Protein AF-A0A933TAJ6-F1 (afdb_monomer)

Solvent-accessible surface area (backbone atoms only — not comparable to full-atom values): 33135 Å² total; per-residue (Å²): 132,88,74,51,71,68,57,56,52,45,51,52,45,47,54,52,45,45,58,70,65,36,79,81,88,73,87,85,81,84,94,77,91,54,78,63,61,44,32,56,44,6,43,31,39,72,76,67,66,33,65,50,91,93,56,69,86,60,75,49,54,25,84,46,32,36,37,55,46,22,53,59,37,46,92,79,35,97,80,24,54,58,41,70,59,53,50,49,52,40,30,55,50,39,25,60,50,20,23,52,47,12,44,73,58,72,29,62,64,5,2,53,41,4,19,44,51,32,60,70,32,57,83,41,54,57,85,51,90,93,64,72,66,38,25,56,47,22,43,39,48,49,48,26,51,47,29,45,45,53,16,68,77,47,70,40,57,66,29,21,31,48,21,8,40,39,40,23,56,36,42,34,44,40,58,89,58,69,64,45,62,66,50,49,53,55,48,23,72,71,36,81,81,45,41,69,49,60,84,19,48,66,39,21,49,48,38,30,46,55,79,37,46,65,58,20,50,49,31,30,74,76,67,75,41,86,41,78,48,54,47,48,74,63,30,54,33,27,28,47,29,33,72,45,61,69,86,70,97,74,83,74,52,78,65,55,63,47,62,76,71,43,80,83,63,81,87,52,93,88,58,68,52,63,52,38,36,49,51,19,50,50,40,32,70,75,39,51,64,59,28,50,52,33,26,52,52,38,40,54,49,59,48,59,79,44,43,68,43,52,52,24,25,48,48,26,43,66,74,45,64,88,55,80,44,61,62,60,56,48,48,54,47,52,48,53,52,64,60,38,24,56,33,39,65,62,68,72,77,52,49,29,48,44,45,62,45,23,20,37,16,12,35,17,56,52,54,57,60,64,70,76,71,55,83,81,82,86,66,102,62,91,67,72,54,85,87,38,51,56,54,55,49,51,48,50,49,44,42,51,45,51,48,50,48,44,51,42,44,48,51,40,48,65,48,45,76,71,54,78,80,86,61,72,97,42,35,69,44,22,44,51,40,15,56,52,27,48,77,68,71,34,60,68,61,15,49,56,24,40,54,49,13,61,70,55,57,56,96,85,53,55,49,62,60,55,21,49,47,28,41,52,60,13,59,65,46,99,65,62,40,61,70,39,37,43,50,12,39,75,58,26,50,67,52,47,51,53,53,22,51,57,26,42,77,67,67,41,39,72,63,16,43,56,45,27,52,39,38,42,73,72,34,76,93,49,21,40,62,29,24,33,55,36,14,52,42,26,47,77,68,66,38,57,66,65,15,51,54,26,20,51,53,14,35,74,72,35,76,68,41,34,64,30,24,34,54,43,15,54,51,30,42,78,68,48,40,40,75,61,13,45,54,26,14,53,46,18,39,54,40,37,71,72,38,60,86,81,66,40,56,64,67,52,40,51,48,14,50,51,54,34,55,33,51,76,71,46,69,45,62,80,67,41,54,70,72,120

pLDDT: mean 70.1, std 18.6, range [28.97, 96.19]

Sequence (628 aa):
MNLSRPVWLALLGLICAAGLALRWGESRLPVQYAQADYLLLGENLVSHRLLGDNENPGAFRGVLFPAVIALTKESWSPLALPFPRWQALISAAAVPAAALLGLLLGSPLGGLLAALLTALAPSLTAAVPGYNIEPFFGLLVMAVCAALLLWEKAPDPRGALLAGACLAVSLLCRSTLFLLPPFLLAVFQSHPRLRRLRGGWWALLAAAYLPLAPWAARNLWHFGSFSPFELGAANRNFFAASLGFIENNDGYGYQDVLAGRLDTAPLAANDPIVRIGGMAWENVHSDPSAYAVSTVKRFVFSLRLHWILWLLAGLFLYRRRKEDGPWLLAAVCLYFFAVHSPMSWEVRYFDPVLPCLCVLAGGGLAEIPARLGAPSLEGGRSPLPEGMGWLARSLAVLCAALYLLGAGYLAAEAAWGLLPCRMPESPLSQLRCAGQELVRGRDREASAALERARRLEGPDTHPDLRARILIAQGLLAKTPDRALLEQAVAVSSATVRREALALQDRGRLGQAAALFDVLVARDPARRAQALVMRGTTRVLAGDKKGALEDLSRALALDPASVAAHVNLGSLLESMGRCREALSHFRSAVREAESLPEDRIPGHYLALARLYHDRLEKGQGPASCARAK

Foldseek 3Di:
DCPDPVVVCVVLVCVLVLLVVAPLPDDDDDFDDDPLLLLVQLCCCVPVSYRDDRRDDPQAFFQNQSVVVNQQDPLHHPNHDPNLVVLLVLLLVLLVLLLVLLVLQVHNQLSLQLSVLSLPDCLSQPSDPPDRCLSVLLVLLSQLLNLVSVCLVPVDLVSLLSSLQSLQVSCSNPNLCVCVLVLLVVVCVPPPSSVSNVVNSVSSCCNNQVSLVVVQVSCCVRVVDRDSGGQDPQLLLLLCLLVLDADDPPPDDSVNVCPVPPPDDPPADDDPRVVSNVNSVVSCVVCVPSSVVSLVVLLVVLCVVPVLLVVLLVQLCVVCVVDPSSVSLVSSLVSQSNSDSNRHNDNSSNSSSSSSSSSSNSSSVSVVVVPVPDDDPPDDDDDDPPVCVVVSVVSVVVSVVSSVVSVVVSVVVVVCLVPQQDDDQELVSLQVSLVSCVVSVNLVSSLVSLVSSVVRDDPPDQLLSQLSSLLSNQLSDPHGNLVSLLVSCVSPVPSLLVVLVVCLSSVVLVSSLSSLVSCCVRPPVCNLVSLLSNLVSCVSVVVLPSSLVSLVVSCVVPVLPLSSLLSNLVSCLVVLVNVSSLVSLVSSLVSLVVDPPSPRNVNSNVSSVVSNVCLVVCVGDPSSVPPD

Secondary structure (DSSP, 8-state):
----HHHHHHHHHHHHHHHHHS-TTS-PPP----HHHHHHHHHHHHHHSSPPTT----TTS-TTHHHHHHHH-TTT-TTPPPHHHHHHHHHHHHHHHHHHHHHHTT-HHHHHHHHHHHHT-HHHH---TT---HHHHHHHHHHHHHHHHHHHHS-SHHHHHHHHHHHHHHHHH-GGGTTHHHHHHHHHHHSTTGGGGGGGHHHHHHHHHGGGHHHHHHHHHHHSS--SS--SHHHHHHHHHHTT----SS---HHHHHHHHS--S---TT-HHHHHHHHHHHHHHH-HHHHHHHHHHHHHHHHHHTHHHHHHHHHHHHHTTTSSSHHHHHHHHHHHHHHHHHH---GGGTGGGHHHHHHHHHHHHHHSGGGTT-----SS-----TTTHHHHHHHHHHHHHHHHHHHHHHHHHHHHTTS-----SSHHHHHHHHHHHHHTT-HHHHHHHHHHHHHT--TT--HHHHHHHHHHHHTTSSS--HHHHHHHHHHHHHHHHHHHHHHHHTT-HHHHHHHHHHHHHH-STTHHHHHHHHHHHHHHTT-HHHHHHHHHHHHHH-TT-HHHHHHHHHHHHTTT-HHHHHHHHHHHHHHHHHS-TTT--HHHHHHHHHHHHHHHTT-S-TTTTT--

Radius of gyration: 28.56 Å; Cα contacts (8 Å, |Δi|>4): 841; chains: 1; bounding box: 59×62×87 Å

Structure (mmCIF, N/CA/C/O backbone):
data_AF-A0A933TAJ6-F1
#
_entry.id   AF-A0A933TAJ6-F1
#
loop_
_atom_site.group_PDB
_atom_site.id
_atom_site.type_symbol
_atom_site.label_atom_id
_atom_site.label_alt_id
_atom_site.label_comp_id
_atom_site.label_asym_id
_atom_site.label_entity_id
_atom_site.label_seq_id
_atom_site.pdbx_PDB_ins_code
_atom_site.Cartn_x
_atom_site.Cartn_y
_atom_site.Cartn_z
_atom_site.occupancy
_atom_site.B_iso_or_equiv
_atom_site.auth_seq_id
_atom_site.auth_comp_id
_atom_site.auth_asym_id
_atom_site.auth_atom_id
_atom_site.pdbx_PDB_model_num
ATOM 1 N N . MET A 1 1 ? 4.155 17.406 25.717 1.00 32.84 1 MET A N 1
ATOM 2 C CA . MET A 1 1 ? 5.187 18.272 25.108 1.00 32.84 1 MET A CA 1
ATOM 3 C C . MET A 1 1 ? 4.480 19.390 24.356 1.00 32.84 1 MET A C 1
ATOM 5 O O . MET A 1 1 ? 3.784 19.104 23.391 1.00 32.84 1 MET A O 1
ATOM 9 N N . ASN A 1 2 ? 4.580 20.631 24.837 1.00 31.28 2 ASN A N 1
ATOM 10 C CA . ASN A 1 2 ? 3.979 21.800 24.188 1.00 31.28 2 ASN A CA 1
ATOM 11 C C . ASN A 1 2 ? 4.882 22.266 23.043 1.00 31.28 2 ASN A C 1
ATOM 13 O O . ASN A 1 2 ? 5.718 23.146 23.225 1.00 31.28 2 ASN A O 1
ATOM 17 N N . LEU A 1 3 ? 4.720 21.672 21.862 1.00 35.81 3 LEU A N 1
ATOM 18 C CA . LEU A 1 3 ? 5.160 22.334 20.636 1.00 35.81 3 LEU A CA 1
ATOM 19 C C . LEU A 1 3 ? 4.341 23.624 20.504 1.00 35.81 3 LEU A C 1
ATOM 21 O O . LEU A 1 3 ? 3.110 23.598 20.586 1.00 35.81 3 LEU A O 1
ATOM 25 N N . SER A 1 4 ? 5.022 24.762 20.395 1.00 43.28 4 SER A N 1
ATOM 26 C CA . SER A 1 4 ? 4.373 26.068 20.385 1.00 43.28 4 SER A CA 1
ATOM 27 C C . SER A 1 4 ? 3.412 26.173 19.189 1.00 43.28 4 SER A C 1
ATOM 29 O O . SER A 1 4 ? 3.703 25.695 18.093 1.00 43.28 4 SER A O 1
ATOM 31 N N . ARG A 1 5 ? 2.238 26.796 19.389 1.00 39.91 5 ARG A N 1
ATOM 32 C CA . ARG A 1 5 ? 1.257 27.099 18.322 1.00 39.91 5 ARG A CA 1
ATOM 33 C C . ARG A 1 5 ? 1.879 27.599 17.002 1.00 39.91 5 ARG A C 1
ATOM 35 O O . ARG A 1 5 ? 1.421 27.136 15.960 1.00 39.91 5 ARG A O 1
ATOM 42 N N . PRO A 1 6 ? 2.903 28.478 16.999 1.00 44.16 6 PRO A N 1
ATOM 43 C CA . PRO A 1 6 ? 3.555 28.893 15.759 1.00 44.16 6 PRO A CA 1
ATOM 44 C C . PRO A 1 6 ? 4.281 27.759 15.026 1.00 44.16 6 PRO A C 1
ATOM 46 O O . PRO A 1 6 ? 4.299 27.782 13.807 1.00 44.16 6 PRO A O 1
ATOM 49 N N . VAL A 1 7 ? 4.810 26.740 15.709 1.00 42.59 7 VAL A N 1
ATOM 50 C CA . VAL A 1 7 ? 5.490 25.602 15.059 1.00 42.59 7 VAL A CA 1
ATOM 51 C C . VAL A 1 7 ? 4.491 24.680 14.361 1.00 42.59 7 VAL A C 1
ATOM 53 O O . VAL A 1 7 ? 4.740 24.246 13.240 1.00 42.59 7 VAL A O 1
ATOM 56 N N . TRP A 1 8 ? 3.325 24.437 14.969 1.00 45.22 8 TRP A N 1
ATOM 57 C CA . TRP A 1 8 ? 2.250 23.669 14.330 1.00 45.22 8 TRP A CA 1
ATOM 58 C C . TRP A 1 8 ? 1.664 24.389 13.118 1.00 45.22 8 TRP A C 1
ATOM 60 O O . TRP A 1 8 ? 1.491 23.773 12.071 1.00 45.22 8 TRP A O 1
ATOM 70 N N . LEU A 1 9 ? 1.407 25.693 13.241 1.00 41.69 9 LEU A N 1
ATOM 71 C CA . LEU A 1 9 ? 0.931 26.518 12.130 1.00 41.69 9 LEU A CA 1
ATOM 72 C C . LEU A 1 9 ? 1.998 26.690 11.045 1.00 41.69 9 LEU A C 1
ATOM 74 O O . LEU A 1 9 ? 1.646 26.743 9.874 1.00 41.69 9 LEU A O 1
ATOM 78 N N . ALA A 1 10 ? 3.282 26.719 11.407 1.00 41.22 10 ALA A N 1
ATOM 79 C CA . ALA A 1 10 ? 4.381 26.753 10.451 1.00 41.22 10 ALA A CA 1
ATOM 80 C C . ALA A 1 10 ? 4.535 25.424 9.709 1.00 41.22 10 ALA A C 1
ATOM 82 O O . ALA A 1 10 ? 4.758 25.460 8.512 1.00 41.22 10 ALA A O 1
ATOM 83 N N . LEU A 1 11 ? 4.372 24.268 10.365 1.00 44.09 11 LEU A N 1
ATOM 84 C CA . LEU A 1 11 ? 4.405 22.949 9.715 1.00 44.09 11 LEU A CA 1
ATOM 85 C C . LEU A 1 11 ? 3.201 22.729 8.794 1.00 44.09 11 LEU A C 1
ATOM 87 O O . LEU A 1 11 ? 3.376 22.318 7.653 1.00 44.09 11 LEU A O 1
ATOM 91 N N . LEU A 1 12 ? 1.989 23.054 9.252 1.00 44.31 12 LEU A N 1
ATOM 92 C CA . LEU A 1 12 ? 0.782 23.032 8.417 1.00 44.31 12 LEU A CA 1
ATOM 93 C C . LEU A 1 12 ? 0.863 24.042 7.275 1.00 44.31 12 LEU A C 1
ATOM 95 O O . LEU A 1 12 ? 0.531 23.716 6.141 1.00 44.31 12 LEU A O 1
ATOM 99 N N . GLY A 1 13 ? 1.353 25.244 7.570 1.00 48.41 13 GLY A N 1
ATOM 100 C CA . GLY A 1 13 ? 1.631 26.284 6.592 1.00 48.41 13 GLY A CA 1
ATOM 101 C C . GLY A 1 13 ? 2.669 25.835 5.573 1.00 48.41 13 GLY A C 1
ATOM 102 O O . GLY A 1 13 ? 2.448 26.041 4.395 1.00 48.41 13 GLY A O 1
ATOM 103 N N . LEU A 1 14 ? 3.738 25.150 5.985 1.00 47.53 14 LEU A N 1
ATOM 104 C CA . LEU A 1 14 ? 4.761 24.584 5.102 1.00 47.53 14 LEU A CA 1
ATOM 105 C C . LEU A 1 14 ? 4.236 23.426 4.262 1.00 47.53 14 LEU A C 1
ATOM 107 O O . LEU A 1 14 ? 4.649 23.319 3.123 1.00 47.53 14 LEU A O 1
ATOM 111 N N . ILE A 1 15 ? 3.338 22.581 4.770 1.00 46.22 15 ILE A N 1
ATOM 112 C CA . ILE A 1 15 ? 2.746 21.476 3.997 1.00 46.22 15 ILE A CA 1
ATOM 113 C C . ILE A 1 15 ? 1.737 22.017 2.975 1.00 46.22 15 ILE A C 1
ATOM 115 O O . ILE A 1 15 ? 1.767 21.624 1.810 1.00 46.22 15 ILE A O 1
ATOM 119 N N . CYS A 1 16 ? 0.885 22.961 3.382 1.00 46.56 16 CYS A N 1
ATOM 120 C CA . CYS A 1 16 ? -0.063 23.627 2.490 1.00 46.56 16 CYS A CA 1
ATOM 121 C C . CYS A 1 16 ? 0.649 24.524 1.466 1.00 46.56 16 CYS A C 1
ATOM 123 O O . CYS A 1 16 ? 0.283 24.513 0.294 1.00 46.56 16 CYS A O 1
ATOM 125 N N . ALA A 1 17 ? 1.678 25.267 1.886 1.00 49.25 17 ALA A N 1
ATOM 126 C CA . ALA A 1 17 ? 2.497 26.105 1.014 1.00 49.25 17 ALA A CA 1
ATOM 127 C C . ALA A 1 17 ? 3.430 25.275 0.135 1.00 49.25 17 ALA A C 1
ATOM 129 O O . ALA A 1 17 ? 3.625 25.658 -1.005 1.00 49.25 17 ALA A O 1
ATOM 130 N N . ALA A 1 18 ? 3.958 24.138 0.604 1.00 46.00 18 ALA A N 1
ATOM 131 C CA . ALA A 1 18 ? 4.663 23.187 -0.251 1.00 46.00 18 ALA A CA 1
ATOM 132 C C . ALA A 1 18 ? 3.709 22.677 -1.321 1.00 46.00 18 ALA A C 1
ATOM 134 O O . ALA A 1 18 ? 4.061 22.771 -2.480 1.00 46.00 18 ALA A O 1
ATOM 135 N N . GLY A 1 19 ? 2.482 22.276 -0.965 1.00 45.88 19 GLY A N 1
ATOM 136 C CA . GLY A 1 19 ? 1.431 21.960 -1.935 1.00 45.88 19 GLY A CA 1
ATOM 137 C C . GLY A 1 19 ? 1.232 23.079 -2.963 1.00 45.88 19 GLY A C 1
ATOM 138 O O . GLY A 1 19 ? 1.395 22.843 -4.149 1.00 45.88 19 GLY A O 1
ATOM 139 N N . LEU A 1 20 ? 0.966 24.309 -2.513 1.00 45.03 20 LEU A N 1
ATOM 140 C CA . LEU A 1 20 ? 0.742 25.480 -3.378 1.00 45.03 20 LEU A CA 1
ATOM 141 C C . LEU A 1 20 ? 1.974 25.928 -4.194 1.00 45.03 20 LEU A C 1
ATOM 143 O O . LEU A 1 20 ? 1.801 26.539 -5.245 1.00 45.03 20 LEU A O 1
ATOM 147 N N . ALA A 1 21 ? 3.194 25.667 -3.716 1.00 44.19 21 ALA A N 1
ATOM 148 C CA . ALA A 1 21 ? 4.456 26.040 -4.363 1.00 44.19 21 ALA A CA 1
ATOM 149 C C . ALA A 1 21 ? 4.925 25.015 -5.405 1.00 44.19 21 ALA A C 1
ATOM 151 O O . ALA A 1 21 ? 5.819 25.316 -6.200 1.00 44.19 21 ALA A O 1
ATOM 152 N N . LEU A 1 22 ? 4.322 23.822 -5.442 1.00 51.00 22 LEU A N 1
ATOM 153 C CA . LEU A 1 22 ? 4.492 22.907 -6.563 1.00 51.00 22 LEU A CA 1
ATOM 154 C C . LEU A 1 22 ? 3.854 23.558 -7.798 1.00 51.00 22 LEU A C 1
ATOM 156 O O . LEU A 1 22 ? 2.656 23.829 -7.810 1.00 51.00 22 LEU A O 1
ATOM 160 N N . ARG A 1 23 ? 4.655 23.841 -8.836 1.00 47.81 23 ARG A N 1
ATOM 161 C CA . ARG A 1 23 ? 4.190 24.394 -10.121 1.00 47.81 23 ARG A CA 1
ATOM 162 C C . ARG A 1 23 ? 3.202 23.426 -10.789 1.00 47.81 23 ARG A C 1
ATOM 164 O O . ARG A 1 23 ? 3.578 22.608 -11.616 1.00 47.81 23 ARG A O 1
ATOM 171 N N . TRP A 1 24 ? 1.926 23.503 -10.422 1.00 50.59 24 TRP A N 1
ATOM 172 C CA . TRP A 1 24 ? 0.873 22.606 -10.915 1.00 50.59 24 TRP A CA 1
ATOM 173 C C . TRP A 1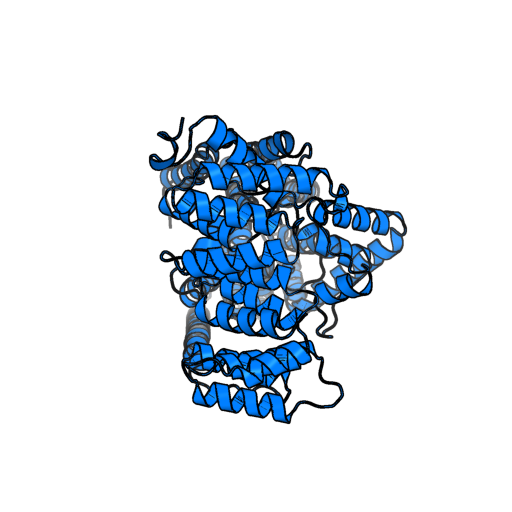 24 ? 0.358 22.949 -12.320 1.00 50.59 24 TRP A C 1
ATOM 175 O O . TRP A 1 24 ? -0.340 22.136 -12.917 1.00 50.59 24 TRP A O 1
ATOM 185 N N . GLY A 1 25 ? 0.663 24.147 -12.828 1.00 40.75 25 GLY A N 1
ATOM 186 C CA . GLY A 1 25 ? 0.032 24.722 -14.022 1.00 40.75 25 GLY A CA 1
ATOM 187 C C . GLY A 1 25 ? 0.744 24.497 -15.358 1.00 40.75 25 GLY A C 1
ATOM 188 O O . GLY A 1 25 ? 0.215 24.921 -16.381 1.00 40.75 25 GLY A O 1
ATOM 189 N N . GLU A 1 26 ? 1.912 23.852 -15.394 1.00 37.09 26 GLU A N 1
ATOM 190 C CA . GLU A 1 26 ? 2.671 23.669 -16.637 1.00 37.09 26 GLU A CA 1
ATOM 191 C C . GLU A 1 26 ? 2.954 22.181 -16.904 1.00 37.09 26 GLU A C 1
ATOM 193 O O . GLU A 1 26 ? 3.605 21.517 -16.103 1.00 37.09 26 GLU A O 1
ATOM 198 N N . SER A 1 27 ? 2.505 21.699 -18.075 1.00 32.50 27 SER A N 1
ATOM 199 C CA . SER A 1 27 ? 2.922 20.487 -18.824 1.00 32.50 27 SER A CA 1
ATOM 200 C C . SER A 1 27 ? 1.980 19.263 -18.911 1.00 32.50 27 SER A C 1
ATOM 202 O O . SER A 1 27 ? 1.210 18.920 -18.014 1.00 32.50 27 SER A O 1
ATOM 204 N N . ARG A 1 28 ? 2.053 18.625 -20.094 1.00 37.53 28 ARG A N 1
ATOM 205 C CA . ARG A 1 28 ? 1.335 17.425 -20.565 1.00 37.53 28 ARG A CA 1
ATOM 206 C C . ARG A 1 28 ? 1.967 16.152 -19.975 1.00 37.53 28 ARG A C 1
ATOM 208 O O . ARG A 1 28 ? 3.185 16.046 -19.919 1.00 37.53 28 ARG A O 1
ATOM 215 N N . LEU A 1 29 ? 1.140 15.188 -19.569 1.00 37.38 29 LEU A N 1
ATOM 216 C CA . LEU A 1 29 ? 1.546 13.965 -18.857 1.00 37.38 29 LEU A CA 1
ATOM 217 C C . LEU A 1 29 ? 2.036 12.838 -19.796 1.00 37.38 29 LEU A C 1
ATOM 219 O O . LEU A 1 29 ? 1.352 12.552 -20.781 1.00 37.38 29 LEU A O 1
ATOM 223 N N . PRO A 1 30 ? 3.127 12.118 -19.468 1.00 33.00 30 PRO A N 1
ATOM 224 C CA . PRO A 1 30 ? 3.424 10.802 -20.035 1.00 33.00 30 PRO A CA 1
ATOM 225 C C . PRO A 1 30 ? 2.632 9.683 -19.325 1.00 33.00 30 PRO A C 1
ATOM 227 O O . PRO A 1 30 ? 2.382 9.739 -18.124 1.00 33.00 30 PRO A O 1
ATOM 230 N N . VAL A 1 31 ? 2.250 8.645 -20.081 1.00 38.59 31 VAL A N 1
ATOM 231 C CA . VAL A 1 31 ? 1.270 7.599 -19.696 1.00 38.59 31 VAL A CA 1
ATOM 232 C C . VAL A 1 31 ? 1.926 6.258 -19.291 1.00 38.59 31 VAL A C 1
ATOM 234 O O . VAL A 1 31 ? 1.253 5.234 -19.211 1.00 38.59 31 VAL A O 1
ATOM 237 N N . GLN A 1 32 ? 3.234 6.199 -19.011 1.00 32.94 32 GLN A N 1
ATOM 238 C CA . GLN A 1 32 ? 3.898 4.925 -18.681 1.00 32.94 32 GLN A CA 1
ATOM 239 C C . GLN A 1 32 ? 4.492 4.874 -17.273 1.00 32.94 32 GLN A C 1
ATOM 241 O O . GLN A 1 32 ? 5.048 5.840 -16.773 1.00 32.94 32 GLN A O 1
ATOM 246 N N . TYR A 1 33 ? 4.304 3.713 -16.641 1.00 37.28 33 TYR A N 1
ATOM 247 C CA . TYR A 1 33 ? 4.642 3.407 -15.257 1.00 37.28 33 TYR A CA 1
ATOM 248 C C . TYR A 1 33 ? 5.993 2.689 -15.154 1.00 37.28 33 TYR A C 1
ATOM 250 O O . TYR A 1 33 ? 6.077 1.515 -15.523 1.00 37.28 33 TYR A O 1
ATOM 258 N N . ALA A 1 34 ? 6.977 3.313 -14.503 1.00 36.28 34 ALA A N 1
ATOM 259 C CA . ALA A 1 34 ? 8.046 2.610 -13.798 1.00 36.28 34 ALA A CA 1
ATOM 260 C C . ALA A 1 34 ? 8.044 3.013 -12.311 1.00 36.28 34 ALA A C 1
ATOM 262 O O . ALA A 1 34 ? 7.804 4.163 -11.955 1.00 36.28 34 ALA A O 1
ATOM 263 N N . GLN A 1 35 ? 8.313 2.068 -11.399 1.00 40.88 35 GLN A N 1
ATOM 264 C CA . GLN A 1 35 ? 8.504 2.393 -9.972 1.00 40.88 35 GLN A CA 1
ATOM 265 C C . GLN A 1 35 ? 9.680 3.366 -9.745 1.00 40.88 35 GLN A C 1
ATOM 267 O O . GLN A 1 35 ? 9.699 4.043 -8.719 1.00 40.88 35 GLN A O 1
ATOM 272 N N . ALA A 1 36 ? 10.606 3.447 -10.709 1.00 35.53 36 ALA A N 1
ATOM 273 C CA . ALA A 1 36 ? 11.733 4.373 -10.743 1.00 35.53 36 ALA A CA 1
ATOM 274 C C . ALA A 1 36 ? 11.288 5.846 -10.729 1.00 35.53 36 ALA A C 1
ATOM 276 O O . ALA A 1 36 ? 11.776 6.620 -9.909 1.00 35.53 36 ALA A O 1
ATOM 277 N N . ASP A 1 37 ? 10.302 6.206 -11.558 1.00 47.91 37 ASP A N 1
ATOM 278 C CA . ASP A 1 37 ? 9.843 7.593 -11.729 1.00 47.91 37 ASP A CA 1
ATOM 279 C C . ASP A 1 37 ? 9.206 8.147 -10.444 1.00 47.91 37 ASP A C 1
ATOM 281 O O . ASP A 1 37 ? 9.347 9.318 -10.109 1.00 47.91 37 ASP A O 1
ATOM 285 N N . TYR A 1 38 ? 8.542 7.283 -9.669 1.00 52.88 38 TYR A N 1
ATOM 286 C CA . TYR A 1 38 ? 7.954 7.647 -8.375 1.00 52.88 38 TYR A CA 1
ATOM 287 C C . TYR A 1 38 ? 8.989 7.954 -7.305 1.00 52.88 38 TYR A C 1
ATOM 289 O O . TYR A 1 38 ? 8.731 8.760 -6.409 1.00 52.88 38 TYR A O 1
ATOM 297 N N . LEU A 1 39 ? 10.111 7.247 -7.342 1.00 51.22 39 LEU A N 1
ATOM 298 C CA . LEU A 1 39 ? 11.134 7.407 -6.335 1.00 51.22 39 LEU A CA 1
ATOM 299 C C . LEU A 1 39 ? 11.969 8.650 -6.618 1.00 51.22 39 LEU A C 1
ATOM 301 O O . LEU A 1 39 ? 12.137 9.446 -5.705 1.00 51.22 39 LEU A O 1
ATOM 305 N N . LEU A 1 40 ? 12.354 8.866 -7.878 1.00 48.72 40 LEU A N 1
ATOM 306 C CA . LEU A 1 40 ? 13.008 10.094 -8.337 1.00 48.72 40 LEU A CA 1
ATOM 307 C C . LEU A 1 40 ? 12.168 11.337 -7.980 1.00 48.72 40 LEU A C 1
ATOM 309 O O . LEU A 1 40 ? 12.662 12.298 -7.393 1.00 48.72 40 LEU A O 1
ATOM 313 N N . LEU A 1 41 ? 10.850 11.253 -8.195 1.00 54.59 41 LEU A N 1
ATOM 314 C CA . LEU A 1 41 ? 9.900 12.283 -7.780 1.00 54.59 41 LEU A CA 1
ATOM 315 C C . LEU A 1 41 ? 9.900 12.512 -6.261 1.00 54.59 41 LEU A C 1
ATOM 317 O O . LEU A 1 41 ? 9.890 13.648 -5.782 1.00 54.59 41 LEU A O 1
ATOM 321 N N . GLY A 1 42 ? 9.863 11.427 -5.485 1.00 53.84 42 GLY A N 1
ATOM 322 C CA . GLY A 1 42 ? 9.897 11.497 -4.029 1.00 53.84 42 GLY A CA 1
ATOM 323 C C . GLY A 1 42 ? 11.213 12.075 -3.503 1.00 53.84 42 GLY A C 1
ATOM 324 O O . GLY A 1 42 ? 11.192 12.865 -2.562 1.00 53.84 42 GLY A O 1
ATOM 325 N N . GLU A 1 43 ? 12.341 11.753 -4.132 1.00 51.47 43 GLU A N 1
ATOM 326 C CA . GLU A 1 43 ? 13.652 12.324 -3.826 1.00 51.47 43 GLU A CA 1
ATOM 327 C C . GLU A 1 43 ? 13.714 13.816 -4.124 1.00 51.47 43 GLU A C 1
ATOM 329 O O . GLU A 1 43 ? 14.181 14.576 -3.278 1.00 51.47 43 GLU A O 1
ATOM 334 N N . ASN A 1 44 ? 13.201 14.257 -5.273 1.00 50.81 44 ASN A N 1
ATOM 335 C CA . ASN A 1 44 ? 13.133 15.672 -5.631 1.00 50.81 44 ASN A CA 1
ATOM 336 C C . ASN A 1 44 ? 12.274 16.464 -4.632 1.00 50.81 44 ASN A C 1
ATOM 338 O O . ASN A 1 44 ? 12.680 17.529 -4.155 1.00 50.81 44 ASN A O 1
ATOM 342 N N . LEU A 1 45 ? 11.138 15.902 -4.208 1.00 53.00 45 LEU A N 1
ATOM 343 C CA . LEU A 1 45 ? 10.297 16.496 -3.166 1.00 53.00 45 LEU A CA 1
ATOM 344 C C . LEU A 1 45 ? 11.023 16.607 -1.817 1.00 53.00 45 LEU A C 1
ATOM 346 O O . LEU A 1 45 ? 10.926 17.639 -1.152 1.00 53.00 45 LEU A O 1
ATOM 350 N N . VAL A 1 46 ? 11.754 15.568 -1.410 1.00 49.66 46 VAL A N 1
ATOM 351 C CA . VAL A 1 46 ? 12.487 15.542 -0.132 1.00 49.66 46 VAL A CA 1
ATOM 352 C C . VAL A 1 46 ? 13.705 16.473 -0.158 1.00 49.66 46 VAL A C 1
ATOM 354 O O . VAL A 1 46 ? 13.937 17.209 0.802 1.00 49.66 46 VAL A O 1
ATOM 357 N N . SER A 1 47 ? 14.466 16.469 -1.251 1.00 46.59 47 SER A N 1
ATOM 358 C CA . SER A 1 47 ? 15.772 17.139 -1.371 1.00 46.59 47 SER A CA 1
ATOM 359 C C . SER A 1 47 ? 15.658 18.593 -1.795 1.00 46.59 47 SER A C 1
ATOM 361 O O . SER A 1 47 ? 16.410 19.449 -1.330 1.00 46.59 47 SER A O 1
ATOM 363 N N . HIS A 1 48 ? 14.731 18.873 -2.706 1.00 50.72 48 HIS A N 1
ATOM 364 C CA . HIS A 1 48 ? 14.645 20.147 -3.414 1.00 50.72 48 HIS A CA 1
ATOM 365 C C . HIS A 1 48 ? 13.321 20.864 -3.164 1.00 50.72 48 HIS A C 1
ATOM 367 O O . HIS A 1 48 ? 13.184 22.020 -3.550 1.00 50.72 48 HIS A O 1
ATOM 373 N N . ARG A 1 49 ? 12.372 20.220 -2.463 1.00 49.72 49 ARG A N 1
ATOM 374 C CA . ARG A 1 49 ? 11.030 20.758 -2.167 1.00 49.72 49 ARG A CA 1
ATOM 375 C C . ARG A 1 49 ? 10.264 21.171 -3.429 1.00 49.72 49 ARG A C 1
ATOM 377 O O . ARG A 1 49 ? 9.412 22.053 -3.374 1.00 49.72 49 ARG A O 1
ATOM 384 N N . LEU A 1 50 ? 10.579 20.537 -4.555 1.00 50.31 50 LEU A N 1
ATOM 385 C CA . LEU A 1 50 ? 10.031 20.820 -5.876 1.00 50.31 50 LEU A CA 1
ATOM 386 C C . LEU A 1 50 ? 9.694 19.492 -6.565 1.00 50.31 50 LEU A C 1
ATOM 388 O O . LEU A 1 50 ? 10.360 18.484 -6.335 1.00 50.31 50 LEU A O 1
ATOM 392 N N . LEU A 1 51 ? 8.662 19.495 -7.410 1.00 49.56 51 LEU A N 1
ATOM 393 C CA . LEU A 1 51 ? 8.510 18.473 -8.449 1.00 49.56 51 LEU A CA 1
ATOM 394 C C . LEU A 1 51 ? 9.524 18.846 -9.543 1.00 49.56 51 LEU A C 1
ATOM 396 O O . LEU A 1 51 ? 9.563 20.016 -9.927 1.00 49.56 51 LEU A O 1
ATOM 400 N N . GLY A 1 52 ? 10.382 17.920 -9.978 1.00 46.06 52 GLY A N 1
ATOM 401 C CA . GLY A 1 52 ? 11.391 18.203 -11.007 1.00 46.06 52 GLY A CA 1
ATOM 402 C C . GLY A 1 52 ? 10.771 18.671 -12.332 1.00 46.06 52 GLY A C 1
ATOM 403 O O . GLY A 1 52 ? 9.602 18.398 -12.615 1.00 46.06 52 GLY A O 1
ATOM 404 N N . ASP A 1 53 ? 11.546 19.367 -13.168 1.00 38.75 53 ASP A N 1
ATOM 405 C CA . ASP A 1 53 ? 11.088 19.785 -14.500 1.00 38.75 53 ASP A CA 1
ATOM 406 C C . ASP A 1 53 ? 10.738 18.545 -15.353 1.00 38.75 53 ASP A C 1
ATOM 408 O O . ASP A 1 53 ? 11.570 17.660 -15.544 1.00 38.75 53 ASP A O 1
ATOM 412 N N . ASN A 1 54 ? 9.510 18.487 -15.886 1.00 39.78 54 ASN A N 1
ATOM 413 C CA . ASN A 1 54 ? 8.914 17.351 -16.621 1.00 39.78 54 ASN A CA 1
ATOM 414 C C . ASN A 1 54 ? 8.567 16.091 -15.800 1.00 39.78 54 ASN A C 1
ATOM 416 O O . ASN A 1 54 ? 8.098 15.108 -16.379 1.00 39.78 54 ASN A O 1
ATOM 420 N N . GLU A 1 55 ? 8.715 16.107 -14.474 1.00 44.31 55 GLU A N 1
ATOM 421 C CA . GLU A 1 55 ? 8.272 15.011 -13.607 1.00 44.31 55 GLU A CA 1
ATOM 422 C C . GLU A 1 55 ? 6.868 15.292 -13.070 1.00 44.31 55 GLU A C 1
ATOM 424 O O . GLU A 1 55 ? 6.650 16.157 -12.220 1.00 44.31 55 GLU A O 1
ATOM 429 N N . ASN A 1 56 ? 5.880 14.565 -13.590 1.00 49.28 56 ASN A N 1
ATOM 430 C CA . ASN A 1 56 ? 4.477 14.857 -13.327 1.00 49.28 56 ASN A CA 1
ATOM 431 C C . ASN A 1 56 ? 3.815 13.669 -12.610 1.00 49.28 56 ASN A C 1
ATOM 433 O O . ASN A 1 56 ? 3.697 12.591 -13.201 1.00 49.28 56 ASN A O 1
ATOM 437 N N . PRO A 1 57 ? 3.388 13.808 -11.340 1.00 47.03 57 PRO A N 1
ATOM 438 C CA . PRO A 1 57 ? 2.741 12.710 -10.642 1.00 47.03 57 PRO A CA 1
ATOM 439 C C . PRO A 1 57 ? 1.435 12.370 -11.361 1.00 47.03 57 PRO A C 1
ATOM 441 O O . PRO A 1 57 ? 0.506 13.176 -11.387 1.00 47.03 57 PRO A O 1
ATOM 444 N N . GLY A 1 58 ? 1.339 11.177 -11.949 1.00 48.22 58 GLY A N 1
ATOM 445 C CA . GLY A 1 58 ? 0.098 10.718 -12.576 1.00 48.22 58 GLY A CA 1
ATOM 446 C C . GLY A 1 58 ? -1.102 10.791 -11.617 1.00 48.22 58 GLY A C 1
ATOM 447 O O . GLY A 1 58 ? -0.940 10.892 -10.399 1.00 48.22 58 GLY A O 1
ATOM 448 N N . ALA A 1 59 ? -2.329 10.693 -12.142 1.00 45.88 59 ALA A N 1
ATOM 449 C CA . ALA A 1 59 ? -3.602 10.728 -11.387 1.00 45.88 59 ALA A CA 1
ATOM 450 C C . ALA A 1 59 ? -3.737 9.670 -10.269 1.00 45.88 59 ALA A C 1
ATOM 452 O O . ALA A 1 59 ? -4.766 9.553 -9.602 1.00 45.88 59 ALA A O 1
ATOM 453 N N . PHE A 1 60 ? -2.726 8.825 -10.119 1.00 50.53 60 PHE A N 1
ATOM 454 C CA . PHE A 1 60 ? -2.874 7.490 -9.602 1.00 50.53 60 PHE A CA 1
ATOM 455 C C . PHE A 1 60 ? -2.433 7.325 -8.151 1.00 50.53 60 PHE A C 1
ATOM 457 O O . PHE A 1 60 ? -2.558 6.214 -7.675 1.00 50.53 60 PHE A O 1
ATOM 464 N N . ARG A 1 61 ? -1.926 8.355 -7.441 1.00 59.03 61 ARG A N 1
ATOM 465 C CA . ARG A 1 61 ? -1.607 8.325 -5.987 1.00 59.03 61 ARG A CA 1
ATOM 466 C C . ARG A 1 61 ? -1.743 9.695 -5.315 1.00 59.03 61 ARG A C 1
ATOM 468 O O . ARG A 1 61 ? -1.799 10.708 -6.002 1.00 59.03 61 ARG A O 1
ATOM 475 N N . GLY A 1 62 ? -1.828 9.718 -3.980 1.00 62.53 62 GLY A N 1
ATOM 476 C CA . GLY A 1 62 ? -1.865 10.955 -3.184 1.00 62.53 62 GLY A CA 1
ATOM 477 C C . GLY A 1 62 ? -0.580 11.783 -3.307 1.00 62.53 62 GLY A C 1
ATOM 478 O O . GLY A 1 62 ? 0.493 11.232 -3.538 1.00 62.53 62 GLY A O 1
ATOM 479 N N . VAL A 1 63 ? -0.688 13.103 -3.133 1.00 68.31 63 VAL A N 1
ATOM 480 C CA . VAL A 1 63 ? 0.384 14.087 -3.394 1.00 68.31 63 VAL A CA 1
ATOM 481 C C . VAL A 1 63 ? 1.668 13.810 -2.607 1.00 68.31 63 VAL A C 1
ATOM 483 O O . VAL A 1 63 ? 2.762 13.925 -3.151 1.00 68.31 63 VAL A O 1
ATOM 486 N N . LEU A 1 64 ? 1.548 13.430 -1.332 1.00 72.88 64 LEU A N 1
ATOM 487 C CA . LEU A 1 64 ? 2.696 13.200 -0.445 1.00 72.88 64 LEU A CA 1
ATOM 488 C C . LEU A 1 64 ? 3.166 11.743 -0.436 1.00 72.88 64 LEU A C 1
ATOM 490 O O . LEU A 1 64 ? 4.222 11.435 0.114 1.00 72.88 64 LEU A O 1
ATOM 494 N N . PHE A 1 65 ? 2.411 10.837 -1.056 1.00 72.44 65 PHE A N 1
ATOM 495 C CA . PHE A 1 65 ? 2.735 9.415 -1.067 1.00 72.44 65 PHE A CA 1
ATOM 496 C C . PHE A 1 65 ? 4.113 9.101 -1.697 1.00 72.44 65 PHE A C 1
ATOM 498 O O . PHE A 1 65 ? 4.849 8.316 -1.099 1.00 72.44 65 PHE A O 1
ATOM 505 N N . PRO A 1 66 ? 4.528 9.704 -2.834 1.00 66.00 66 PRO A N 1
ATOM 506 C CA . PRO A 1 66 ? 5.856 9.465 -3.410 1.00 66.00 66 PRO A CA 1
ATOM 507 C C . PRO A 1 66 ? 7.002 9.856 -2.471 1.00 66.00 66 PRO A C 1
ATOM 509 O O . PRO A 1 66 ? 7.948 9.089 -2.318 1.00 66.00 66 PRO A O 1
ATOM 512 N N . ALA A 1 67 ? 6.886 10.995 -1.778 1.00 66.62 67 ALA A N 1
ATOM 513 C CA . ALA A 1 67 ? 7.879 11.438 -0.797 1.00 66.62 67 ALA A CA 1
ATOM 514 C C . ALA A 1 67 ? 8.008 10.441 0.368 1.00 66.62 67 ALA A C 1
ATOM 516 O O . ALA A 1 67 ? 9.115 10.100 0.780 1.00 66.62 67 ALA A O 1
ATOM 517 N N . VAL A 1 68 ? 6.881 9.903 0.853 1.00 70.00 68 VAL A N 1
ATOM 518 C CA . VAL A 1 68 ? 6.878 8.838 1.870 1.00 70.00 68 VAL A CA 1
ATOM 519 C C . VAL A 1 68 ? 7.583 7.581 1.352 1.00 70.00 68 VAL A C 1
ATOM 521 O O . VAL A 1 68 ? 8.372 6.979 2.077 1.00 70.00 68 VAL A O 1
ATOM 524 N N . ILE A 1 69 ? 7.346 7.182 0.100 1.00 64.44 69 ILE A N 1
ATOM 525 C CA . ILE A 1 69 ? 7.992 6.005 -0.498 1.00 64.44 69 ILE A CA 1
ATOM 526 C C . ILE A 1 69 ? 9.499 6.201 -0.691 1.00 64.44 69 ILE A C 1
ATOM 528 O O . ILE A 1 69 ? 10.254 5.280 -0.387 1.00 64.44 69 ILE A O 1
ATOM 532 N N . ALA A 1 70 ? 9.952 7.372 -1.144 1.00 59.47 70 ALA A N 1
ATOM 533 C CA . ALA A 1 70 ? 11.380 7.655 -1.314 1.00 59.47 70 ALA A CA 1
ATOM 534 C C . ALA A 1 70 ? 12.147 7.580 0.015 1.00 59.47 70 ALA A C 1
ATOM 536 O O . ALA A 1 70 ? 13.217 6.982 0.078 1.00 59.47 70 ALA A O 1
ATOM 537 N N . LEU A 1 71 ? 11.555 8.082 1.104 1.00 58.19 71 LEU A N 1
ATOM 538 C CA . LEU A 1 71 ? 12.132 7.960 2.448 1.00 58.19 71 LEU A CA 1
ATOM 539 C C . LEU A 1 71 ? 12.182 6.511 2.957 1.00 58.19 71 LEU A C 1
ATOM 541 O O . LEU A 1 71 ? 13.005 6.191 3.812 1.00 58.19 71 LEU A O 1
ATOM 545 N N . THR A 1 72 ? 11.295 5.643 2.462 1.00 53.56 72 THR A N 1
ATOM 546 C CA . THR A 1 72 ? 11.058 4.297 3.004 1.00 53.56 72 THR A CA 1
ATOM 547 C C . THR A 1 72 ? 11.486 3.162 2.075 1.00 53.56 72 THR A C 1
ATOM 549 O O . THR A 1 72 ? 11.201 2.014 2.382 1.00 53.56 72 THR A O 1
ATOM 552 N N . LYS A 1 73 ? 12.175 3.402 0.953 1.00 53.16 73 LYS A N 1
ATOM 553 C CA . LYS A 1 73 ? 12.696 2.327 0.086 1.00 53.16 73 LYS A CA 1
ATOM 554 C C . LYS A 1 73 ? 14.205 2.455 -0.126 1.00 53.16 73 LYS A C 1
ATOM 556 O O . LYS A 1 73 ? 14.668 3.105 -1.054 1.00 53.16 73 LYS A O 1
ATOM 561 N N . GLU A 1 74 ? 14.959 1.739 0.709 1.00 45.44 74 GLU A N 1
ATOM 562 C CA . GLU A 1 74 ? 16.436 1.701 0.762 1.00 45.44 74 GLU A CA 1
ATOM 563 C C . GLU A 1 74 ? 17.130 1.320 -0.556 1.00 45.44 74 GLU A C 1
ATOM 565 O O . GLU A 1 74 ? 18.278 1.679 -0.771 1.00 45.44 74 GLU A O 1
ATOM 570 N N . SER A 1 75 ? 16.458 0.620 -1.471 1.00 42.69 75 SER A N 1
ATOM 571 C CA . SER A 1 75 ? 17.105 0.086 -2.681 1.00 42.69 75 SER A CA 1
ATOM 572 C C . SER A 1 75 ? 17.333 1.114 -3.798 1.00 42.69 75 SER A C 1
ATOM 574 O O . SER A 1 75 ? 17.863 0.737 -4.839 1.00 42.69 75 SER A O 1
ATOM 576 N N . TRP A 1 76 ? 16.896 2.366 -3.625 1.00 40.22 76 TRP A N 1
ATOM 577 C CA . TRP A 1 76 ? 16.808 3.304 -4.745 1.00 40.22 76 TRP A CA 1
ATOM 578 C C . TRP A 1 76 ? 17.206 4.755 -4.414 1.00 40.22 76 TRP A C 1
ATOM 580 O O . TRP A 1 76 ? 17.370 5.517 -5.358 1.00 40.22 76 TRP A O 1
ATOM 590 N N . SER A 1 77 ? 17.387 5.136 -3.134 1.00 38.81 77 SER A N 1
ATOM 591 C CA . SER A 1 77 ? 17.716 6.519 -2.740 1.00 38.81 77 SER A CA 1
ATOM 592 C C . SER A 1 77 ? 18.943 6.655 -1.831 1.00 38.81 77 SER A C 1
ATOM 594 O O . SER A 1 77 ? 18.991 5.977 -0.803 1.00 38.81 77 SER A O 1
ATOM 596 N N . PRO A 1 78 ? 19.895 7.578 -2.106 1.00 38.34 78 PRO A N 1
ATOM 597 C CA . PRO A 1 78 ? 21.010 7.874 -1.203 1.00 38.34 78 PRO A CA 1
ATOM 598 C C . PRO A 1 78 ? 20.577 8.615 0.078 1.00 38.34 78 PRO A C 1
ATOM 600 O O . PRO A 1 78 ? 21.380 8.754 0.999 1.00 38.34 78 PRO A O 1
ATOM 603 N N . LEU A 1 79 ? 19.324 9.083 0.156 1.00 38.59 79 LEU A N 1
ATOM 604 C CA . LEU A 1 79 ? 18.735 9.735 1.335 1.00 38.59 79 LEU A CA 1
ATOM 605 C C . LEU A 1 79 ? 17.974 8.764 2.242 1.00 38.59 79 LEU A C 1
ATOM 607 O O . LEU A 1 79 ? 17.567 9.138 3.346 1.00 38.59 79 LEU A O 1
ATOM 611 N N . ALA A 1 80 ? 17.756 7.527 1.793 1.00 45.66 80 ALA A N 1
ATOM 612 C CA . ALA A 1 80 ? 17.099 6.519 2.603 1.00 45.66 80 ALA A CA 1
ATOM 613 C C . ALA A 1 80 ? 18.009 6.132 3.783 1.00 45.66 80 ALA A C 1
ATOM 615 O O . ALA A 1 80 ? 19.128 5.653 3.594 1.00 45.66 80 ALA A O 1
ATOM 616 N N . LEU A 1 81 ? 17.527 6.289 5.025 1.00 49.19 81 LEU A N 1
ATOM 617 C CA . LEU A 1 81 ? 18.087 5.492 6.122 1.00 49.19 81 LEU A CA 1
ATOM 618 C C . LEU A 1 81 ? 17.816 4.014 5.794 1.00 49.19 81 LEU A C 1
ATOM 620 O O . LEU A 1 81 ? 16.803 3.727 5.147 1.00 49.19 81 LEU A O 1
ATOM 624 N N . PRO A 1 82 ? 18.658 3.079 6.268 1.00 54.44 82 PRO A N 1
ATOM 625 C CA . PRO A 1 82 ? 18.434 1.658 6.051 1.00 54.44 82 PRO A CA 1
ATOM 626 C C . PRO A 1 82 ? 16.977 1.285 6.351 1.00 54.44 82 PRO A C 1
ATOM 628 O O . PRO A 1 82 ? 16.487 1.618 7.434 1.00 54.44 82 PRO A O 1
ATOM 631 N N . PHE A 1 83 ? 16.281 0.633 5.414 1.00 52.03 83 PHE A N 1
ATOM 632 C CA . PHE A 1 83 ? 14.857 0.278 5.479 1.00 52.03 83 PHE A CA 1
ATOM 633 C C . PHE A 1 83 ? 14.462 -0.323 6.836 1.00 52.03 83 PHE A C 1
ATOM 635 O O . PHE A 1 83 ? 13.453 0.110 7.401 1.00 52.03 83 PHE A O 1
ATOM 642 N N . PRO A 1 84 ? 15.277 -1.211 7.449 1.00 53.94 84 PRO A N 1
ATOM 643 C CA . PRO A 1 84 ? 14.977 -1.747 8.772 1.00 53.94 84 PRO A CA 1
ATOM 644 C C . PRO A 1 84 ? 14.934 -0.684 9.881 1.00 53.94 84 PRO A C 1
ATOM 646 O O . PRO A 1 84 ? 14.154 -0.816 10.817 1.00 53.94 84 PRO A O 1
ATOM 649 N N . ARG A 1 85 ? 15.739 0.386 9.796 1.00 59.53 85 ARG A N 1
ATOM 650 C CA . ARG A 1 85 ? 15.809 1.444 10.821 1.00 59.53 85 ARG A CA 1
ATOM 651 C C . ARG A 1 85 ? 14.593 2.364 10.778 1.00 59.53 85 ARG A C 1
ATOM 653 O O . ARG A 1 85 ? 14.036 2.666 11.828 1.00 59.53 85 ARG A O 1
ATOM 660 N N . TRP A 1 86 ? 14.160 2.788 9.591 1.00 60.50 86 TRP A N 1
ATOM 661 C CA . TRP A 1 86 ? 12.938 3.593 9.443 1.00 60.50 86 TRP A CA 1
ATOM 662 C C . TRP A 1 86 ? 11.694 2.815 9.851 1.00 60.50 86 TRP A C 1
ATOM 664 O O . TRP A 1 86 ? 10.870 3.328 10.609 1.00 60.50 86 TRP A O 1
ATOM 674 N N . GLN A 1 87 ? 11.588 1.569 9.389 1.00 63.50 87 GLN A N 1
ATOM 675 C CA . GLN A 1 87 ? 10.490 0.692 9.763 1.00 63.50 87 GLN A CA 1
ATOM 676 C C . GLN A 1 87 ? 10.446 0.500 11.279 1.00 63.50 87 GLN A C 1
ATOM 678 O O . GLN A 1 87 ? 9.400 0.702 11.892 1.00 63.50 87 GLN A O 1
ATOM 683 N N . ALA A 1 88 ? 11.595 0.212 11.897 1.00 65.62 88 ALA A N 1
ATOM 684 C CA . ALA A 1 88 ? 11.699 0.089 13.343 1.00 65.62 88 ALA A CA 1
ATOM 685 C C . ALA A 1 88 ? 11.275 1.374 14.065 1.00 65.62 88 ALA A C 1
ATOM 687 O O . ALA A 1 88 ? 10.567 1.273 15.056 1.00 65.62 88 ALA A O 1
ATOM 688 N N . LEU A 1 89 ? 11.632 2.568 13.573 1.00 69.31 89 LEU A N 1
ATOM 689 C CA . LEU A 1 89 ? 11.217 3.845 14.175 1.00 69.31 89 LEU A CA 1
ATOM 690 C C . LEU A 1 89 ? 9.701 4.080 14.092 1.00 69.31 89 LEU A C 1
ATOM 692 O O . LEU A 1 89 ? 9.091 4.530 15.061 1.00 69.31 89 LEU A O 1
ATOM 696 N N . ILE A 1 90 ? 9.084 3.779 12.951 1.00 71.00 90 ILE A N 1
ATOM 697 C CA . ILE A 1 90 ? 7.643 3.961 12.733 1.00 71.00 90 ILE A CA 1
ATOM 698 C C . ILE A 1 90 ? 6.851 2.947 13.565 1.00 71.00 90 ILE A C 1
ATOM 700 O O . ILE A 1 90 ? 5.948 3.329 14.314 1.00 71.00 90 ILE A O 1
ATOM 704 N N . SER A 1 91 ? 7.228 1.670 13.495 1.00 70.31 91 SER A N 1
ATOM 705 C CA . SER A 1 91 ? 6.677 0.610 14.343 1.00 70.31 91 SER A CA 1
ATOM 706 C C . SER A 1 91 ? 6.879 0.928 15.828 1.00 70.31 91 SER A C 1
ATOM 708 O O . SER A 1 91 ? 5.969 0.744 16.637 1.00 70.31 91 SER A O 1
ATOM 710 N N . ALA A 1 92 ? 8.030 1.501 16.187 1.00 69.94 92 ALA A N 1
ATOM 711 C CA . ALA A 1 92 ? 8.318 1.931 17.545 1.00 69.94 92 ALA A CA 1
ATOM 712 C C . ALA A 1 92 ? 7.444 3.087 18.018 1.00 69.94 92 ALA A C 1
ATOM 714 O O . ALA A 1 92 ? 7.076 3.113 19.187 1.00 69.94 92 ALA A O 1
ATOM 715 N N . ALA A 1 93 ? 7.104 4.032 17.141 1.00 76.19 93 ALA A N 1
ATOM 716 C CA . ALA A 1 93 ? 6.248 5.163 17.474 1.00 76.19 93 ALA A CA 1
ATOM 717 C C . ALA A 1 93 ? 4.776 4.753 17.662 1.00 76.19 93 ALA A C 1
ATOM 719 O O . ALA A 1 93 ? 4.038 5.431 18.382 1.00 76.19 93 ALA A O 1
ATOM 720 N N . ALA A 1 94 ? 4.338 3.641 17.060 1.00 79.38 94 ALA A N 1
ATOM 721 C CA . ALA A 1 94 ? 2.950 3.190 17.146 1.00 79.38 94 ALA A CA 1
ATOM 722 C C . ALA A 1 94 ? 2.555 2.742 18.565 1.00 79.38 94 ALA A C 1
ATOM 724 O O . ALA A 1 94 ? 1.457 3.039 19.036 1.00 79.38 94 ALA A O 1
ATOM 725 N N . VAL A 1 95 ? 3.477 2.093 19.279 1.00 80.75 95 VAL A N 1
ATOM 726 C CA . VAL A 1 95 ? 3.288 1.606 20.655 1.00 80.75 95 VAL A CA 1
ATOM 727 C C . VAL A 1 95 ? 3.010 2.741 21.664 1.00 80.75 95 VAL A C 1
ATOM 729 O O . VAL A 1 95 ? 1.970 2.703 22.330 1.00 80.75 95 VAL A O 1
ATOM 732 N N . PRO A 1 96 ? 3.855 3.786 21.792 1.00 79.50 96 PRO A N 1
ATOM 733 C CA . PRO A 1 96 ? 3.573 4.912 22.674 1.00 79.50 96 PRO A CA 1
ATOM 734 C C . PRO A 1 96 ? 2.385 5.749 22.186 1.00 79.50 96 PRO A C 1
ATOM 736 O O . PRO A 1 96 ? 1.675 6.311 23.018 1.00 79.50 96 PRO A O 1
ATOM 739 N N . ALA A 1 97 ? 2.106 5.811 20.878 1.00 83.94 97 ALA A N 1
ATOM 740 C CA . ALA A 1 97 ? 0.907 6.477 20.368 1.00 83.94 97 ALA A CA 1
ATOM 741 C C . ALA A 1 97 ? -0.385 5.801 20.866 1.00 83.94 97 ALA A C 1
ATOM 743 O O . ALA A 1 97 ? -1.297 6.491 21.329 1.00 83.94 97 ALA A O 1
ATOM 744 N N . ALA A 1 98 ? -0.441 4.464 20.875 1.00 88.00 98 ALA A N 1
ATOM 745 C CA . ALA A 1 98 ? -1.554 3.720 21.466 1.00 88.00 98 ALA A CA 1
ATOM 746 C C . ALA A 1 98 ? -1.682 3.985 22.981 1.00 88.00 98 ALA A C 1
ATOM 748 O O . ALA A 1 98 ? -2.784 4.225 23.481 1.00 88.00 98 ALA A O 1
ATOM 749 N N . ALA A 1 99 ? -0.561 4.044 23.710 1.00 83.75 99 ALA A N 1
ATOM 750 C CA . ALA A 1 99 ? -0.569 4.401 25.132 1.00 83.75 99 ALA A CA 1
ATOM 751 C C . ALA A 1 99 ? -1.166 5.796 25.383 1.00 83.75 99 ALA A C 1
ATOM 753 O O . ALA A 1 99 ? -2.009 5.973 26.267 1.00 83.75 99 ALA A O 1
ATOM 754 N N . LEU A 1 100 ? -0.761 6.782 24.576 1.00 85.19 100 LEU A N 1
ATOM 755 C CA . LEU A 1 100 ? -1.260 8.156 24.647 1.00 85.19 100 LEU A CA 1
ATOM 756 C C . LEU A 1 100 ? -2.763 8.236 24.363 1.00 85.19 100 LEU A C 1
ATOM 758 O O . LEU A 1 100 ? -3.469 8.967 25.056 1.00 85.19 100 LEU A O 1
ATOM 762 N N . LEU A 1 101 ? -3.274 7.464 23.401 1.00 90.75 101 LEU A N 1
ATOM 763 C CA . LEU A 1 101 ? -4.713 7.381 23.147 1.00 90.75 101 LEU A CA 1
ATOM 764 C C . LEU A 1 101 ? -5.474 6.803 24.349 1.00 90.75 101 LEU A C 1
ATOM 766 O O . LEU A 1 101 ? -6.502 7.355 24.732 1.00 90.75 101 LEU A O 1
ATOM 770 N N . GLY A 1 102 ? -4.958 5.759 25.005 1.00 87.81 102 GLY A N 1
ATOM 771 C CA . GLY A 1 102 ? -5.570 5.229 26.232 1.00 87.81 102 GLY A CA 1
ATOM 772 C C . GLY A 1 102 ? -5.588 6.242 27.385 1.00 87.81 102 GLY A C 1
ATOM 773 O O . GLY A 1 102 ? -6.595 6.374 28.085 1.00 87.81 102 GLY A O 1
ATOM 774 N N . LEU A 1 103 ? -4.525 7.042 27.529 1.00 84.81 103 LEU A N 1
ATOM 775 C CA . LEU A 1 103 ? -4.493 8.174 28.465 1.00 84.81 103 LEU A CA 1
ATOM 776 C C . LEU A 1 103 ? -5.521 9.252 28.098 1.00 84.81 103 LEU A C 1
ATOM 778 O O . LEU A 1 103 ? -6.195 9.794 28.977 1.00 84.81 103 LEU A O 1
ATOM 782 N N . LEU A 1 104 ? -5.696 9.546 26.806 1.00 87.75 104 LEU A N 1
ATOM 783 C CA . LEU A 1 104 ? -6.744 10.455 26.341 1.00 87.75 104 LEU A CA 1
ATOM 784 C C . LEU A 1 104 ? -8.146 9.915 26.645 1.00 87.75 104 LEU A C 1
ATOM 786 O O . LEU A 1 104 ? -9.028 10.715 26.936 1.00 87.75 104 LEU A O 1
ATOM 790 N N . LEU A 1 105 ? -8.347 8.603 26.691 1.00 88.81 105 LEU A N 1
ATOM 791 C CA . LEU A 1 105 ? -9.608 7.994 27.124 1.00 88.81 105 LEU A CA 1
ATOM 792 C C . LEU A 1 105 ? -9.774 7.915 28.651 1.00 88.81 105 LEU A C 1
ATOM 794 O O . LEU A 1 105 ? -10.740 7.329 29.127 1.00 88.81 105 LEU A O 1
ATOM 798 N N . GLY A 1 106 ? -8.844 8.474 29.433 1.00 82.94 106 GLY A N 1
ATOM 799 C CA . GLY A 1 106 ? -8.920 8.443 30.896 1.00 82.94 106 GLY A CA 1
ATOM 800 C C . GLY A 1 106 ? -8.632 7.066 31.502 1.00 82.94 106 GLY A C 1
ATOM 801 O O . GLY A 1 106 ? -8.977 6.828 32.656 1.00 82.94 106 GLY A O 1
ATOM 802 N N . SER A 1 107 ? -7.985 6.163 30.755 1.00 84.88 107 SER A N 1
ATOM 803 C CA . SER A 1 107 ? -7.624 4.821 31.222 1.00 84.88 107 SER A CA 1
ATOM 804 C C . SER A 1 107 ? -6.109 4.598 31.124 1.00 84.88 107 SER A C 1
ATOM 806 O O . SER A 1 107 ? -5.630 4.070 30.121 1.00 84.88 107 SER A O 1
ATOM 808 N N . PRO A 1 108 ? -5.313 4.981 32.146 1.00 82.50 108 PRO A N 1
ATOM 809 C CA . PRO A 1 108 ? -3.858 4.794 32.127 1.00 82.50 108 PRO A CA 1
ATOM 810 C C . PRO A 1 108 ? -3.438 3.326 32.012 1.00 82.50 108 PRO A C 1
ATOM 812 O O . PRO A 1 108 ? -2.589 2.990 31.188 1.00 82.50 108 PRO A O 1
ATOM 815 N N . LEU A 1 109 ? -4.075 2.437 32.786 1.00 80.62 109 LEU A N 1
ATOM 816 C CA . LEU A 1 109 ? -3.853 0.992 32.678 1.00 80.62 109 LEU A CA 1
ATOM 817 C C . LEU A 1 109 ? -4.306 0.469 31.309 1.00 80.62 109 LEU A C 1
ATOM 819 O O . LEU A 1 109 ? -3.602 -0.331 30.699 1.00 80.62 109 LEU A O 1
ATOM 823 N N . GLY A 1 110 ? -5.434 0.967 30.793 1.00 85.00 110 GLY A N 1
ATOM 824 C CA . GLY A 1 110 ? -5.903 0.624 29.455 1.00 85.00 110 GLY A CA 1
ATOM 825 C C . GLY A 1 110 ? -4.935 1.059 28.359 1.00 85.00 110 GLY A C 1
ATOM 826 O O . GLY A 1 110 ? -4.712 0.299 27.427 1.00 85.00 110 GLY A O 1
ATOM 827 N N . GLY A 1 111 ? -4.297 2.223 28.499 1.00 85.19 111 GLY A N 1
ATOM 828 C CA . GLY A 1 111 ? -3.243 2.696 27.599 1.00 85.19 111 GLY A CA 1
ATOM 829 C C . GLY A 1 111 ? -1.992 1.820 27.630 1.00 85.19 111 GLY A C 1
ATOM 830 O O . GLY A 1 111 ? -1.460 1.489 26.575 1.00 85.19 111 GLY A O 1
ATOM 831 N N . LEU A 1 112 ? -1.550 1.374 28.810 1.00 82.94 112 LEU A N 1
ATOM 832 C CA . LEU 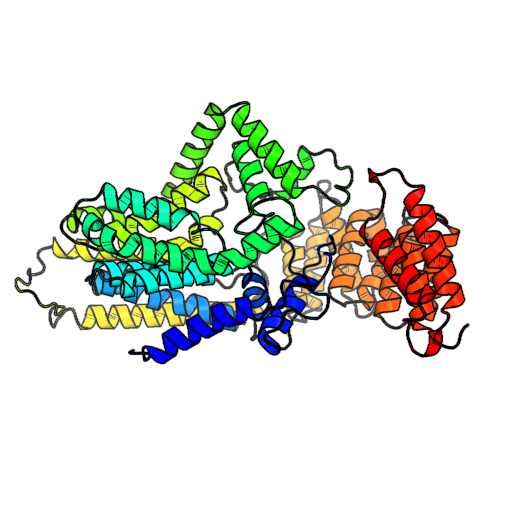A 1 112 ? -0.440 0.417 28.915 1.00 82.94 112 LEU A CA 1
ATOM 833 C C . LEU A 1 112 ? -0.783 -0.918 28.239 1.00 82.94 112 LEU A C 1
ATOM 835 O O . LEU A 1 112 ? 0.005 -1.440 27.456 1.00 82.94 112 LEU A O 1
ATOM 839 N N . LEU A 1 113 ? -1.981 -1.449 28.490 1.00 84.94 113 LEU A N 1
ATOM 840 C CA . LEU A 1 113 ? -2.451 -2.683 27.856 1.00 84.94 113 LEU A CA 1
ATOM 841 C C . LEU A 1 113 ? -2.622 -2.515 26.340 1.00 84.94 113 LEU A C 1
ATOM 843 O O . LEU A 1 113 ? -2.287 -3.419 25.583 1.00 84.94 113 LEU A O 1
ATOM 847 N N . ALA A 1 114 ? -3.066 -1.346 25.878 1.00 89.25 114 ALA A N 1
ATOM 848 C CA . ALA A 1 114 ? -3.143 -1.013 24.461 1.00 89.25 114 ALA A CA 1
A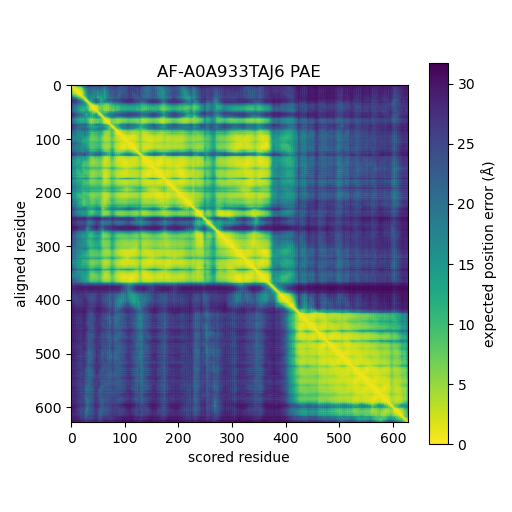TOM 849 C C . ALA A 1 114 ? -1.767 -1.005 23.792 1.00 89.25 114 ALA A C 1
ATOM 851 O O . ALA A 1 114 ? -1.620 -1.517 22.683 1.00 89.25 114 ALA A O 1
ATOM 852 N N . ALA A 1 115 ? -0.758 -0.455 24.471 1.00 84.25 115 ALA A N 1
ATOM 853 C CA . ALA A 1 115 ? 0.622 -0.465 24.008 1.00 84.25 115 ALA A CA 1
ATOM 854 C C . ALA A 1 115 ? 1.147 -1.901 23.869 1.00 84.25 115 ALA A C 1
ATOM 856 O O . ALA A 1 115 ? 1.723 -2.235 22.837 1.00 84.25 115 ALA A O 1
ATOM 857 N N . LEU A 1 116 ? 0.871 -2.769 24.852 1.00 82.25 116 LEU A N 1
ATOM 858 C CA . LEU A 1 116 ? 1.212 -4.196 24.788 1.00 82.25 116 LEU A CA 1
ATOM 859 C C . LEU A 1 116 ? 0.537 -4.896 23.612 1.00 82.25 116 LEU A C 1
ATOM 861 O O . LEU A 1 116 ? 1.209 -5.549 22.821 1.00 82.25 116 LEU A O 1
ATOM 865 N N . LEU A 1 117 ? -0.780 -4.735 23.468 1.00 84.88 117 LEU A N 1
ATOM 866 C CA . LEU A 1 117 ? -1.536 -5.335 22.368 1.00 84.88 117 LEU A CA 1
ATOM 867 C C . LEU A 1 117 ? -1.038 -4.843 21.001 1.00 84.88 117 LEU A C 1
ATOM 869 O O . LEU A 1 117 ? -0.940 -5.628 20.065 1.00 84.88 117 LEU A O 1
ATOM 873 N N . THR A 1 118 ? -0.676 -3.562 20.897 1.00 85.38 118 THR A N 1
ATOM 874 C CA . THR A 1 118 ? -0.102 -2.972 19.677 1.00 85.38 118 THR A CA 1
ATOM 875 C C . THR A 1 118 ? 1.298 -3.519 19.393 1.00 85.38 118 THR A C 1
ATOM 877 O O . THR A 1 118 ? 1.612 -3.811 18.245 1.00 85.38 118 THR A O 1
ATOM 880 N N . ALA A 1 119 ? 2.131 -3.709 20.420 1.00 79.31 119 ALA A N 1
ATOM 881 C CA . ALA A 1 119 ? 3.469 -4.282 20.274 1.00 79.31 119 ALA A CA 1
ATOM 882 C C . ALA A 1 119 ? 3.436 -5.761 19.841 1.00 79.31 119 ALA A C 1
ATOM 884 O O . ALA A 1 119 ? 4.314 -6.218 19.111 1.00 79.31 119 ALA A O 1
ATOM 885 N N . LEU A 1 120 ? 2.407 -6.497 20.268 1.00 76.06 120 LEU A N 1
ATOM 886 C CA . LEU A 1 120 ? 2.194 -7.903 19.920 1.00 76.06 120 LEU A CA 1
ATOM 887 C C . LEU A 1 120 ? 1.574 -8.112 18.530 1.00 76.06 120 LEU A C 1
ATOM 889 O O . LEU A 1 120 ? 1.453 -9.258 18.109 1.00 76.06 120 LEU A O 1
ATOM 893 N N . ALA A 1 121 ? 1.172 -7.052 17.824 1.00 74.81 121 ALA A N 1
ATOM 894 C CA . ALA A 1 121 ? 0.563 -7.148 16.500 1.00 74.81 121 ALA A CA 1
ATOM 895 C C . ALA A 1 121 ? 1.641 -7.273 15.402 1.00 74.81 121 ALA A C 1
ATOM 897 O O . ALA A 1 121 ? 2.289 -6.272 15.082 1.00 74.81 121 ALA A O 1
ATOM 898 N N . PRO A 1 122 ? 1.822 -8.451 14.767 1.00 67.38 122 PRO A N 1
ATOM 899 C CA . PRO A 1 122 ? 2.937 -8.672 13.844 1.00 67.38 122 PRO A CA 1
ATOM 900 C C . PRO A 1 122 ? 2.875 -7.783 12.600 1.00 67.38 122 PRO A C 1
ATOM 902 O O . PRO A 1 122 ? 3.910 -7.349 12.110 1.00 67.38 122 PRO A O 1
ATOM 905 N N . SER A 1 123 ? 1.678 -7.440 12.119 1.00 66.75 123 SER A N 1
ATOM 906 C CA . SER A 1 123 ? 1.512 -6.515 10.992 1.00 66.75 123 SER A CA 1
ATOM 907 C C . SER A 1 123 ? 1.969 -5.085 11.294 1.00 66.75 123 SER A C 1
ATOM 909 O O . SER A 1 123 ? 2.225 -4.304 10.379 1.00 66.75 123 SER A O 1
ATOM 911 N N . LEU A 1 124 ? 2.108 -4.736 12.576 1.00 67.44 124 LEU A N 1
ATOM 912 C CA . LEU A 1 124 ? 2.576 -3.429 13.015 1.00 67.44 124 LEU A CA 1
ATOM 913 C C . LEU A 1 124 ? 4.052 -3.422 13.407 1.00 67.44 124 LEU A C 1
ATOM 915 O O . LEU A 1 124 ? 4.695 -2.375 13.303 1.00 67.44 124 LEU A O 1
ATOM 919 N N . THR A 1 125 ? 4.588 -4.559 13.856 1.00 65.19 125 THR A N 1
ATOM 920 C CA . THR A 1 125 ? 5.927 -4.642 14.455 1.00 65.19 125 THR A CA 1
ATOM 921 C C . THR A 1 125 ? 6.928 -5.520 13.708 1.00 65.19 125 THR A C 1
ATOM 923 O O . THR A 1 125 ? 8.122 -5.337 13.927 1.00 65.19 125 THR A O 1
ATOM 926 N N . ALA A 1 126 ? 6.508 -6.412 12.807 1.00 58.31 126 ALA A N 1
ATOM 927 C CA . ALA A 1 126 ? 7.433 -7.227 12.015 1.00 58.31 126 ALA A CA 1
ATOM 928 C C . ALA A 1 126 ? 8.077 -6.407 10.881 1.00 58.31 126 ALA A C 1
ATOM 930 O O . ALA A 1 126 ? 7.396 -5.655 10.173 1.00 58.31 126 ALA A O 1
ATOM 931 N N . ALA A 1 127 ? 9.387 -6.564 10.666 1.00 52.12 127 ALA A N 1
ATOM 932 C CA . ALA A 1 127 ? 10.075 -5.951 9.534 1.00 52.12 127 ALA A CA 1
ATOM 933 C C . ALA A 1 127 ? 10.023 -6.893 8.331 1.00 52.12 127 ALA A C 1
ATOM 935 O O . ALA A 1 127 ? 10.954 -7.645 8.068 1.00 52.12 127 ALA A O 1
ATOM 936 N N . VAL A 1 128 ? 8.940 -6.835 7.557 1.00 48.94 128 VAL A N 1
ATOM 937 C CA . VAL A 1 128 ? 8.847 -7.616 6.319 1.00 48.94 128 VAL A CA 1
ATOM 938 C C . VAL A 1 128 ? 9.602 -6.888 5.194 1.00 48.94 128 VAL A C 1
ATOM 940 O O . VAL A 1 128 ? 9.243 -5.755 4.849 1.00 48.94 128 VAL A O 1
ATOM 943 N N . PRO A 1 129 ? 10.637 -7.498 4.577 1.00 42.59 129 PRO A N 1
ATOM 944 C CA . PRO A 1 129 ? 11.349 -6.890 3.458 1.00 42.59 129 PRO A CA 1
ATOM 945 C C . PRO A 1 129 ? 10.399 -6.610 2.285 1.00 42.59 129 PRO A C 1
ATOM 947 O O . PRO A 1 129 ? 9.822 -7.525 1.702 1.00 42.59 129 PRO A O 1
ATOM 950 N N . GLY A 1 130 ? 10.256 -5.333 1.921 1.00 46.41 130 GLY A N 1
ATOM 951 C CA . GLY A 1 130 ? 9.546 -4.899 0.713 1.00 46.41 130 GLY A CA 1
ATOM 952 C C . GLY A 1 130 ? 8.090 -4.457 0.891 1.00 46.41 130 GLY A C 1
ATOM 953 O O . GLY A 1 130 ? 7.530 -3.920 -0.064 1.00 46.41 130 GLY A O 1
ATOM 954 N N . TYR A 1 131 ? 7.491 -4.616 2.073 1.00 50.31 131 TYR A N 1
ATOM 955 C CA . TYR A 1 131 ? 6.098 -4.233 2.332 1.00 50.31 131 TYR A CA 1
ATOM 956 C C . TYR A 1 131 ? 5.869 -4.004 3.824 1.00 50.31 131 TYR A C 1
ATOM 958 O O . TYR A 1 131 ? 5.613 -4.978 4.507 1.00 50.31 131 TYR A O 1
ATOM 966 N N . ASN A 1 132 ? 5.935 -2.766 4.325 1.00 59.34 132 ASN A N 1
ATOM 967 C CA . ASN A 1 132 ? 5.180 -2.389 5.532 1.00 59.34 132 ASN A CA 1
ATOM 968 C C . ASN A 1 132 ? 5.018 -0.860 5.644 1.00 59.34 132 ASN A C 1
ATOM 970 O O . ASN A 1 132 ? 5.633 -0.192 6.464 1.00 59.34 132 ASN A O 1
ATOM 974 N N . ILE A 1 133 ? 4.156 -0.282 4.806 1.00 70.25 133 ILE A N 1
ATOM 975 C CA . ILE A 1 133 ? 3.704 1.121 4.943 1.00 70.25 133 ILE A CA 1
ATOM 976 C C . ILE A 1 133 ? 2.497 1.239 5.893 1.00 70.25 133 ILE A C 1
ATOM 978 O O . ILE A 1 133 ? 2.088 2.330 6.285 1.00 70.25 133 ILE A O 1
ATOM 982 N N . GLU A 1 134 ? 1.922 0.108 6.281 1.00 77.31 134 GLU A N 1
ATOM 983 C CA . GLU A 1 134 ? 0.780 -0.058 7.167 1.00 77.31 134 GLU A CA 1
ATOM 984 C C . GLU A 1 134 ? 1.013 0.581 8.547 1.00 77.31 134 GLU A C 1
ATOM 986 O O . GLU A 1 134 ? 0.130 1.324 8.984 1.00 77.31 134 GLU A O 1
ATOM 991 N N . PRO A 1 135 ? 2.189 0.445 9.198 1.00 76.38 135 PRO A N 1
ATOM 992 C CA . PRO A 1 135 ? 2.437 1.085 10.494 1.00 76.38 135 PRO A CA 1
ATOM 993 C C . PRO A 1 135 ? 2.487 2.612 10.394 1.00 76.38 135 PRO A C 1
ATOM 995 O O . PRO A 1 135 ? 2.001 3.310 11.284 1.00 76.38 135 PRO A O 1
ATOM 998 N N . PHE A 1 136 ? 2.991 3.147 9.276 1.00 82.31 136 PHE A N 1
ATOM 999 C CA . PHE A 1 136 ? 2.957 4.585 8.999 1.00 82.31 136 PHE A CA 1
ATOM 1000 C C . PHE A 1 136 ? 1.517 5.090 8.873 1.00 82.31 136 PHE A C 1
ATOM 1002 O O . PHE A 1 136 ? 1.150 6.096 9.482 1.00 82.31 136 PHE A O 1
ATOM 1009 N N . PHE A 1 137 ? 0.663 4.366 8.145 1.00 85.62 137 PHE A N 1
ATOM 1010 C CA . PHE A 1 137 ? -0.758 4.707 8.086 1.00 85.62 137 PHE A CA 1
ATOM 1011 C C . PHE A 1 137 ? -1.450 4.548 9.436 1.00 85.62 137 PHE A C 1
ATOM 1013 O O . PHE A 1 137 ? -2.298 5.372 9.769 1.00 85.62 137 PHE A O 1
ATOM 1020 N N . GLY A 1 138 ? -1.052 3.560 10.238 1.00 88.31 138 GLY A N 1
ATOM 1021 C CA . GLY A 1 138 ? -1.531 3.408 11.606 1.00 88.31 138 GLY A CA 1
ATOM 1022 C C . GLY A 1 138 ? -1.231 4.624 12.477 1.00 88.31 138 GLY A C 1
ATOM 1023 O O . GLY A 1 138 ? -2.113 5.102 13.189 1.00 88.31 138 GLY A O 1
ATOM 1024 N N . LEU A 1 139 ? -0.030 5.201 12.363 1.00 87.38 139 LEU A N 1
ATOM 1025 C CA . LEU A 1 139 ? 0.313 6.459 13.035 1.00 87.38 139 LEU A CA 1
ATOM 1026 C C . LEU A 1 139 ? -0.567 7.627 12.583 1.00 87.38 139 LEU A C 1
ATOM 1028 O O . LEU A 1 139 ? -1.015 8.407 13.422 1.00 87.38 139 LEU A O 1
ATOM 1032 N N . LEU A 1 140 ? -0.843 7.744 11.281 1.00 90.38 140 LEU A N 1
ATOM 1033 C CA . LEU A 1 140 ? -1.721 8.792 10.753 1.00 90.38 140 LEU A CA 1
ATOM 1034 C C . LEU A 1 140 ? -3.155 8.646 11.283 1.00 90.38 140 LEU A C 1
ATOM 1036 O O . LEU A 1 140 ? -3.741 9.630 11.735 1.00 90.38 140 LEU A O 1
ATOM 1040 N N . VAL A 1 141 ? -3.696 7.423 11.301 1.00 93.50 141 VAL A N 1
ATOM 1041 C CA . VAL A 1 141 ? -5.021 7.133 11.874 1.00 93.50 141 VAL A CA 1
ATOM 1042 C C . VAL A 1 141 ? -5.043 7.463 13.368 1.00 93.50 141 VAL A C 1
ATOM 1044 O O . VAL A 1 141 ? -5.953 8.149 13.831 1.00 93.50 141 VAL A O 1
ATOM 1047 N N . MET A 1 142 ? -4.020 7.063 14.128 1.00 93.31 142 MET A N 1
ATOM 1048 C CA . MET A 1 142 ? -3.919 7.396 15.552 1.00 93.31 142 MET A CA 1
ATOM 1049 C C . MET A 1 142 ? -3.798 8.901 15.807 1.00 93.31 142 MET A C 1
ATOM 1051 O O . MET A 1 142 ? -4.394 9.395 16.762 1.00 93.31 142 MET A O 1
ATOM 1055 N N . ALA A 1 143 ? -3.081 9.644 14.960 1.00 93.25 143 ALA A N 1
ATOM 1056 C CA . ALA A 1 143 ? -2.987 11.099 15.054 1.00 93.25 143 ALA A CA 1
ATOM 1057 C C . ALA A 1 143 ? -4.350 11.771 14.817 1.00 93.25 143 ALA A C 1
ATOM 1059 O O . ALA A 1 143 ? -4.739 12.655 15.583 1.00 93.25 143 ALA A O 1
ATOM 1060 N N . VAL A 1 144 ? -5.109 11.306 13.816 1.00 95.25 144 VAL A N 1
ATOM 1061 C CA . VAL A 1 144 ? -6.494 11.747 13.577 1.00 95.25 144 VAL A CA 1
ATOM 1062 C C . VAL A 1 144 ? -7.372 11.444 14.793 1.00 95.25 144 VAL A C 1
ATOM 1064 O O . VAL A 1 144 ? -8.054 12.338 15.289 1.00 95.25 144 VAL A O 1
ATOM 1067 N N . CYS A 1 145 ? -7.309 10.225 15.336 1.00 95.69 145 CYS A N 1
ATOM 1068 C CA . CYS A 1 145 ? -8.043 9.844 16.544 1.00 95.69 145 CYS A CA 1
ATOM 1069 C C . CYS A 1 145 ? -7.674 10.715 17.752 1.00 95.69 145 CYS A C 1
ATOM 1071 O O . CYS A 1 145 ? -8.560 11.172 18.469 1.00 95.69 145 CYS A O 1
ATOM 1073 N N . ALA A 1 146 ? -6.388 10.993 17.970 1.00 94.81 146 ALA A N 1
ATOM 1074 C CA . ALA A 1 146 ? -5.933 11.839 19.069 1.00 94.81 146 ALA A CA 1
ATOM 1075 C C . ALA A 1 146 ? -6.483 13.266 18.939 1.00 94.81 146 ALA A C 1
ATOM 1077 O O . ALA A 1 146 ? -6.999 13.815 19.911 1.00 94.81 146 ALA A O 1
ATOM 1078 N N . ALA A 1 147 ? -6.426 13.850 17.739 1.00 94.94 147 ALA A N 1
ATOM 1079 C CA . ALA A 1 147 ? -6.961 15.182 17.479 1.00 94.94 147 ALA A CA 1
ATOM 1080 C C . ALA A 1 147 ? -8.489 15.240 17.653 1.00 94.94 147 ALA A C 1
ATOM 1082 O O . ALA A 1 147 ? -8.999 16.182 18.260 1.00 94.94 147 ALA A O 1
ATOM 1083 N N . LEU A 1 148 ? -9.211 14.211 17.197 1.00 94.56 148 LEU A N 1
ATOM 1084 C CA . LEU A 1 148 ? -10.654 14.074 17.402 1.00 94.56 148 LEU A CA 1
ATOM 1085 C C . LEU A 1 148 ? -11.019 13.972 18.891 1.00 94.56 148 LEU A C 1
ATOM 1087 O O . LEU A 1 148 ? -11.929 14.665 19.337 1.00 94.56 148 LEU A O 1
ATOM 1091 N N . LEU A 1 149 ? -10.284 13.180 19.679 1.00 93.69 149 LEU A N 1
ATOM 1092 C CA . LEU A 1 149 ? -10.497 13.060 21.128 1.00 93.69 149 LEU A CA 1
ATOM 1093 C C . LEU A 1 149 ? -10.173 14.363 21.875 1.00 93.69 149 LEU A C 1
ATOM 1095 O O . LEU A 1 149 ? -10.869 14.733 22.819 1.00 93.69 149 LEU A O 1
ATOM 1099 N N . LEU A 1 150 ? -9.124 15.081 21.465 1.00 92.25 150 LEU A N 1
ATOM 1100 C CA . LEU A 1 150 ? -8.793 16.392 22.032 1.00 92.25 150 LEU A CA 1
ATOM 1101 C C . LEU A 1 150 ? -9.889 17.420 21.736 1.00 92.25 150 LEU A C 1
ATOM 1103 O O . LEU A 1 150 ? -10.284 18.165 22.632 1.00 92.25 150 LEU A O 1
ATOM 1107 N N . TRP A 1 151 ? -10.411 17.421 20.510 1.00 93.31 151 TRP A N 1
ATOM 1108 C CA . TRP A 1 151 ? -11.545 18.258 20.135 1.00 93.31 151 TRP A CA 1
ATOM 1109 C C . TRP A 1 151 ? -12.821 17.872 20.891 1.00 93.31 151 TRP A C 1
ATOM 1111 O O . TRP A 1 151 ? -13.562 18.741 21.338 1.00 93.31 151 TRP A O 1
ATOM 1121 N N . GLU A 1 152 ? -13.063 16.582 21.121 1.00 91.88 152 GLU A N 1
ATOM 1122 C CA . GLU A 1 152 ? -14.197 16.133 21.927 1.00 91.88 152 GLU A CA 1
ATOM 1123 C C . GLU A 1 152 ? -14.127 16.647 23.367 1.00 91.88 152 GLU A C 1
ATOM 1125 O O . GLU A 1 152 ? -15.152 17.058 23.917 1.00 91.88 152 GLU A O 1
ATOM 1130 N N . LYS A 1 153 ? -12.933 16.647 23.971 1.00 89.38 153 LYS A N 1
ATOM 1131 C CA . LYS A 1 153 ? -12.700 17.161 25.329 1.00 89.38 153 LYS A CA 1
ATOM 1132 C C . LYS A 1 153 ? -12.848 18.674 25.432 1.00 89.38 153 LYS A C 1
ATOM 1134 O O . LYS A 1 153 ? -13.318 19.165 26.454 1.00 89.38 153 LYS A O 1
ATOM 1139 N N . ALA A 1 154 ? -12.443 19.398 24.394 1.00 90.25 154 ALA A N 1
ATOM 1140 C CA . ALA A 1 154 ? -12.566 20.846 24.305 1.00 90.25 154 ALA A CA 1
ATOM 1141 C C . ALA A 1 154 ? -13.224 21.226 22.967 1.00 90.25 154 ALA A C 1
ATOM 1143 O O . ALA A 1 154 ? -12.510 21.518 22.004 1.00 90.25 154 ALA A O 1
ATOM 1144 N N . PRO A 1 155 ? -14.573 21.205 22.887 1.00 91.00 155 PRO A N 1
ATOM 1145 C CA . PRO A 1 155 ? -15.312 21.482 21.657 1.00 91.00 155 PRO A CA 1
ATOM 1146 C C . PRO A 1 155 ? -15.167 22.944 21.224 1.00 91.00 155 PRO A C 1
ATOM 1148 O O . PRO A 1 155 ? -16.007 23.790 21.523 1.00 91.00 155 PRO A O 1
ATOM 1151 N N . ASP A 1 156 ? -14.094 23.252 20.507 1.00 89.25 156 ASP A N 1
ATOM 1152 C CA . ASP A 1 156 ? -13.837 24.570 19.944 1.00 89.25 156 ASP A CA 1
ATOM 1153 C C . ASP A 1 156 ? -13.462 24.477 18.450 1.00 89.25 156 ASP A C 1
ATOM 1155 O O . ASP A 1 156 ? -13.115 23.404 17.939 1.00 89.25 156 ASP A O 1
ATOM 1159 N N . PRO A 1 157 ? -13.544 25.589 17.695 1.00 89.75 157 PRO A N 1
ATOM 1160 C CA . PRO A 1 157 ? -13.149 25.593 16.289 1.00 89.75 157 PRO A CA 1
ATOM 1161 C C . PRO A 1 157 ? -11.675 25.225 16.075 1.00 89.75 157 PRO A C 1
ATOM 1163 O O . PRO A 1 157 ? -11.320 24.714 15.019 1.00 89.75 157 PRO A O 1
ATOM 1166 N N . ARG A 1 158 ? -10.802 25.457 17.064 1.00 89.75 158 ARG A N 1
ATOM 1167 C CA . ARG A 1 158 ? -9.362 25.174 16.958 1.00 89.75 158 ARG A CA 1
ATOM 1168 C C . ARG A 1 158 ? -9.079 23.672 16.983 1.00 89.75 158 ARG A C 1
ATOM 1170 O O . ARG A 1 158 ? -8.266 23.204 16.193 1.00 89.75 158 ARG A O 1
ATOM 1177 N N . GLY A 1 159 ? -9.763 22.923 17.842 1.00 90.44 159 GLY A N 1
ATOM 1178 C CA . GLY A 1 159 ? -9.724 21.466 17.893 1.00 90.44 159 GLY A CA 1
ATOM 1179 C C . GLY A 1 159 ? -10.275 20.849 16.611 1.00 90.44 159 GLY A C 1
ATOM 1180 O O . GLY A 1 159 ? -9.657 19.939 16.063 1.00 90.44 159 GLY A O 1
ATOM 1181 N N . ALA A 1 160 ? -11.361 21.409 16.069 1.00 93.25 160 ALA A N 1
ATOM 1182 C CA . ALA A 1 160 ? -11.906 20.987 14.780 1.00 93.25 160 ALA A CA 1
ATOM 1183 C C . ALA A 1 160 ? -10.912 21.200 13.625 1.00 93.25 160 ALA A C 1
ATOM 1185 O O . ALA A 1 160 ? -10.712 20.301 12.809 1.00 93.25 160 ALA A O 1
ATOM 1186 N N . LEU A 1 161 ? -10.249 22.364 13.584 1.00 93.50 161 LEU A N 1
ATOM 1187 C CA . LEU A 1 161 ? -9.194 22.657 12.608 1.00 93.50 161 LEU A CA 1
ATOM 1188 C C . LEU A 1 161 ? -8.007 21.700 12.753 1.00 93.50 161 LEU A C 1
ATOM 1190 O O . LEU A 1 161 ? -7.492 21.232 11.744 1.00 93.50 161 LEU A O 1
ATOM 1194 N N . LEU A 1 162 ? -7.587 21.379 13.981 1.00 92.38 162 LEU A N 1
ATOM 1195 C CA . LEU A 1 162 ? -6.502 20.425 14.228 1.00 92.38 162 LEU A CA 1
ATOM 1196 C C . LEU A 1 162 ? -6.868 19.018 13.740 1.00 92.38 162 LEU A C 1
ATOM 1198 O O . LEU A 1 162 ? -6.072 18.384 13.052 1.00 92.38 162 LEU A O 1
ATOM 1202 N N . ALA A 1 163 ? -8.074 18.540 14.053 1.00 93.81 163 ALA A N 1
ATOM 1203 C CA . ALA A 1 163 ? -8.555 17.250 13.572 1.00 93.81 163 ALA A CA 1
ATOM 1204 C C . ALA A 1 163 ? -8.642 17.212 12.040 1.00 93.81 163 ALA A C 1
ATOM 1206 O O . ALA A 1 163 ? -8.211 16.237 11.424 1.00 93.81 163 ALA A O 1
ATOM 1207 N N . GLY A 1 164 ? -9.124 18.294 11.420 1.00 94.06 164 GLY A N 1
ATOM 1208 C CA . GLY A 1 164 ? -9.195 18.418 9.967 1.00 94.06 164 GLY A CA 1
ATOM 1209 C C . GLY A 1 164 ? -7.809 18.481 9.328 1.00 94.06 164 GLY A C 1
ATOM 1210 O O . GLY A 1 164 ? -7.576 17.836 8.317 1.00 94.06 164 GLY A O 1
ATOM 1211 N N . ALA A 1 165 ? -6.852 19.158 9.959 1.00 91.50 165 ALA A N 1
ATOM 1212 C CA . ALA A 1 165 ? -5.462 19.206 9.525 1.00 91.50 165 ALA A CA 1
ATOM 1213 C C . ALA A 1 165 ? -4.765 17.837 9.586 1.00 91.50 165 ALA A C 1
ATOM 1215 O O . ALA A 1 165 ? -4.120 17.430 8.619 1.00 91.50 165 ALA A O 1
ATOM 1216 N N . CYS A 1 166 ? -4.909 17.100 10.694 1.00 92.94 166 CYS A N 1
ATOM 1217 C CA . CYS A 1 166 ? -4.402 15.728 10.799 1.00 92.94 166 CYS A CA 1
ATOM 1218 C C . CYS A 1 166 ? -5.023 14.831 9.723 1.00 92.94 166 CYS A C 1
ATOM 1220 O O . CYS A 1 166 ? -4.330 14.015 9.113 1.00 92.94 166 CYS A O 1
ATOM 1222 N N . LEU A 1 167 ? -6.317 15.019 9.457 1.00 92.75 167 LEU A N 1
ATOM 1223 C CA . LEU A 1 167 ? -7.007 14.304 8.401 1.00 92.75 167 LEU A CA 1
ATOM 1224 C C . LEU A 1 167 ? -6.474 14.688 7.016 1.00 92.75 167 LEU A C 1
ATOM 1226 O O . LEU A 1 167 ? -6.197 13.792 6.232 1.00 92.75 167 LEU A O 1
ATOM 1230 N N . ALA A 1 168 ? -6.243 15.968 6.725 1.00 89.44 168 ALA A N 1
ATOM 1231 C CA . ALA A 1 168 ? -5.668 16.408 5.456 1.00 89.44 168 ALA A CA 1
ATOM 1232 C C . ALA A 1 168 ? -4.294 15.787 5.193 1.00 89.44 168 ALA A C 1
ATOM 1234 O O . ALA A 1 168 ? -4.057 15.282 4.099 1.00 89.44 168 ALA A O 1
ATOM 1235 N N . VAL A 1 169 ? -3.408 15.753 6.196 1.00 86.88 169 VAL A N 1
ATOM 1236 C CA . VAL A 1 169 ? -2.109 15.067 6.078 1.00 86.88 169 VAL A CA 1
ATOM 1237 C C . VAL A 1 169 ? -2.315 13.587 5.761 1.00 86.88 169 VAL A C 1
ATOM 1239 O O . VAL A 1 169 ? -1.661 13.050 4.868 1.00 86.88 169 VAL A O 1
ATOM 1242 N N . SER A 1 170 ? -3.264 12.934 6.439 1.00 88.19 170 SER A N 1
ATOM 1243 C CA . SER A 1 170 ? -3.611 11.550 6.128 1.00 88.19 170 SER A CA 1
ATOM 1244 C C . SER A 1 170 ? -4.104 11.397 4.688 1.00 88.19 170 SER A C 1
ATOM 1246 O O . SER A 1 170 ? -3.585 10.526 4.001 1.00 88.19 170 SER A O 1
ATOM 1248 N N . LEU A 1 171 ? -5.006 12.261 4.208 1.00 85.81 171 LEU A N 1
ATOM 1249 C CA . LEU A 1 171 ? -5.582 12.222 2.857 1.00 85.81 171 LEU A CA 1
ATOM 1250 C C . LEU A 1 171 ? -4.558 12.501 1.751 1.00 85.81 171 LEU A C 1
ATOM 1252 O O . LEU A 1 171 ? -4.603 11.861 0.700 1.00 85.81 171 LEU A O 1
ATOM 1256 N N . LEU A 1 172 ? -3.614 13.411 1.995 1.00 80.94 172 LEU A N 1
ATOM 1257 C CA . LEU A 1 172 ? -2.512 13.711 1.079 1.00 80.94 172 LEU A CA 1
ATOM 1258 C C . LEU A 1 172 ? -1.541 12.529 0.939 1.00 80.94 172 LEU A C 1
ATOM 1260 O O . LEU A 1 172 ? -0.925 12.366 -0.116 1.00 80.94 172 LEU A O 1
ATOM 1264 N N . CYS A 1 173 ? -1.427 11.694 1.975 1.00 78.25 173 CYS A N 1
ATOM 1265 C CA . CYS A 1 173 ? -0.668 10.447 1.939 1.00 78.25 173 CYS A CA 1
ATOM 1266 C C . CYS A 1 173 ? -1.496 9.271 1.390 1.00 78.25 173 CYS A C 1
ATOM 1268 O O . CYS A 1 173 ? -0.966 8.463 0.634 1.00 78.25 173 CYS A O 1
ATOM 1270 N N . ARG A 1 174 ? -2.772 9.128 1.781 1.00 76.88 174 ARG A N 1
ATOM 1271 C CA . ARG A 1 174 ? -3.653 8.004 1.413 1.00 76.88 174 ARG A CA 1
ATOM 1272 C C . ARG A 1 174 ? -5.139 8.319 1.638 1.00 76.88 174 ARG A C 1
ATOM 1274 O O . ARG A 1 174 ? -5.532 8.895 2.643 1.00 76.88 174 ARG A O 1
ATOM 1281 N N . SER A 1 175 ? -6.000 7.840 0.747 1.00 74.50 175 SER A N 1
ATOM 1282 C CA . SER A 1 175 ? -7.423 8.212 0.692 1.00 74.50 175 SER A CA 1
ATOM 1283 C C . SER A 1 175 ? -8.378 7.494 1.652 1.00 74.50 175 SER A C 1
ATOM 1285 O O . SER A 1 175 ? -9.574 7.773 1.642 1.00 74.50 175 SER A O 1
ATOM 1287 N N . THR A 1 176 ? -7.904 6.574 2.492 1.00 75.44 176 THR A N 1
ATOM 1288 C CA . THR A 1 176 ? -8.773 5.663 3.269 1.00 75.44 176 THR A CA 1
ATOM 1289 C C . THR A 1 176 ? -9.699 6.371 4.263 1.00 75.44 176 THR A C 1
ATOM 1291 O O . THR A 1 176 ? -10.739 5.833 4.643 1.00 75.44 176 THR A O 1
ATOM 1294 N N . LEU A 1 177 ? -9.372 7.603 4.655 1.00 87.94 177 LEU A N 1
ATOM 1295 C CA . LEU A 1 177 ? -10.187 8.420 5.555 1.00 87.94 177 LEU A CA 1
ATOM 1296 C C . LEU A 1 177 ? -11.040 9.468 4.823 1.00 87.94 177 LEU A C 1
ATOM 1298 O O . LEU A 1 177 ? -11.606 10.349 5.466 1.00 87.94 177 LEU A O 1
ATOM 1302 N N . PHE A 1 178 ? -11.152 9.406 3.490 1.00 88.38 178 PHE A N 1
ATOM 1303 C CA . PHE A 1 178 ? -11.856 10.437 2.721 1.00 88.38 178 PHE A CA 1
ATOM 1304 C C . PHE A 1 178 ? -13.327 10.553 3.113 1.00 88.38 178 PHE A C 1
ATOM 1306 O O . PHE A 1 178 ? -13.832 11.661 3.215 1.00 88.38 178 PHE A O 1
ATOM 1313 N N . LEU A 1 179 ? -14.006 9.440 3.394 1.00 90.31 179 LEU A N 1
ATOM 1314 C CA . LEU A 1 179 ? -15.408 9.429 3.819 1.00 90.31 179 LEU A CA 1
ATOM 1315 C C . LEU A 1 179 ? -15.576 9.580 5.342 1.00 90.31 179 LEU A C 1
ATOM 1317 O O . LEU A 1 179 ? -16.702 9.542 5.839 1.00 90.31 179 LEU A O 1
ATOM 1321 N N . LEU A 1 180 ? -14.488 9.774 6.099 1.00 92.62 180 LEU A N 1
ATOM 1322 C CA . LEU A 1 180 ? -14.556 9.869 7.555 1.00 92.62 180 LEU A CA 1
ATOM 1323 C C . LEU A 1 180 ? -15.328 11.118 8.021 1.00 92.62 180 LEU A C 1
ATOM 1325 O O . LEU A 1 180 ? -16.206 10.957 8.863 1.00 92.62 180 LEU A O 1
ATOM 1329 N N . PRO A 1 181 ? -15.104 12.343 7.501 1.00 92.81 181 PRO A N 1
ATOM 1330 C CA . PRO A 1 181 ? -15.880 13.515 7.914 1.00 92.81 181 PRO A CA 1
ATOM 1331 C C . PRO A 1 181 ? -17.399 13.401 7.724 1.00 92.81 181 PRO A C 1
ATOM 1333 O O . PRO A 1 181 ? -18.111 13.672 8.693 1.00 92.81 181 PRO A O 1
ATOM 1336 N N . PRO A 1 182 ? -17.940 12.995 6.554 1.00 90.94 182 PRO A N 1
ATOM 1337 C CA . PRO A 1 182 ? -19.386 12.833 6.410 1.00 90.94 182 PRO A CA 1
ATOM 1338 C C . PRO A 1 182 ? -19.928 11.699 7.291 1.00 90.94 182 PRO A C 1
ATOM 1340 O O . PRO A 1 182 ? -21.015 11.834 7.852 1.00 90.94 182 PRO A O 1
ATOM 1343 N N . PHE A 1 183 ? -19.158 10.625 7.497 1.00 91.88 183 PHE A N 1
ATOM 1344 C CA . PHE A 1 183 ? -19.516 9.576 8.452 1.00 91.88 183 PHE A CA 1
ATOM 1345 C C . PHE A 1 183 ? -19.588 10.112 9.892 1.00 91.88 183 PHE A C 1
ATOM 1347 O O . PHE A 1 183 ? -20.579 9.897 10.590 1.00 91.88 183 PHE A O 1
ATOM 1354 N N . LEU A 1 184 ? -18.577 10.866 10.333 1.00 90.50 184 LEU A N 1
ATOM 1355 C CA . LEU A 1 184 ? -18.550 11.483 11.658 1.00 90.50 184 LEU A CA 1
ATOM 1356 C C . LEU A 1 184 ? -19.691 12.481 11.833 1.00 90.50 184 LEU A C 1
ATOM 1358 O O . LEU A 1 184 ? -20.302 12.504 12.893 1.00 90.50 184 LEU A O 1
ATOM 1362 N N . LEU A 1 185 ? -20.041 13.251 10.800 1.00 89.38 185 LEU A N 1
ATOM 1363 C CA . LEU A 1 185 ? -21.198 14.143 10.837 1.00 89.38 185 LEU A CA 1
ATOM 1364 C C . LEU A 1 185 ? -22.496 13.369 11.118 1.00 89.38 185 LEU A C 1
ATOM 1366 O O . LEU A 1 185 ? -23.282 13.797 11.964 1.00 89.38 185 LEU A O 1
ATOM 1370 N N . ALA A 1 186 ? -22.703 12.218 10.472 1.00 88.88 186 ALA A N 1
ATOM 1371 C CA . ALA A 1 186 ? -23.855 11.355 10.741 1.00 88.88 186 ALA A CA 1
ATOM 1372 C C . ALA A 1 186 ? -23.839 10.800 12.180 1.00 88.88 186 ALA A C 1
ATOM 1374 O O . ALA A 1 186 ? -24.865 10.795 12.865 1.00 88.88 186 ALA A O 1
ATOM 1375 N N . VAL A 1 187 ? -22.666 10.401 12.683 1.00 86.31 187 VAL A N 1
ATOM 1376 C CA . VAL A 1 187 ? -22.482 9.954 14.076 1.00 86.31 187 VAL A CA 1
ATOM 1377 C C . VAL A 1 187 ? -22.746 11.087 15.077 1.00 86.31 187 VAL A C 1
ATOM 1379 O O . VAL A 1 187 ? -23.405 10.881 16.095 1.00 86.31 187 VAL A O 1
ATOM 1382 N N . PHE A 1 188 ? -22.294 12.309 14.787 1.00 87.12 188 PHE A N 1
ATOM 1383 C CA . PHE A 1 188 ? -22.524 13.485 15.628 1.00 87.12 188 PHE A CA 1
ATOM 1384 C C . PHE A 1 188 ? -24.009 13.836 15.716 1.00 87.12 188 PHE A C 1
ATOM 1386 O O . PHE A 1 188 ? -24.460 14.319 16.749 1.00 87.12 188 PHE A O 1
ATOM 1393 N N . GLN A 1 189 ? -24.787 13.586 14.660 1.00 83.62 189 GLN A N 1
ATOM 1394 C CA . GLN A 1 189 ? -26.234 13.813 14.661 1.00 83.62 189 GLN A CA 1
ATOM 1395 C C . GLN A 1 189 ? -26.989 12.764 15.489 1.00 83.62 189 GLN A C 1
ATOM 1397 O O . GLN A 1 189 ? -27.932 13.103 16.218 1.00 83.62 189 GLN A O 1
ATOM 1402 N N . SER A 1 190 ? -26.571 11.501 15.402 1.00 83.25 190 SER A N 1
ATOM 1403 C CA . SER A 1 190 ? -27.254 10.378 16.046 1.00 83.25 190 SER A CA 1
ATOM 1404 C C . SER A 1 190 ? -26.889 10.209 17.523 1.00 83.25 190 SER A C 1
ATOM 1406 O O . SER A 1 190 ? -27.763 9.876 18.321 1.00 83.25 190 SER A O 1
ATOM 1408 N N . HIS A 1 191 ? -25.648 10.500 17.925 1.00 83.94 191 HIS A N 1
ATOM 1409 C CA . HIS A 1 191 ? -25.186 10.277 19.296 1.00 83.94 191 HIS A CA 1
ATOM 1410 C C . HIS A 1 191 ? -25.327 11.540 20.176 1.00 83.94 191 HIS A C 1
ATOM 1412 O O . HIS A 1 191 ? -24.609 12.521 19.954 1.00 83.94 191 HIS A O 1
ATOM 1418 N N . PRO A 1 192 ? -26.179 11.542 21.229 1.00 82.69 192 PRO A N 1
ATOM 1419 C CA . PRO A 1 192 ? -26.525 12.747 21.994 1.00 82.69 192 PRO A CA 1
ATOM 1420 C C . PRO A 1 192 ? -25.330 13.525 22.548 1.00 82.69 192 PRO A C 1
ATOM 1422 O O . PRO A 1 192 ? -25.349 14.752 22.554 1.00 82.69 192 PRO A O 1
ATOM 1425 N N . ARG A 1 193 ? -24.272 12.824 22.978 1.00 76.00 193 ARG A N 1
ATOM 1426 C CA . ARG A 1 193 ? -23.071 13.466 23.537 1.00 76.00 193 ARG A CA 1
ATOM 1427 C C . ARG A 1 193 ? -22.151 14.077 22.487 1.00 76.00 193 ARG A C 1
ATOM 1429 O O . ARG A 1 193 ? -21.519 15.093 22.752 1.00 76.00 193 ARG A O 1
ATOM 1436 N N . LEU A 1 194 ? -22.124 13.507 21.281 1.00 83.38 194 LEU A N 1
ATOM 1437 C CA . LEU A 1 194 ? -21.276 13.994 20.191 1.00 83.38 194 LEU A CA 1
ATOM 1438 C C . LEU A 1 194 ? -21.926 15.157 19.429 1.00 83.38 194 LEU A C 1
ATOM 1440 O O . LEU A 1 194 ? -21.225 15.902 18.747 1.00 83.38 194 LEU A O 1
ATOM 1444 N N . ARG A 1 195 ? -23.234 15.399 19.617 1.00 85.12 195 ARG A N 1
ATOM 1445 C CA . ARG A 1 195 ? -23.948 16.565 19.057 1.00 85.12 195 ARG A CA 1
ATOM 1446 C C . ARG A 1 195 ? -23.284 17.897 19.386 1.00 85.12 195 ARG A C 1
ATOM 1448 O O . ARG A 1 195 ? -23.368 18.822 18.582 1.00 85.12 195 ARG A O 1
ATOM 1455 N N . ARG A 1 196 ? -22.589 18.000 20.525 1.00 86.25 196 ARG A N 1
ATOM 1456 C CA . ARG A 1 196 ? -21.858 19.217 20.920 1.00 86.25 196 ARG A CA 1
ATOM 1457 C C . ARG A 1 196 ? -20.742 19.599 19.942 1.00 86.25 196 ARG A C 1
ATOM 1459 O O . ARG A 1 196 ? -20.420 20.774 19.816 1.00 86.25 196 ARG A O 1
ATOM 1466 N N . LEU A 1 197 ? -20.193 18.630 19.206 1.00 87.12 197 LEU A N 1
ATOM 1467 C CA . LEU A 1 197 ? -19.139 18.856 18.211 1.00 87.12 197 LEU A CA 1
ATOM 1468 C C . LEU A 1 197 ? -19.675 19.455 16.909 1.00 87.12 197 LEU A C 1
ATOM 1470 O O . LEU A 1 197 ? -18.901 19.908 16.065 1.00 87.12 197 LEU A O 1
ATOM 1474 N N . ARG A 1 198 ? -21.003 19.551 16.759 1.00 82.56 198 ARG A N 1
ATOM 1475 C CA . ARG A 1 198 ? -21.636 20.150 15.585 1.00 82.56 198 ARG A CA 1
ATOM 1476 C C . ARG A 1 198 ? -21.177 21.582 15.339 1.00 82.56 198 ARG A C 1
ATOM 1478 O O . ARG A 1 198 ? -21.157 21.974 14.192 1.00 82.56 198 ARG A O 1
ATOM 1485 N N . GLY A 1 199 ? -20.782 22.366 16.342 1.00 84.38 199 GLY A N 1
ATOM 1486 C CA . GLY A 1 199 ? -20.336 23.749 16.114 1.00 84.38 199 GLY A CA 1
ATOM 1487 C C . GLY A 1 199 ? -19.077 23.878 15.241 1.00 84.38 199 GLY A C 1
ATOM 1488 O O . GLY A 1 199 ? -18.919 24.877 14.547 1.00 84.38 199 GLY A O 1
ATOM 1489 N N . GLY A 1 200 ? -18.198 22.867 15.228 1.00 88.50 200 GLY A N 1
ATOM 1490 C CA . GLY A 1 200 ? -16.911 22.916 14.518 1.00 88.50 200 GLY A CA 1
ATOM 1491 C C . GLY A 1 200 ? -16.852 22.120 13.211 1.00 88.50 200 GLY A C 1
ATOM 1492 O O . GLY A 1 200 ? -15.800 22.066 12.584 1.00 88.50 200 GLY A O 1
ATOM 1493 N N . TRP A 1 201 ? -17.947 21.499 12.768 1.00 89.81 201 TRP A N 1
ATOM 1494 C CA . TRP A 1 201 ? -17.918 20.578 11.621 1.00 89.81 201 TRP A CA 1
ATOM 1495 C C . TRP A 1 201 ? -17.463 21.222 10.302 1.00 89.81 201 TRP A C 1
ATOM 1497 O O . TRP A 1 201 ? -16.716 20.607 9.546 1.00 89.81 201 TRP A O 1
ATOM 1507 N N . TRP A 1 202 ? -17.844 22.477 10.044 1.00 91.81 202 TRP A N 1
ATOM 1508 C CA . TRP A 1 202 ? -17.372 23.213 8.871 1.00 91.81 202 TRP A CA 1
ATOM 1509 C C . TRP A 1 202 ? -15.864 23.458 8.918 1.00 91.81 202 TRP A C 1
ATOM 1511 O O . TRP A 1 202 ? -15.197 23.353 7.895 1.00 91.81 202 TRP A O 1
ATOM 1521 N N . ALA A 1 203 ? -15.319 23.726 10.107 1.00 92.38 203 ALA A N 1
ATOM 1522 C CA . ALA A 1 203 ? -13.884 23.894 10.295 1.00 92.38 203 ALA A CA 1
ATOM 1523 C C . ALA A 1 203 ? -13.130 22.573 10.067 1.00 92.38 203 ALA A C 1
ATOM 1525 O O . ALA A 1 203 ? -12.097 22.577 9.403 1.00 92.38 203 ALA A O 1
ATOM 1526 N N . LEU A 1 204 ? -13.683 21.446 10.535 1.00 93.62 204 LEU A N 1
ATOM 1527 C CA . LEU A 1 204 ? -13.160 20.106 10.245 1.00 93.62 204 LEU A CA 1
ATOM 1528 C C . LEU A 1 204 ? -13.122 19.840 8.730 1.00 93.62 204 LEU A C 1
ATOM 1530 O O . LEU A 1 204 ? -12.078 19.461 8.207 1.00 93.62 204 LEU A O 1
ATOM 1534 N N . LEU A 1 205 ? -14.241 20.054 8.026 1.00 92.69 205 LEU A N 1
ATOM 1535 C CA . LEU A 1 205 ? -14.345 19.815 6.581 1.00 92.69 205 LEU A CA 1
ATOM 1536 C C . LEU A 1 205 ? -13.408 20.708 5.773 1.00 92.69 205 LEU A C 1
ATOM 1538 O O . LEU A 1 205 ? -12.705 20.218 4.891 1.00 92.69 205 LEU A O 1
ATOM 1542 N N . ALA A 1 206 ? -13.391 22.006 6.081 1.00 90.75 206 ALA A N 1
ATOM 1543 C CA . ALA A 1 206 ? -12.534 22.962 5.398 1.00 90.75 206 ALA A CA 1
ATOM 1544 C C . ALA A 1 206 ? -11.061 22.582 5.576 1.00 90.75 206 ALA A C 1
ATOM 1546 O O . ALA A 1 206 ? -10.341 22.461 4.589 1.00 90.75 206 ALA A O 1
ATOM 1547 N N . ALA A 1 207 ? -10.622 22.310 6.809 1.00 91.56 207 ALA A N 1
ATOM 1548 C CA . ALA A 1 207 ? -9.240 21.919 7.065 1.00 91.56 207 ALA A CA 1
ATOM 1549 C C . ALA A 1 207 ? -8.874 20.559 6.446 1.00 91.56 207 ALA A C 1
ATOM 1551 O O . ALA A 1 207 ? -7.730 20.394 6.040 1.00 91.56 207 ALA A O 1
ATOM 1552 N N . ALA A 1 208 ? -9.820 19.619 6.336 1.00 90.69 208 ALA A N 1
ATOM 1553 C CA . ALA A 1 208 ? -9.586 18.295 5.758 1.00 90.69 208 ALA A CA 1
ATOM 1554 C C . ALA A 1 208 ? -9.500 18.290 4.225 1.00 90.69 208 ALA A C 1
ATOM 1556 O O . ALA A 1 208 ? -8.626 17.629 3.665 1.00 90.69 208 ALA A O 1
ATOM 1557 N N . TYR A 1 209 ? -10.408 18.993 3.539 1.00 90.00 209 TYR A N 1
ATOM 1558 C CA . TYR A 1 209 ? -10.568 18.872 2.086 1.00 90.00 209 TYR A CA 1
ATOM 1559 C C . TYR A 1 209 ? -10.023 20.051 1.282 1.00 90.00 209 TYR A C 1
ATOM 1561 O O . TYR A 1 209 ? -9.642 19.847 0.131 1.00 90.00 209 TYR A O 1
ATOM 1569 N N . LEU A 1 210 ? -9.934 21.262 1.847 1.00 87.44 210 LEU A N 1
ATOM 1570 C CA . LEU A 1 210 ? -9.367 22.409 1.127 1.00 87.44 210 LEU A CA 1
ATOM 1571 C C . LEU A 1 210 ? -7.933 22.141 0.624 1.00 87.44 210 LEU A C 1
ATOM 1573 O O . LEU A 1 210 ? -7.650 22.500 -0.518 1.00 87.44 210 LEU A O 1
ATOM 1577 N N . PRO A 1 211 ? -7.055 21.435 1.372 1.00 85.12 211 PRO A N 1
ATOM 1578 C CA . PRO A 1 211 ? -5.729 21.065 0.869 1.00 85.12 211 PRO A CA 1
ATOM 1579 C C . PRO A 1 211 ? -5.746 20.123 -0.346 1.00 85.12 211 PRO A C 1
ATOM 1581 O O . PRO A 1 211 ? -4.762 20.058 -1.077 1.00 85.12 211 PRO A O 1
ATOM 1584 N N . LEU A 1 212 ? -6.849 19.401 -0.587 1.00 78.69 212 LEU A N 1
ATOM 1585 C CA . LEU A 1 212 ? -7.020 18.538 -1.761 1.00 78.69 212 LEU A CA 1
ATOM 1586 C C . LEU A 1 212 ? -7.555 19.295 -2.981 1.00 78.69 212 LEU A C 1
ATOM 1588 O O . LEU A 1 212 ? -7.447 18.789 -4.097 1.00 78.69 212 LEU A O 1
ATOM 1592 N N . ALA A 1 213 ? -8.141 20.482 -2.793 1.00 80.62 213 ALA A N 1
ATOM 1593 C CA . ALA A 1 213 ? -8.820 21.216 -3.859 1.00 80.62 213 ALA A CA 1
ATOM 1594 C C . ALA A 1 213 ? -7.928 21.471 -5.085 1.00 80.62 213 ALA A C 1
ATOM 1596 O O . ALA A 1 213 ? -8.394 21.228 -6.198 1.00 80.62 213 ALA A O 1
ATOM 1597 N N . PRO A 1 214 ? -6.648 21.860 -4.940 1.00 76.31 214 PRO A N 1
ATOM 1598 C CA . PRO A 1 214 ? -5.808 22.060 -6.113 1.00 76.31 214 PRO A CA 1
ATOM 1599 C C . PRO A 1 214 ? -5.489 20.761 -6.862 1.00 76.31 214 PRO A C 1
ATOM 1601 O O . PRO A 1 214 ? -5.457 20.744 -8.089 1.00 76.31 214 PRO A O 1
ATOM 1604 N N . TRP A 1 215 ? -5.315 19.653 -6.136 1.00 72.88 215 TRP A N 1
ATOM 1605 C CA . TRP A 1 215 ? -5.103 18.335 -6.734 1.00 72.88 215 TRP A CA 1
ATOM 1606 C C . TRP A 1 215 ? -6.338 17.863 -7.503 1.00 72.88 215 TRP A C 1
ATOM 1608 O O . TRP A 1 215 ? -6.237 17.394 -8.636 1.00 72.88 215 TRP A O 1
ATOM 1618 N N . ALA A 1 216 ? -7.517 18.032 -6.907 1.00 74.00 216 ALA A N 1
ATOM 1619 C CA . ALA A 1 216 ? -8.783 17.704 -7.544 1.00 74.00 216 ALA A CA 1
ATOM 1620 C C . ALA A 1 216 ? -9.051 18.592 -8.772 1.00 74.00 216 ALA A C 1
ATOM 1622 O O . ALA A 1 216 ? -9.478 18.080 -9.804 1.00 74.00 216 ALA A O 1
ATOM 1623 N N . ALA A 1 217 ? -8.749 19.893 -8.691 1.00 75.00 217 ALA A N 1
ATOM 1624 C CA . ALA A 1 217 ? -8.872 20.832 -9.805 1.00 75.00 217 ALA A CA 1
ATOM 1625 C C . ALA A 1 217 ? -7.928 20.468 -10.956 1.00 75.00 217 ALA A C 1
ATOM 1627 O O . ALA A 1 217 ? -8.362 20.407 -12.104 1.00 75.00 217 ALA A O 1
ATOM 1628 N N . ARG A 1 218 ? -6.669 20.130 -10.651 1.00 72.62 218 ARG A N 1
ATOM 1629 C CA . ARG A 1 218 ? -5.723 19.582 -11.628 1.00 72.62 218 ARG A CA 1
ATOM 1630 C C . ARG A 1 218 ? -6.280 18.316 -12.277 1.00 72.62 218 ARG A C 1
ATOM 1632 O O . ARG A 1 218 ? -6.254 18.195 -13.496 1.00 72.62 218 ARG A O 1
ATOM 1639 N N . ASN A 1 219 ? -6.790 17.371 -11.483 1.00 67.62 219 ASN A N 1
ATOM 1640 C CA . ASN A 1 219 ? -7.317 16.119 -12.024 1.00 67.62 219 ASN A CA 1
ATOM 1641 C C . ASN A 1 219 ? -8.520 16.350 -12.941 1.00 67.62 219 ASN A C 1
ATOM 1643 O O . ASN A 1 219 ? -8.598 15.751 -14.008 1.00 67.62 219 ASN A O 1
ATOM 1647 N N . LEU A 1 220 ? -9.418 17.254 -12.556 1.00 71.25 220 LEU A N 1
ATOM 1648 C CA . LEU A 1 220 ? -10.558 17.636 -13.376 1.00 71.25 220 LEU A CA 1
ATOM 1649 C C . LEU A 1 220 ? -10.111 18.305 -14.682 1.00 71.25 220 LEU A C 1
ATOM 1651 O O . LEU A 1 220 ? -10.602 17.947 -15.746 1.00 71.25 220 LEU A O 1
ATOM 1655 N N . TRP A 1 221 ? -9.151 19.229 -14.606 1.00 65.81 221 TRP A N 1
ATOM 1656 C CA . TRP A 1 221 ? -8.625 19.957 -15.761 1.00 65.81 221 TRP A CA 1
ATOM 1657 C C . TRP A 1 221 ? -7.902 19.044 -16.757 1.00 65.81 221 TRP A C 1
ATOM 1659 O O . TRP A 1 221 ? -8.078 19.180 -17.964 1.00 65.81 221 TRP A O 1
ATOM 1669 N N . HIS A 1 222 ? -7.091 18.107 -16.263 1.00 57.47 222 HIS A N 1
ATOM 1670 C CA . HIS A 1 222 ? -6.236 17.273 -17.109 1.00 57.47 222 HIS A CA 1
ATOM 1671 C C . HIS A 1 222 ? -6.863 15.938 -17.523 1.00 57.47 222 HIS A C 1
ATOM 1673 O O . HIS A 1 222 ? -6.548 15.450 -18.604 1.00 57.47 222 HIS A O 1
ATOM 1679 N N . PHE A 1 223 ? -7.724 15.340 -16.694 1.00 60.59 223 PHE A N 1
ATOM 1680 C CA . PHE A 1 223 ? -8.331 14.029 -16.969 1.00 60.59 223 PHE A CA 1
ATOM 1681 C C . PHE A 1 223 ? -9.828 14.106 -17.280 1.00 60.59 223 PHE A C 1
ATOM 1683 O O . PHE A 1 223 ? -10.436 13.078 -17.557 1.00 60.59 223 PHE A O 1
ATOM 1690 N N . GLY A 1 224 ? -10.453 15.285 -17.191 1.00 61.47 224 GLY A N 1
ATOM 1691 C CA . GLY A 1 224 ? -11.899 15.441 -17.397 1.00 61.47 224 GLY A CA 1
ATOM 1692 C C . GLY A 1 224 ? -12.763 14.733 -16.344 1.00 61.47 224 GLY A C 1
ATOM 1693 O O . GLY A 1 224 ? -13.983 14.704 -16.468 1.00 61.47 224 GLY A O 1
ATOM 1694 N N . SER A 1 225 ? -12.151 14.170 -15.297 1.00 61.59 225 SER A N 1
ATOM 1695 C CA . SER A 1 225 ? -12.825 13.417 -14.239 1.00 61.59 225 SER A CA 1
ATOM 1696 C C . SER A 1 225 ? -12.482 13.990 -12.870 1.00 61.59 225 SER A C 1
ATOM 1698 O O . SER A 1 225 ? -11.306 14.184 -12.545 1.00 61.59 225 SER A O 1
ATOM 1700 N N . PHE A 1 226 ? -13.497 14.206 -12.034 1.00 68.06 226 PHE A N 1
ATOM 1701 C CA . PHE A 1 226 ? -13.279 14.552 -10.635 1.00 68.06 226 PHE A CA 1
ATOM 1702 C C . PHE A 1 226 ? -12.792 13.318 -9.867 1.00 68.06 226 PHE A C 1
ATOM 1704 O O . PHE A 1 226 ? -13.582 12.450 -9.502 1.00 68.06 226 PHE A O 1
ATOM 1711 N N . SER A 1 227 ? -11.486 13.255 -9.605 1.00 65.12 227 SER A N 1
ATOM 1712 C CA . SER A 1 227 ? -10.901 12.285 -8.679 1.00 65.12 227 SER A CA 1
ATOM 1713 C C . SER A 1 227 ? -10.206 13.033 -7.543 1.00 65.12 227 SER A C 1
ATOM 1715 O O . SER A 1 227 ? -9.129 13.598 -7.764 1.00 65.12 227 SER A O 1
ATOM 1717 N N . PRO A 1 228 ? -10.786 13.079 -6.328 1.00 60.38 228 PRO A N 1
ATOM 1718 C CA . PRO A 1 228 ? -10.176 13.792 -5.210 1.00 60.38 228 PRO A CA 1
ATOM 1719 C C . PRO A 1 228 ? -8.898 13.105 -4.689 1.00 60.38 228 PRO A C 1
ATOM 1721 O O . PRO A 1 228 ? -8.149 13.717 -3.933 1.00 60.38 228 PRO A O 1
ATOM 1724 N N . PHE A 1 229 ? -8.627 11.855 -5.095 1.00 65.56 229 PHE A N 1
ATOM 1725 C CA . PHE A 1 229 ? -7.445 11.067 -4.719 1.00 65.56 229 PHE A CA 1
ATOM 1726 C C . PHE A 1 229 ? -7.101 9.968 -5.762 1.00 65.56 229 PHE A C 1
ATOM 1728 O O . PHE A 1 229 ? -7.635 9.989 -6.866 1.00 65.56 229 PHE A O 1
ATOM 1735 N N . GLU A 1 230 ? -6.179 9.050 -5.424 1.00 64.31 230 GLU A N 1
ATOM 1736 C CA . GLU A 1 230 ? -5.668 7.906 -6.221 1.00 64.31 230 GLU A CA 1
ATOM 1737 C C . GLU A 1 230 ? -6.709 7.187 -7.104 1.00 64.31 230 GLU A C 1
ATOM 1739 O O . GLU A 1 230 ? -7.659 6.597 -6.594 1.00 64.31 230 GLU A O 1
ATOM 1744 N N . LEU A 1 231 ? -6.444 7.125 -8.415 1.00 53.72 231 LEU A N 1
ATOM 1745 C CA . LEU A 1 231 ? -6.997 6.126 -9.342 1.00 53.72 231 LEU A CA 1
ATOM 1746 C C . LEU A 1 231 ? -6.049 4.909 -9.407 1.00 53.72 231 LEU A C 1
ATOM 1748 O O . LEU A 1 231 ? -4.844 5.086 -9.517 1.00 53.72 231 LEU A O 1
ATOM 1752 N N . GLY A 1 232 ? -6.530 3.661 -9.359 1.00 55.66 232 GLY A N 1
ATOM 1753 C CA . GLY A 1 232 ? -5.661 2.500 -9.649 1.00 55.66 232 GLY A CA 1
ATOM 1754 C C . GLY A 1 232 ? -5.824 1.289 -8.748 1.00 55.66 232 GLY A C 1
ATOM 1755 O O . GLY A 1 232 ? -6.459 0.314 -9.146 1.00 55.66 232 GLY A O 1
ATOM 1756 N N . ALA A 1 233 ? -5.210 1.306 -7.562 1.00 55.81 233 ALA A N 1
ATOM 1757 C CA . ALA A 1 233 ? -5.186 0.127 -6.690 1.00 55.81 233 ALA A CA 1
ATOM 1758 C C . ALA A 1 233 ? -6.579 -0.232 -6.142 1.00 55.81 233 ALA A C 1
ATOM 1760 O O . ALA A 1 233 ? -6.915 -1.408 -6.036 1.00 55.81 233 ALA A O 1
ATOM 1761 N N . ALA A 1 234 ? -7.415 0.772 -5.858 1.00 62.75 234 ALA A N 1
ATOM 1762 C CA . ALA A 1 234 ? -8.766 0.562 -5.342 1.00 62.75 234 ALA A CA 1
ATOM 1763 C C . ALA A 1 234 ? -9.697 -0.122 -6.359 1.00 62.75 234 ALA A C 1
ATOM 1765 O O . ALA A 1 234 ? -10.440 -1.018 -5.974 1.00 62.75 234 ALA A O 1
ATOM 1766 N N . ASN A 1 235 ? -9.614 0.224 -7.652 1.00 68.00 235 ASN A N 1
ATOM 1767 C CA . ASN A 1 235 ? -10.479 -0.359 -8.692 1.00 68.00 235 ASN A CA 1
ATOM 1768 C C . ASN A 1 235 ? -10.260 -1.868 -8.839 1.00 68.00 235 ASN A C 1
ATOM 1770 O O . ASN A 1 235 ? -11.202 -2.615 -9.072 1.00 68.00 235 ASN A O 1
ATOM 1774 N N . ARG A 1 236 ? -9.017 -2.320 -8.656 1.00 67.31 236 ARG A N 1
ATOM 1775 C CA . ARG A 1 236 ? -8.633 -3.735 -8.701 1.00 67.31 236 ARG A CA 1
ATOM 1776 C C . ARG A 1 236 ? -9.255 -4.532 -7.561 1.00 67.31 236 ARG A C 1
ATOM 1778 O O . ARG A 1 236 ? -9.864 -5.575 -7.788 1.00 67.31 236 ARG A O 1
ATOM 1785 N N . ASN A 1 237 ? -9.151 -4.003 -6.347 1.00 70.62 237 ASN A N 1
ATOM 1786 C CA . ASN A 1 237 ? -9.754 -4.629 -5.177 1.00 70.62 237 ASN A CA 1
ATOM 1787 C C . ASN A 1 237 ? -11.277 -4.617 -5.280 1.00 70.62 237 ASN A C 1
ATOM 1789 O O . ASN A 1 237 ? -11.917 -5.636 -5.037 1.00 70.62 237 ASN A O 1
ATOM 1793 N N . PHE A 1 238 ? -11.842 -3.489 -5.715 1.00 76.06 238 PHE A N 1
ATOM 1794 C CA . PHE A 1 238 ? -13.277 -3.342 -5.902 1.00 76.06 238 PHE A CA 1
ATOM 1795 C C . PHE A 1 238 ? -13.805 -4.323 -6.952 1.00 76.06 238 PHE A C 1
ATOM 1797 O O . PHE A 1 238 ? -14.833 -4.956 -6.734 1.00 76.06 238 PHE A O 1
ATOM 1804 N N . PHE A 1 239 ? -13.064 -4.549 -8.039 1.00 74.69 239 PHE A N 1
ATOM 1805 C CA . PHE A 1 239 ? -13.386 -5.582 -9.018 1.00 74.69 239 PHE A CA 1
ATOM 1806 C C . PHE A 1 239 ? -13.377 -6.988 -8.408 1.00 74.69 239 PHE A C 1
ATOM 1808 O O . PHE A 1 239 ? -14.367 -7.708 -8.530 1.00 74.69 239 PHE A O 1
ATOM 1815 N N . ALA A 1 240 ? -12.328 -7.374 -7.677 1.00 70.38 240 ALA A N 1
ATOM 1816 C CA . ALA A 1 240 ? -12.302 -8.669 -6.991 1.00 70.38 240 ALA A CA 1
ATOM 1817 C C . ALA A 1 240 ? -13.463 -8.815 -5.986 1.00 70.38 240 ALA A C 1
ATOM 1819 O O . ALA A 1 240 ? -14.104 -9.864 -5.905 1.00 70.38 240 ALA A O 1
ATOM 1820 N N . ALA A 1 241 ? -13.783 -7.745 -5.259 1.00 74.69 241 ALA A N 1
ATOM 1821 C CA . ALA A 1 241 ? -14.897 -7.711 -4.324 1.00 74.69 241 ALA A CA 1
ATOM 1822 C C . ALA A 1 241 ? -16.263 -7.827 -5.027 1.00 74.69 241 ALA A C 1
ATOM 1824 O O . ALA A 1 241 ? -17.150 -8.510 -4.503 1.00 74.69 241 ALA A O 1
ATOM 1825 N N . SER A 1 242 ? -16.415 -7.215 -6.210 1.00 76.62 242 SER A N 1
ATOM 1826 C CA . SER A 1 242 ? -17.619 -7.286 -7.053 1.00 76.62 242 SER A CA 1
ATOM 1827 C C . SER A 1 242 ? -17.916 -8.705 -7.544 1.00 76.62 242 SER A C 1
ATOM 1829 O O . SER A 1 242 ? -19.073 -9.078 -7.677 1.00 76.62 242 SER A O 1
ATOM 1831 N N . LEU A 1 243 ? -16.877 -9.528 -7.716 1.00 70.62 243 LEU A N 1
ATOM 1832 C CA . LEU A 1 243 ? -16.990 -10.943 -8.083 1.00 70.62 243 LEU A CA 1
ATOM 1833 C C . LEU A 1 243 ? -17.289 -11.861 -6.888 1.00 70.62 243 LEU A C 1
ATOM 1835 O O . LEU A 1 243 ? -17.421 -13.072 -7.048 1.00 70.62 243 LEU A O 1
ATOM 1839 N N . GLY A 1 244 ? -17.374 -11.301 -5.682 1.00 64.56 244 GLY A N 1
ATOM 1840 C CA . GLY A 1 244 ? -17.730 -12.041 -4.480 1.00 64.56 244 GLY A CA 1
ATOM 1841 C C . GLY A 1 244 ? -16.575 -12.779 -3.796 1.00 64.56 244 GLY A C 1
ATOM 1842 O O . GLY A 1 244 ? -16.843 -13.535 -2.861 1.00 64.56 244 GLY A O 1
ATOM 1843 N N . PHE A 1 245 ? -15.322 -12.548 -4.208 1.00 64.69 245 PHE A N 1
ATOM 1844 C CA . PHE A 1 245 ? -14.146 -13.195 -3.617 1.00 64.69 245 PHE A CA 1
ATOM 1845 C C . PHE A 1 245 ? -13.931 -12.819 -2.140 1.00 64.69 245 PHE A C 1
ATOM 1847 O O . PHE A 1 245 ? -14.182 -11.685 -1.713 1.00 64.69 245 PHE A O 1
ATOM 1854 N N . ILE A 1 246 ? -13.438 -13.805 -1.385 1.00 58.28 246 ILE A N 1
ATOM 1855 C CA . ILE A 1 246 ? -13.010 -13.745 0.018 1.00 58.28 246 ILE A CA 1
ATOM 1856 C C . ILE A 1 246 ? -11.784 -14.666 0.108 1.00 58.28 246 ILE A C 1
ATOM 1858 O O . ILE A 1 246 ? -11.901 -15.822 -0.295 1.00 58.28 246 ILE A O 1
ATOM 1862 N N . GLU A 1 247 ? -10.621 -14.196 0.572 1.00 54.41 247 GLU A N 1
ATOM 1863 C CA . GLU A 1 247 ? -9.448 -15.080 0.697 1.00 54.41 247 GLU A CA 1
ATOM 1864 C C . GLU A 1 247 ? -9.700 -16.195 1.705 1.00 54.41 247 GLU A C 1
ATOM 1866 O O . GLU A 1 247 ? -10.044 -15.940 2.860 1.00 54.41 247 GLU A O 1
ATOM 1871 N N . ASN A 1 248 ? -9.403 -17.414 1.277 1.00 39.97 248 ASN A N 1
ATOM 1872 C CA . ASN A 1 248 ? -8.804 -18.431 2.119 1.00 39.97 248 ASN A CA 1
ATOM 1873 C C . ASN A 1 248 ? -7.424 -18.728 1.521 1.00 39.97 248 ASN A C 1
ATOM 1875 O O . ASN A 1 248 ? -7.328 -18.873 0.311 1.00 39.97 248 ASN A O 1
ATOM 1879 N N . ASN A 1 249 ? -6.405 -18.736 2.382 1.00 36.25 249 ASN A N 1
ATOM 1880 C CA . ASN A 1 249 ? -5.079 -19.388 2.401 1.00 36.25 249 ASN A CA 1
ATOM 1881 C C . ASN A 1 249 ? -4.491 -20.195 1.200 1.00 36.25 249 ASN A C 1
ATOM 1883 O O . ASN A 1 249 ? -3.513 -20.910 1.407 1.00 36.25 249 ASN A O 1
ATOM 1887 N N . ASP A 1 250 ? -4.992 -20.091 -0.030 1.00 30.78 250 ASP A N 1
ATOM 1888 C CA . ASP A 1 250 ? -4.648 -20.980 -1.152 1.00 30.78 250 ASP A CA 1
ATOM 1889 C C . ASP A 1 250 ? -3.507 -20.442 -2.034 1.00 30.78 250 ASP A C 1
ATOM 1891 O O . ASP A 1 250 ? -3.185 -21.011 -3.072 1.00 30.78 250 ASP A O 1
ATOM 1895 N N . GLY A 1 251 ? -2.851 -19.349 -1.631 1.00 35.75 251 GLY A N 1
ATOM 1896 C CA . GLY A 1 251 ? -1.631 -18.873 -2.290 1.00 35.75 251 GLY A CA 1
ATOM 1897 C C . GLY A 1 251 ? -1.825 -18.272 -3.687 1.00 35.75 251 GLY A C 1
ATOM 1898 O O . GLY A 1 251 ? -0.826 -17.980 -4.346 1.00 35.75 251 GLY A O 1
ATOM 1899 N N . TYR A 1 252 ? -3.066 -18.042 -4.122 1.00 33.78 252 TYR A N 1
ATOM 1900 C CA . TYR A 1 252 ? -3.361 -17.347 -5.372 1.00 33.78 252 TYR A CA 1
ATOM 1901 C C . TYR A 1 252 ? -3.382 -15.835 -5.154 1.00 33.78 252 TYR A C 1
ATOM 1903 O O . TYR A 1 252 ? -4.221 -15.293 -4.435 1.00 33.78 252 TYR A O 1
ATOM 1911 N N . GLY A 1 253 ? -2.447 -15.139 -5.795 1.00 45.59 253 GLY A N 1
ATOM 1912 C CA . GLY A 1 253 ? -2.441 -13.684 -5.815 1.00 45.59 253 GLY A CA 1
ATOM 1913 C C . GLY A 1 253 ? -3.506 -13.162 -6.778 1.00 45.59 253 GLY A C 1
ATOM 1914 O O . GLY A 1 253 ? -3.873 -13.819 -7.744 1.00 45.59 253 GLY A O 1
ATOM 1915 N N . TYR A 1 254 ? -3.946 -11.917 -6.592 1.00 46.88 254 TYR A N 1
ATOM 1916 C CA . TYR A 1 254 ? -4.836 -11.185 -7.513 1.00 46.88 254 TYR A CA 1
ATOM 1917 C C . TYR A 1 254 ? -4.446 -11.290 -9.014 1.00 46.88 254 TYR A C 1
ATOM 1919 O O . TYR A 1 254 ? -5.294 -11.153 -9.896 1.00 46.88 254 TYR A O 1
ATOM 1927 N N . GLN A 1 255 ? -3.169 -11.555 -9.319 1.00 48.41 255 GLN A N 1
ATOM 1928 C CA . GLN A 1 255 ? -2.681 -11.796 -10.682 1.00 48.41 255 GLN A CA 1
ATOM 1929 C C . GLN A 1 255 ? -3.247 -13.078 -11.315 1.00 48.41 255 GLN A C 1
ATOM 1931 O O . GLN A 1 255 ? -3.508 -13.076 -12.515 1.00 48.41 255 GLN A O 1
ATOM 1936 N N . ASP A 1 256 ? -3.502 -14.120 -10.525 1.00 45.41 256 ASP A N 1
ATOM 1937 C CA . ASP A 1 256 ? -3.996 -15.415 -11.004 1.00 45.41 256 ASP A CA 1
ATOM 1938 C C . ASP A 1 256 ? -5.483 -15.336 -11.391 1.00 45.41 256 ASP A C 1
ATOM 1940 O O . ASP A 1 256 ? -5.912 -15.897 -12.399 1.00 45.41 256 ASP A O 1
ATOM 1944 N N . VAL A 1 257 ? -6.265 -14.537 -10.655 1.00 47.78 257 VAL A N 1
ATOM 1945 C CA . VAL A 1 257 ? -7.684 -14.268 -10.952 1.00 47.78 257 VAL A CA 1
ATOM 1946 C C . VAL A 1 257 ? -7.848 -13.428 -12.222 1.00 47.78 257 VAL A C 1
ATOM 1948 O O . VAL A 1 257 ? -8.749 -13.686 -13.021 1.00 47.78 257 VAL A O 1
ATOM 1951 N N . LEU A 1 258 ? -6.973 -12.437 -12.435 1.00 48.91 258 LEU A N 1
ATOM 1952 C CA . LEU A 1 258 ? -6.957 -11.668 -13.682 1.00 48.91 258 LEU A CA 1
ATOM 1953 C C . LEU A 1 258 ? -6.536 -12.533 -14.874 1.00 48.91 258 LEU A C 1
ATOM 1955 O O . LEU A 1 258 ? -7.156 -12.438 -15.929 1.00 48.91 258 LEU A O 1
ATOM 1959 N N . ALA A 1 259 ? -5.514 -13.376 -14.704 1.00 43.81 259 ALA A N 1
ATOM 1960 C CA . ALA A 1 259 ? -4.987 -14.227 -15.768 1.00 43.81 259 ALA A CA 1
ATOM 1961 C C . ALA A 1 259 ? -5.975 -15.315 -16.224 1.00 43.81 259 ALA A C 1
ATOM 1963 O O . ALA A 1 259 ? -5.950 -15.697 -17.388 1.00 43.81 259 ALA A O 1
ATOM 1964 N N . GLY A 1 260 ? -6.851 -15.799 -15.334 1.00 41.56 260 GLY A N 1
ATOM 1965 C CA . GLY A 1 260 ? -7.824 -16.853 -15.648 1.00 41.56 260 GLY A CA 1
ATOM 1966 C C . GLY A 1 260 ? -9.138 -16.387 -16.292 1.00 41.56 260 GLY A C 1
ATOM 1967 O O . GLY A 1 260 ? -9.897 -17.226 -16.768 1.00 41.56 260 GLY A O 1
ATOM 1968 N N . ARG A 1 261 ? -9.450 -15.081 -16.289 1.00 42.09 261 ARG A N 1
ATOM 1969 C CA . ARG A 1 261 ? -10.712 -14.539 -16.848 1.00 42.09 261 ARG A CA 1
ATOM 1970 C C . ARG A 1 261 ? -10.534 -13.470 -17.921 1.00 42.09 261 ARG A C 1
ATOM 1972 O O . ARG A 1 261 ? -11.463 -13.241 -18.689 1.00 42.09 261 ARG A O 1
ATOM 1979 N N . LEU A 1 262 ? -9.385 -12.803 -17.969 1.00 43.72 262 LEU A N 1
ATOM 1980 C CA . LEU A 1 262 ? -9.049 -11.896 -19.059 1.00 43.72 262 LEU A CA 1
ATOM 1981 C C . LEU A 1 262 ? -8.148 -12.672 -20.015 1.00 43.72 262 LEU A C 1
ATOM 1983 O O . LEU A 1 262 ? -6.979 -12.890 -19.701 1.00 43.72 262 LEU A O 1
ATOM 1987 N N . ASP A 1 263 ? -8.697 -13.099 -21.156 1.00 38.12 263 ASP A N 1
ATOM 1988 C CA . ASP A 1 263 ? -7.901 -13.627 -22.265 1.00 38.12 263 ASP A CA 1
ATOM 1989 C C . ASP A 1 263 ? -6.728 -12.673 -22.509 1.00 38.12 263 ASP A C 1
ATOM 1991 O O . ASP A 1 263 ? -6.902 -11.474 -22.752 1.00 38.12 263 ASP A O 1
ATOM 1995 N N . THR A 1 264 ? -5.515 -13.191 -22.344 1.00 39.84 264 THR A N 1
ATOM 1996 C CA . THR A 1 264 ? -4.285 -12.401 -22.280 1.00 39.84 264 THR A CA 1
ATOM 1997 C C . THR A 1 264 ? -3.831 -11.962 -23.673 1.00 39.84 264 THR A C 1
ATOM 1999 O O . THR A 1 264 ? -2.757 -12.321 -24.149 1.00 39.84 264 THR A O 1
ATOM 2002 N N . ALA A 1 265 ? -4.611 -11.097 -24.321 1.00 28.97 265 ALA A N 1
ATOM 2003 C CA . ALA A 1 265 ? -4.018 -10.072 -25.171 1.00 28.97 265 ALA A CA 1
ATOM 2004 C C . ALA A 1 265 ? -3.259 -9.089 -24.258 1.00 28.97 265 ALA A C 1
ATOM 2006 O O . ALA A 1 265 ? -3.707 -8.833 -23.133 1.00 28.97 265 ALA A O 1
ATOM 2007 N N . PRO A 1 266 ? -2.097 -8.546 -24.672 1.00 35.53 266 PRO A N 1
ATOM 2008 C CA . PRO A 1 266 ? -1.410 -7.560 -23.857 1.00 35.53 266 PRO A CA 1
ATOM 2009 C C . PRO A 1 266 ? -2.390 -6.408 -23.646 1.00 35.53 266 PRO A C 1
ATOM 2011 O O . PRO A 1 266 ? -2.874 -5.837 -24.618 1.00 35.53 266 PRO A O 1
ATOM 2014 N N . LEU A 1 267 ? -2.717 -6.111 -22.385 1.00 36.84 267 LEU A N 1
ATOM 2015 C CA . LEU A 1 267 ? -3.422 -4.895 -21.988 1.00 36.84 267 LEU A CA 1
ATOM 2016 C C . LEU A 1 267 ? -2.554 -3.713 -22.437 1.00 36.84 267 LEU A C 1
ATOM 2018 O O . LEU A 1 267 ? -1.696 -3.230 -21.697 1.00 36.84 267 LEU A O 1
ATOM 2022 N N . ALA A 1 268 ? -2.707 -3.356 -23.710 1.00 31.77 268 ALA A N 1
ATOM 2023 C CA . ALA A 1 268 ? -1.996 -2.301 -24.387 1.00 31.77 268 ALA A CA 1
ATOM 2024 C C . ALA A 1 268 ? -2.397 -0.963 -23.768 1.00 31.77 268 ALA A C 1
ATOM 2026 O O . ALA A 1 268 ? -3.456 -0.809 -23.155 1.00 31.77 268 ALA A O 1
ATOM 2027 N N . ALA A 1 269 ? -1.467 -0.025 -23.867 1.00 41.28 269 ALA A N 1
ATOM 2028 C CA . ALA A 1 269 ? -1.519 1.299 -23.285 1.00 41.28 269 ALA A CA 1
ATOM 2029 C C . ALA A 1 269 ? -2.890 1.985 -23.460 1.00 41.28 269 ALA A C 1
ATOM 2031 O O . ALA A 1 269 ? -3.376 2.092 -24.577 1.00 41.28 269 ALA A O 1
ATOM 2032 N N . ASN A 1 270 ? -3.459 2.451 -22.338 1.00 36.09 270 ASN A N 1
ATOM 2033 C CA . ASN A 1 270 ? -4.272 3.673 -22.154 1.00 36.09 270 ASN A CA 1
ATOM 2034 C C . ASN A 1 270 ? -5.482 3.530 -21.219 1.00 36.09 270 ASN A C 1
ATOM 2036 O O . ASN A 1 270 ? -5.897 4.545 -20.673 1.00 36.09 270 ASN A O 1
ATOM 2040 N N . ASP A 1 271 ? -6.022 2.336 -20.952 1.00 47.88 271 ASP A N 1
ATOM 2041 C CA . ASP A 1 271 ? -7.305 2.260 -20.222 1.00 47.88 271 ASP A CA 1
ATOM 2042 C C . ASP A 1 271 ? -7.598 0.982 -19.385 1.00 47.88 271 ASP A C 1
ATOM 2044 O O . ASP A 1 271 ? -8.715 0.468 -19.386 1.00 47.88 271 ASP A O 1
ATOM 2048 N N . PRO A 1 272 ? -6.642 0.373 -18.653 1.00 50.97 272 PRO A N 1
ATOM 2049 C CA . PRO A 1 272 ? -6.970 -0.802 -17.840 1.00 50.97 272 PRO A CA 1
ATOM 2050 C C . PRO A 1 272 ? -7.667 -0.440 -16.515 1.00 50.97 272 PRO A C 1
ATOM 2052 O O . PRO A 1 272 ? -8.495 -1.199 -16.030 1.00 50.97 272 PRO A O 1
ATOM 2055 N N . ILE A 1 273 ? -7.359 0.701 -15.891 1.00 52.16 273 ILE A N 1
ATOM 2056 C CA . ILE A 1 273 ? -7.846 1.023 -14.533 1.00 52.16 273 ILE A CA 1
ATOM 2057 C C . ILE A 1 273 ? -9.297 1.518 -14.533 1.00 52.16 273 ILE A C 1
ATOM 2059 O O . ILE A 1 273 ? -10.067 1.108 -13.659 1.00 52.16 273 ILE A O 1
ATOM 2063 N N . VAL A 1 274 ? -9.667 2.397 -15.470 1.00 55.38 274 VAL A N 1
ATOM 2064 C CA . VAL A 1 274 ? -11.038 2.925 -15.567 1.00 55.38 274 VAL A CA 1
ATOM 2065 C C . VAL A 1 274 ? -11.965 1.823 -16.068 1.00 55.38 274 VAL A C 1
ATOM 2067 O O . VAL A 1 274 ? -12.989 1.578 -15.435 1.00 55.38 274 VAL A O 1
ATOM 2070 N N . ARG A 1 275 ? -11.543 1.046 -17.075 1.00 61.00 275 ARG A N 1
ATOM 2071 C CA . ARG A 1 275 ? -12.270 -0.149 -17.527 1.00 61.00 275 ARG A CA 1
ATOM 2072 C C . ARG A 1 275 ? -12.484 -1.192 -16.423 1.00 61.00 275 ARG A C 1
ATOM 2074 O O . ARG A 1 275 ? -13.590 -1.703 -16.298 1.00 61.00 275 ARG A O 1
ATOM 2081 N N . ILE A 1 276 ? -11.487 -1.481 -15.575 1.00 64.94 276 ILE A N 1
ATOM 2082 C CA . ILE A 1 276 ? -11.666 -2.382 -14.413 1.00 64.94 276 ILE A CA 1
ATOM 2083 C C . ILE A 1 276 ? -12.695 -1.825 -13.421 1.00 64.94 276 ILE A C 1
ATOM 2085 O O . ILE A 1 276 ? -13.518 -2.581 -12.909 1.00 64.94 276 ILE A O 1
ATOM 2089 N N . GLY A 1 277 ? -12.672 -0.515 -13.164 1.00 67.44 277 GLY A N 1
ATOM 2090 C CA . GLY A 1 277 ? -13.681 0.140 -12.329 1.00 67.44 277 GLY A CA 1
ATOM 2091 C C . GLY A 1 277 ? -15.090 0.034 -12.923 1.00 67.44 277 GLY A C 1
ATOM 2092 O O . GLY A 1 277 ? -16.027 -0.298 -12.201 1.00 67.44 277 GLY A O 1
ATOM 2093 N N . GLY A 1 278 ? -15.223 0.242 -14.236 1.00 68.94 278 GLY A N 1
ATOM 2094 C CA . GLY A 1 278 ? -16.476 0.068 -14.977 1.00 68.94 278 GLY A CA 1
ATOM 2095 C C . GLY A 1 278 ? -17.008 -1.363 -14.905 1.00 68.94 278 GLY A C 1
ATOM 2096 O O . GLY A 1 278 ? -18.153 -1.564 -14.523 1.00 68.94 278 GLY A O 1
ATOM 2097 N N . MET A 1 279 ? -16.158 -2.367 -15.136 1.00 68.19 279 MET A N 1
ATOM 2098 C CA . MET A 1 279 ? -16.549 -3.778 -15.002 1.00 68.19 279 MET A CA 1
ATOM 2099 C C . MET A 1 279 ? -16.965 -4.132 -13.567 1.00 68.19 279 MET A C 1
ATOM 2101 O O . MET A 1 279 ? -17.915 -4.880 -13.359 1.00 68.19 279 MET A O 1
ATOM 2105 N N . ALA A 1 280 ? -16.277 -3.591 -12.555 1.00 73.38 280 ALA A N 1
ATOM 2106 C CA . ALA A 1 280 ? -16.671 -3.789 -11.161 1.00 73.38 280 ALA A CA 1
ATOM 2107 C C . ALA A 1 280 ? -18.069 -3.217 -10.894 1.00 73.38 280 ALA A C 1
ATOM 2109 O O . ALA A 1 280 ? -18.884 -3.841 -10.216 1.00 73.38 280 ALA A O 1
ATOM 2110 N N . TRP A 1 281 ? -18.352 -2.042 -11.456 1.00 78.75 281 TRP A N 1
ATOM 2111 C CA . TRP A 1 281 ? -19.656 -1.404 -11.371 1.00 78.75 281 TRP A CA 1
ATOM 2112 C C . TRP A 1 281 ? -20.744 -2.225 -12.069 1.00 78.75 281 TRP A C 1
ATOM 2114 O O . TRP A 1 281 ? -21.785 -2.473 -11.465 1.00 78.75 281 TRP A O 1
ATOM 2124 N N . GLU A 1 282 ? -20.486 -2.706 -13.286 1.00 75.06 282 GLU A N 1
ATOM 2125 C CA . GLU A 1 282 ? -21.387 -3.586 -14.041 1.00 75.06 282 GLU A CA 1
ATOM 2126 C C . GLU A 1 282 ? -21.704 -4.872 -13.271 1.00 75.06 282 GLU A C 1
ATOM 2128 O O . GLU A 1 282 ? -22.873 -5.226 -13.142 1.00 75.06 282 GLU A O 1
ATOM 2133 N N . ASN A 1 283 ? -20.698 -5.516 -12.669 1.00 71.50 283 ASN A N 1
ATOM 2134 C CA . ASN A 1 283 ? -20.899 -6.696 -11.824 1.00 71.50 283 ASN A CA 1
ATOM 2135 C C . ASN A 1 283 ? -21.866 -6.397 -10.667 1.00 71.50 283 ASN A C 1
ATOM 2137 O O . ASN A 1 283 ? -22.837 -7.127 -10.467 1.00 71.50 283 ASN A O 1
ATOM 2141 N N . VAL A 1 284 ? -21.645 -5.292 -9.942 1.00 80.75 284 VAL A N 1
ATOM 2142 C CA . VAL A 1 284 ? -22.525 -4.870 -8.837 1.00 80.75 284 VAL A CA 1
ATOM 2143 C C . VAL A 1 284 ? -23.942 -4.555 -9.330 1.00 80.75 284 VAL A C 1
ATOM 2145 O O . VAL A 1 284 ? -24.901 -4.870 -8.632 1.00 80.75 284 VAL A O 1
ATOM 2148 N N . HIS A 1 285 ? -24.093 -3.959 -10.516 1.00 84.00 285 HIS A N 1
ATOM 2149 C CA . HIS A 1 285 ? -25.406 -3.648 -11.098 1.00 84.00 285 HIS A CA 1
ATOM 2150 C C . HIS A 1 285 ? -26.144 -4.896 -11.573 1.00 84.00 285 HIS A C 1
ATOM 2152 O O . HIS A 1 285 ? -27.364 -4.962 -11.447 1.00 84.00 285 HIS A O 1
ATOM 2158 N N . SER A 1 286 ? -25.413 -5.875 -12.105 1.00 77.06 286 SER A N 1
ATOM 2159 C CA . SER A 1 286 ? -25.981 -7.124 -12.610 1.00 77.06 286 SER A CA 1
ATOM 2160 C C . SER A 1 286 ? -26.525 -8.021 -11.494 1.00 77.06 286 SER A C 1
ATOM 2162 O O . SER A 1 286 ? -27.553 -8.665 -11.685 1.00 77.06 286 SER A O 1
ATOM 2164 N N . ASP A 1 287 ? -25.881 -8.024 -10.320 1.00 76.38 287 ASP A N 1
ATOM 2165 C CA . ASP A 1 287 ? -26.335 -8.773 -9.145 1.00 76.38 287 ASP A CA 1
ATOM 2166 C C . ASP A 1 287 ? -26.016 -8.028 -7.830 1.00 76.38 287 ASP A C 1
ATOM 2168 O O . ASP A 1 287 ? -25.060 -8.350 -7.106 1.00 76.38 287 ASP A O 1
ATOM 2172 N N . PRO A 1 288 ? -26.836 -7.024 -7.470 1.00 86.38 288 PRO A N 1
ATOM 2173 C CA . PRO A 1 288 ? -26.628 -6.245 -6.252 1.00 86.38 288 PRO A CA 1
ATOM 2174 C C . PRO A 1 288 ? -26.799 -7.095 -4.987 1.00 86.38 288 PRO A C 1
ATOM 2176 O O . PRO A 1 288 ? -26.194 -6.803 -3.950 1.00 86.38 288 PRO A O 1
ATOM 2179 N N . SER A 1 289 ? -27.595 -8.167 -5.062 1.00 81.06 289 SER A N 1
ATOM 2180 C CA . SER A 1 289 ? -27.869 -9.051 -3.932 1.00 81.06 289 SER A CA 1
ATOM 2181 C C . SER A 1 289 ? -26.653 -9.908 -3.574 1.00 81.06 289 SER A C 1
ATOM 2183 O O . SER A 1 289 ? -26.262 -9.958 -2.403 1.00 81.06 289 SER A O 1
ATOM 2185 N N . ALA A 1 290 ? -25.980 -10.498 -4.567 1.00 70.88 290 ALA A N 1
ATOM 2186 C CA . ALA A 1 290 ? -24.762 -11.269 -4.350 1.00 70.88 290 ALA A CA 1
ATOM 2187 C C . ALA A 1 290 ? -23.623 -10.392 -3.825 1.00 70.88 290 ALA A C 1
ATOM 2189 O O . ALA A 1 290 ? -22.911 -10.791 -2.895 1.00 70.88 290 ALA A O 1
ATOM 2190 N N . TYR A 1 291 ? -23.483 -9.172 -4.352 1.00 80.38 291 TYR A N 1
ATOM 2191 C CA . TYR A 1 291 ? -22.488 -8.228 -3.853 1.00 80.38 291 TYR A CA 1
ATOM 2192 C C . TYR A 1 291 ? -22.753 -7.815 -2.397 1.00 80.38 291 TYR A C 1
ATOM 2194 O O . TYR A 1 291 ? -21.823 -7.791 -1.581 1.00 80.38 291 TYR A O 1
ATOM 2202 N N . ALA A 1 292 ? -24.014 -7.551 -2.034 1.00 83.81 292 ALA A N 1
ATOM 2203 C CA . ALA A 1 292 ? -24.399 -7.248 -0.657 1.00 83.81 292 ALA A CA 1
ATOM 2204 C C . ALA A 1 292 ? -24.092 -8.423 0.287 1.00 83.81 292 ALA A C 1
ATOM 2206 O O . ALA A 1 292 ? -23.445 -8.234 1.320 1.00 83.81 292 ALA A O 1
ATOM 2207 N N . VAL A 1 293 ? -24.467 -9.650 -0.092 1.00 79.44 293 VAL A N 1
ATOM 2208 C CA . VAL A 1 293 ? -24.173 -10.865 0.687 1.00 79.44 293 VAL A CA 1
ATOM 2209 C C . VAL A 1 293 ? -22.666 -11.060 0.857 1.00 79.44 293 VAL A C 1
ATOM 2211 O O . VAL A 1 293 ? -22.202 -11.343 1.963 1.00 79.44 293 VAL A O 1
ATOM 2214 N N . SER A 1 294 ? -21.878 -10.886 -0.205 1.00 75.12 294 SER A N 1
ATOM 2215 C CA . SER A 1 294 ? -20.420 -11.019 -0.127 1.00 75.12 294 SER A CA 1
ATOM 2216 C C . SER A 1 294 ? -19.785 -9.932 0.745 1.00 75.12 294 SER A C 1
ATOM 2218 O O . SER A 1 294 ? -18.904 -10.220 1.554 1.00 75.12 294 SER A O 1
ATOM 2220 N N . THR A 1 295 ? -20.296 -8.702 0.683 1.00 85.69 295 THR A N 1
ATOM 2221 C CA . THR A 1 295 ? -19.866 -7.607 1.563 1.00 85.69 295 THR A CA 1
ATOM 2222 C C . THR A 1 295 ? -20.139 -7.924 3.032 1.00 85.69 295 THR A C 1
ATOM 2224 O O . THR A 1 295 ? -19.254 -7.737 3.867 1.00 85.69 295 THR A O 1
ATOM 2227 N N . VAL A 1 296 ? -21.312 -8.478 3.359 1.00 85.81 296 VAL A N 1
ATOM 2228 C CA . VAL A 1 296 ? -21.622 -8.941 4.722 1.00 85.81 296 VAL A CA 1
ATOM 2229 C C . VAL A 1 296 ? -20.671 -10.058 5.146 1.00 85.81 296 VAL A C 1
ATOM 2231 O O . VAL A 1 296 ? -20.135 -10.013 6.251 1.00 85.81 296 VAL A O 1
ATOM 2234 N N . LYS A 1 297 ? -20.399 -11.036 4.272 1.00 79.50 297 LYS A N 1
ATOM 2235 C CA . LYS A 1 297 ? -19.440 -12.114 4.561 1.00 79.50 297 LYS A CA 1
ATOM 2236 C C . LYS A 1 297 ? -18.034 -11.566 4.840 1.00 79.50 297 LYS A C 1
ATOM 2238 O O . LYS A 1 297 ? -17.426 -11.983 5.823 1.00 79.50 297 LYS A O 1
ATOM 2243 N N . ARG A 1 298 ? -17.543 -10.609 4.042 1.00 81.38 298 ARG A N 1
ATOM 2244 C CA . ARG A 1 298 ? -16.249 -9.931 4.256 1.00 81.38 298 ARG A CA 1
ATOM 2245 C C . ARG A 1 298 ? -16.222 -9.133 5.553 1.00 81.38 298 ARG A C 1
ATOM 2247 O O . ARG A 1 298 ? -15.254 -9.222 6.302 1.00 81.38 298 ARG A O 1
ATOM 2254 N N . PHE A 1 299 ? -17.301 -8.421 5.866 1.00 83.25 299 PHE A N 1
ATOM 2255 C CA . PHE A 1 299 ? -17.422 -7.705 7.131 1.00 83.25 299 PHE A CA 1
ATOM 2256 C C . PHE A 1 299 ? -17.373 -8.669 8.326 1.00 83.25 299 PHE A C 1
ATOM 2258 O O . PHE A 1 299 ? -16.564 -8.490 9.232 1.00 83.25 299 PHE A O 1
ATOM 2265 N N . VAL A 1 300 ? -18.145 -9.759 8.303 1.00 82.25 300 VAL A N 1
ATOM 2266 C CA . VAL A 1 300 ? -18.100 -10.791 9.355 1.00 82.25 300 VAL A CA 1
ATOM 2267 C C . VAL A 1 300 ? -16.717 -11.437 9.452 1.00 82.25 300 VAL A C 1
ATOM 2269 O O . VAL A 1 300 ? -16.219 -11.654 10.556 1.00 82.25 300 VAL A O 1
ATOM 2272 N N . PHE A 1 301 ? -16.071 -11.717 8.320 1.00 79.12 301 PHE A N 1
ATOM 2273 C CA . PHE A 1 301 ? -14.700 -12.221 8.282 1.00 79.12 301 PHE A CA 1
ATOM 2274 C C . PHE A 1 301 ? -13.721 -11.249 8.955 1.00 79.12 301 PHE A C 1
ATOM 2276 O O . PHE A 1 301 ? -12.951 -11.657 9.821 1.00 79.12 301 PHE A O 1
ATOM 2283 N N . SER A 1 302 ? -13.816 -9.953 8.654 1.00 75.38 302 SER A N 1
ATOM 2284 C CA . SER A 1 302 ? -12.959 -8.928 9.258 1.00 75.38 302 SER A CA 1
ATOM 2285 C C . SER A 1 302 ? -13.138 -8.819 10.782 1.00 75.38 302 SER A C 1
ATOM 2287 O O . SER A 1 302 ? -12.166 -8.631 11.512 1.00 75.38 302 SER A O 1
ATOM 2289 N N . LEU A 1 303 ? -14.359 -9.034 11.292 1.00 79.88 303 LEU A N 1
ATOM 2290 C CA . LEU A 1 303 ? -14.615 -9.124 12.733 1.00 79.88 303 LEU A CA 1
ATOM 2291 C C . LEU A 1 303 ? -14.000 -10.389 13.351 1.00 79.88 303 LEU A C 1
ATOM 2293 O O . LEU A 1 303 ? -13.510 -10.337 14.480 1.00 79.88 303 LEU A O 1
ATOM 2297 N N . ARG A 1 304 ? -13.987 -11.515 12.620 1.00 79.56 304 ARG A N 1
ATOM 2298 C CA . ARG A 1 304 ? -13.374 -12.777 13.075 1.00 79.56 304 ARG A CA 1
ATOM 2299 C C . ARG A 1 304 ? -11.857 -12.679 13.218 1.00 79.56 304 ARG A C 1
ATOM 2301 O O . ARG A 1 304 ? -11.330 -13.294 14.140 1.00 79.56 304 ARG A O 1
ATOM 2308 N N . LEU A 1 305 ? -11.174 -11.886 12.386 1.00 73.56 305 LEU A N 1
ATOM 2309 C CA . LEU A 1 305 ? -9.717 -11.683 12.479 1.00 73.56 305 LEU A CA 1
ATOM 2310 C C . LEU A 1 305 ? -9.281 -11.184 13.867 1.00 73.56 305 LEU A C 1
ATOM 2312 O O . LEU A 1 305 ? -8.222 -11.559 14.364 1.00 73.56 305 LEU A O 1
ATOM 2316 N N . HIS A 1 306 ? -10.120 -10.374 14.520 1.00 82.06 306 HIS A N 1
ATOM 2317 C CA . HIS A 1 306 ? -9.808 -9.732 15.799 1.00 82.06 306 HIS A CA 1
ATOM 2318 C C . HIS A 1 306 ? -10.938 -9.877 16.829 1.00 82.06 306 HIS A C 1
ATOM 2320 O O . HIS A 1 306 ? -11.186 -8.968 17.622 1.00 82.06 306 HIS A O 1
ATOM 2326 N N . TRP A 1 307 ? -11.641 -11.014 16.834 1.00 84.12 307 TRP A N 1
ATOM 2327 C CA . TRP A 1 307 ? -12.866 -11.193 17.627 1.00 84.12 307 TRP A CA 1
ATOM 2328 C C . TRP A 1 307 ? -12.667 -10.950 19.134 1.00 84.12 307 TRP A C 1
ATOM 2330 O O . TRP A 1 307 ? -13.519 -10.334 19.771 1.00 84.12 307 TRP A O 1
ATOM 2340 N N . ILE A 1 308 ? -11.520 -11.350 19.700 1.00 85.56 308 ILE A N 1
ATOM 2341 C CA . ILE A 1 308 ? -11.178 -11.090 21.110 1.00 85.56 308 ILE A CA 1
ATOM 2342 C C . ILE A 1 308 ? -11.061 -9.584 21.368 1.00 85.56 308 ILE A C 1
ATOM 2344 O O . ILE A 1 308 ? -11.606 -9.080 22.350 1.00 85.56 308 ILE A O 1
ATOM 2348 N N . LEU A 1 309 ? -10.388 -8.848 20.476 1.00 90.56 309 LEU A N 1
ATOM 2349 C CA . LEU A 1 309 ? -10.240 -7.399 20.610 1.00 90.56 309 LEU A CA 1
ATOM 2350 C C . LEU A 1 309 ? -11.599 -6.699 20.523 1.00 90.56 309 LEU A C 1
ATOM 2352 O O . LEU A 1 309 ? -11.861 -5.788 21.303 1.00 90.56 309 LEU A O 1
ATOM 2356 N N . TRP A 1 310 ? -12.492 -7.163 19.645 1.00 90.62 310 TRP A N 1
ATOM 2357 C CA . TRP A 1 310 ? -13.860 -6.651 19.548 1.00 90.62 310 TRP A CA 1
ATOM 2358 C C . TRP A 1 310 ? -14.696 -6.924 20.799 1.00 90.62 310 TRP A C 1
ATOM 2360 O O . TRP A 1 310 ? -15.408 -6.030 21.255 1.00 90.62 310 TRP A O 1
ATOM 2370 N N . LEU A 1 311 ? -14.587 -8.114 21.395 1.00 89.81 311 LEU A N 1
ATOM 2371 C CA . LEU A 1 311 ? -15.264 -8.423 22.659 1.00 89.81 311 LEU A CA 1
ATOM 2372 C C . LEU A 1 311 ? -14.782 -7.516 23.796 1.00 89.81 311 LEU A C 1
ATOM 2374 O O . LEU A 1 311 ? -15.595 -6.974 24.546 1.00 89.81 311 LEU A O 1
ATOM 2378 N N . LEU A 1 312 ? -13.469 -7.310 23.905 1.00 90.81 312 LEU A N 1
ATOM 2379 C CA . LEU A 1 312 ? -12.875 -6.432 24.914 1.00 90.81 312 LEU A CA 1
ATOM 2380 C C . LEU A 1 312 ? -13.240 -4.961 24.675 1.00 90.81 312 LEU A C 1
ATOM 2382 O O . LEU A 1 312 ? -13.603 -4.257 25.617 1.00 90.81 312 LEU A O 1
ATOM 2386 N N . ALA A 1 313 ? -13.222 -4.505 23.422 1.00 93.94 313 ALA A N 1
ATOM 2387 C CA . ALA A 1 313 ? -13.699 -3.179 23.048 1.00 93.94 313 ALA A CA 1
ATOM 2388 C C . ALA A 1 313 ? -15.181 -2.995 23.416 1.00 93.94 313 ALA A C 1
ATOM 2390 O O . ALA A 1 313 ? -15.552 -1.979 24.001 1.00 93.94 313 ALA A O 1
ATOM 2391 N N . GLY A 1 314 ? -16.024 -4.000 23.155 1.00 92.31 314 GLY A N 1
ATOM 2392 C CA . GLY A 1 314 ? -17.432 -4.010 23.552 1.00 92.31 314 GLY A CA 1
ATOM 2393 C C . GLY A 1 314 ? -17.622 -3.932 25.069 1.00 92.31 314 GLY A C 1
ATOM 2394 O O . GLY A 1 314 ? -18.451 -3.155 25.546 1.00 92.31 314 GLY A O 1
ATOM 2395 N N . LEU A 1 315 ? -16.811 -4.663 25.842 1.00 89.25 315 LEU A N 1
ATOM 2396 C CA . LEU A 1 315 ? -16.797 -4.571 27.304 1.00 89.25 315 LEU A CA 1
ATOM 2397 C C . LEU A 1 315 ? -16.458 -3.150 27.767 1.00 89.25 315 LEU A C 1
ATOM 2399 O O . LEU A 1 315 ? -17.151 -2.611 28.635 1.00 89.25 315 LEU A O 1
ATOM 2403 N N . PHE A 1 316 ? -15.429 -2.537 27.176 1.00 92.38 316 PHE A N 1
ATOM 2404 C CA . PHE A 1 316 ? -15.035 -1.166 27.485 1.00 92.38 316 PHE A CA 1
ATOM 2405 C C . PHE A 1 316 ? -16.172 -0.182 27.205 1.00 92.38 316 PHE A C 1
ATOM 2407 O O . PHE A 1 316 ? -16.560 0.573 28.095 1.00 92.38 316 PHE A O 1
ATOM 2414 N N . LEU A 1 317 ? -16.775 -0.252 26.014 1.00 92.44 317 LEU A N 1
ATOM 2415 C CA . LEU A 1 317 ? -17.905 0.592 25.614 1.00 92.44 317 LEU A CA 1
ATOM 2416 C C . LEU A 1 317 ? -19.123 0.409 26.527 1.00 92.44 317 LEU A C 1
ATOM 2418 O O . LEU A 1 317 ? -19.764 1.386 26.908 1.00 92.44 317 LEU A O 1
ATOM 2422 N N . TYR A 1 318 ? -19.428 -0.824 26.933 1.00 90.19 318 TYR A N 1
ATOM 2423 C CA . TYR A 1 318 ? -20.544 -1.117 27.832 1.00 90.19 318 TYR A CA 1
ATOM 2424 C C . TYR A 1 318 ? -20.338 -0.529 29.238 1.00 90.19 318 TYR A C 1
ATOM 2426 O O . TYR A 1 318 ? -21.261 0.052 29.829 1.00 90.19 318 TYR A O 1
ATOM 2434 N N . ARG A 1 319 ? -19.119 -0.661 29.776 1.00 86.19 319 ARG A N 1
ATOM 2435 C CA . ARG A 1 319 ? -18.733 -0.150 31.103 1.00 86.19 319 ARG A CA 1
ATOM 2436 C C . ARG A 1 319 ? -18.664 1.372 31.112 1.00 86.19 319 ARG A C 1
ATOM 2438 O O . ARG A 1 319 ? -19.229 2.012 31.994 1.00 86.19 319 ARG A O 1
ATOM 2445 N N . ARG A 1 320 ? -18.063 1.943 30.071 1.00 87.25 320 ARG A N 1
ATOM 2446 C CA . ARG A 1 320 ? -17.861 3.380 29.862 1.00 87.25 320 ARG A CA 1
ATOM 2447 C C . ARG A 1 320 ? -18.979 4.004 29.030 1.00 87.25 320 ARG A C 1
ATOM 2449 O O . ARG A 1 320 ? -18.812 5.078 28.464 1.00 87.25 320 ARG A O 1
ATOM 2456 N N . ARG A 1 321 ? -20.172 3.394 28.991 1.00 85.75 321 ARG A N 1
ATOM 2457 C CA . ARG A 1 321 ? -21.320 3.895 28.207 1.00 85.75 321 ARG A CA 1
ATOM 2458 C C . ARG A 1 321 ? -21.745 5.315 28.584 1.00 85.75 321 ARG A C 1
ATOM 2460 O O . ARG A 1 321 ? -22.470 5.967 27.835 1.00 85.75 321 ARG A O 1
ATOM 2467 N N . LYS A 1 322 ? -2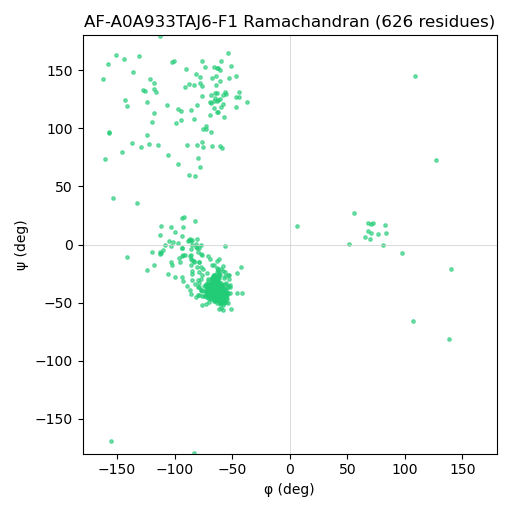1.338 5.787 29.769 1.00 83.00 322 LYS A N 1
ATOM 2468 C CA . LYS A 1 322 ? -21.598 7.142 30.262 1.00 83.00 322 LYS A CA 1
ATOM 2469 C C . LYS A 1 322 ? -20.511 8.168 29.926 1.00 83.00 322 LYS A C 1
ATOM 2471 O O . LYS A 1 322 ? -20.758 9.353 30.111 1.00 83.00 322 LYS A O 1
ATOM 2476 N N . GLU A 1 323 ? -19.377 7.734 29.395 1.00 84.88 323 GLU A N 1
ATOM 2477 C CA . GLU A 1 323 ? -18.234 8.594 29.107 1.00 84.88 323 GLU A CA 1
ATOM 2478 C C . GLU A 1 323 ? -18.152 8.978 27.626 1.00 84.88 323 GLU A C 1
ATOM 2480 O O . GLU A 1 323 ? -18.722 8.318 26.750 1.00 84.88 323 GLU A O 1
ATOM 2485 N N . ASP A 1 324 ? -17.458 10.086 27.387 1.00 81.50 324 ASP A N 1
ATOM 2486 C CA . ASP A 1 324 ? -17.089 10.632 26.080 1.00 81.50 324 ASP A CA 1
ATOM 2487 C C . ASP A 1 324 ? -15.727 10.053 25.665 1.00 81.50 324 ASP A C 1
ATOM 2489 O O . ASP A 1 324 ? -14.915 9.734 26.533 1.00 81.50 324 ASP A O 1
ATOM 2493 N N . GLY A 1 325 ? -15.450 9.906 24.368 1.00 88.00 325 GLY A N 1
ATOM 2494 C CA . GLY A 1 325 ? -14.183 9.350 23.870 1.00 88.00 325 GLY A CA 1
ATOM 2495 C C . GLY A 1 325 ? -14.279 7.936 23.297 1.00 88.00 325 GLY A C 1
ATOM 2496 O O . GLY A 1 325 ? -14.087 7.767 22.089 1.00 88.00 325 GLY A O 1
ATOM 2497 N N . PRO A 1 326 ? -14.584 6.897 24.105 1.00 91.88 326 PRO A N 1
ATOM 2498 C CA . PRO A 1 326 ? -14.595 5.512 23.634 1.00 91.88 326 PRO A CA 1
ATOM 2499 C C . PRO A 1 326 ? -15.508 5.300 22.423 1.00 91.88 326 PRO A C 1
ATOM 2501 O O . PRO A 1 326 ? -15.135 4.603 21.482 1.00 91.88 326 PRO A O 1
ATOM 2504 N N . TRP A 1 327 ? -16.670 5.958 22.405 1.00 90.38 327 TRP A N 1
ATOM 2505 C CA . TRP A 1 327 ? -17.621 5.891 21.294 1.00 90.38 327 TRP A CA 1
ATOM 2506 C C . TRP A 1 327 ? -17.106 6.555 20.020 1.00 90.38 327 TRP A C 1
ATOM 2508 O O . TRP A 1 327 ? -17.334 6.030 18.933 1.00 90.38 327 TRP A O 1
ATOM 2518 N N . LEU A 1 328 ? -16.387 7.675 20.137 1.00 91.69 328 LEU A N 1
ATOM 2519 C CA . LEU A 1 328 ? -15.785 8.351 18.990 1.00 91.69 328 LEU A CA 1
ATOM 2520 C C . LEU A 1 328 ? -14.694 7.479 18.362 1.00 91.69 328 LEU A C 1
ATOM 2522 O O . LEU A 1 328 ? -14.677 7.285 17.148 1.00 91.69 328 LEU A O 1
ATOM 2526 N N . LEU A 1 329 ? -13.833 6.882 19.189 1.00 93.75 329 LEU A N 1
ATOM 2527 C CA . LEU A 1 329 ? -12.798 5.965 18.714 1.00 93.75 329 LEU A CA 1
ATOM 2528 C C . LEU A 1 329 ? -13.396 4.688 18.099 1.00 93.75 329 LEU A C 1
ATOM 2530 O O . LEU A 1 329 ? -12.934 4.231 17.052 1.00 93.75 329 LEU A O 1
ATOM 2534 N N . ALA A 1 330 ? -14.456 4.140 18.702 1.00 93.06 330 ALA A N 1
ATOM 2535 C CA . ALA A 1 330 ? -15.188 3.002 18.150 1.00 93.06 330 ALA A CA 1
ATOM 2536 C C . ALA A 1 330 ? -15.847 3.338 16.808 1.00 93.06 330 ALA A C 1
ATOM 2538 O O . ALA A 1 330 ? -15.808 2.517 15.895 1.00 93.06 330 ALA A O 1
ATOM 2539 N N . ALA A 1 331 ? -16.385 4.550 16.652 1.00 91.69 331 ALA A N 1
ATOM 2540 C CA . ALA A 1 331 ? -16.940 5.017 15.388 1.00 91.69 331 ALA A CA 1
ATOM 2541 C C . ALA A 1 331 ? -15.869 5.069 14.284 1.00 91.69 331 ALA A C 1
ATOM 2543 O O . ALA A 1 331 ? -16.128 4.600 13.179 1.00 91.69 331 ALA A O 1
ATOM 2544 N N . VAL A 1 332 ? -14.655 5.554 14.580 1.00 93.12 332 VAL A N 1
ATOM 2545 C CA . VAL A 1 332 ? -13.535 5.535 13.616 1.00 93.12 332 VAL A CA 1
ATOM 2546 C C . VAL A 1 332 ? -13.139 4.102 13.245 1.00 93.12 332 VAL A C 1
ATOM 2548 O O . VAL A 1 332 ? -12.923 3.816 12.067 1.00 93.12 332 VAL A O 1
ATOM 2551 N N . CYS A 1 333 ? -13.092 3.186 14.220 1.00 92.31 333 CYS A N 1
ATOM 2552 C CA . CYS A 1 333 ? -12.828 1.772 13.948 1.00 92.31 333 CYS A CA 1
ATOM 2553 C C . CYS A 1 333 ? -13.896 1.196 13.011 1.00 92.31 333 CYS A C 1
ATOM 2555 O O . CYS A 1 333 ? -13.575 0.716 11.928 1.00 92.31 333 CYS A O 1
ATOM 2557 N N . LEU A 1 334 ? -15.173 1.319 13.376 1.00 89.56 334 LEU A N 1
ATOM 2558 C CA . LEU A 1 334 ? -16.295 0.817 12.581 1.00 89.56 334 LEU A CA 1
ATOM 2559 C C . LEU A 1 334 ? -16.328 1.412 11.171 1.00 89.56 334 LEU A C 1
ATOM 2561 O O . LEU A 1 334 ? -16.549 0.668 10.221 1.00 89.56 334 LEU A O 1
ATOM 2565 N N . TYR A 1 335 ? -16.050 2.710 11.019 1.00 91.50 335 TYR A N 1
ATOM 2566 C CA . TYR A 1 335 ? -15.899 3.359 9.715 1.00 91.50 335 TYR A CA 1
ATOM 2567 C C . TYR A 1 335 ? -14.876 2.631 8.843 1.00 91.50 335 TYR A C 1
ATOM 2569 O O . TYR A 1 335 ? -15.161 2.293 7.695 1.00 91.50 335 TYR A O 1
ATOM 2577 N N . PHE A 1 336 ? -13.689 2.366 9.389 1.00 88.69 336 PHE A N 1
ATOM 2578 C CA . PHE A 1 336 ? -12.598 1.785 8.621 1.00 88.69 336 PHE A CA 1
ATOM 2579 C C . PHE A 1 336 ? -12.960 0.383 8.121 1.00 88.69 336 PHE A C 1
ATOM 2581 O O . PHE A 1 336 ? -12.781 0.085 6.940 1.00 88.69 336 PHE A O 1
ATOM 2588 N N . PHE A 1 337 ? -13.559 -0.442 8.983 1.00 86.44 337 PHE A N 1
ATOM 2589 C CA . PHE A 1 337 ? -14.049 -1.766 8.603 1.00 86.44 337 PHE A CA 1
ATOM 2590 C C . PHE A 1 337 ? -15.211 -1.690 7.599 1.00 86.44 337 PHE A C 1
ATOM 2592 O O . PHE A 1 337 ? -15.233 -2.452 6.630 1.00 86.44 337 PHE A O 1
ATOM 2599 N N . ALA A 1 338 ? -16.142 -0.750 7.778 1.00 84.81 338 ALA A N 1
ATOM 2600 C CA . ALA A 1 338 ? -17.293 -0.563 6.897 1.00 84.81 338 ALA A CA 1
ATOM 2601 C C . ALA A 1 338 ? -16.913 -0.063 5.495 1.00 84.81 338 ALA A C 1
ATOM 2603 O O . ALA A 1 338 ? -17.570 -0.436 4.531 1.00 84.81 338 ALA A O 1
ATOM 2604 N N . VAL A 1 339 ? -15.858 0.746 5.359 1.00 85.44 339 VAL A N 1
ATOM 2605 C CA . VAL A 1 339 ? -15.385 1.242 4.054 1.00 85.44 339 VAL A CA 1
ATOM 2606 C C . VAL A 1 339 ? -14.552 0.203 3.310 1.00 85.44 339 VAL A C 1
ATOM 2608 O O . VAL A 1 339 ? -14.654 0.106 2.088 1.00 85.44 339 VAL A O 1
ATOM 2611 N N . HIS A 1 340 ? -13.747 -0.593 4.019 1.00 83.19 340 HIS A N 1
ATOM 2612 C CA . HIS A 1 340 ? -12.873 -1.567 3.365 1.00 83.19 340 HIS A CA 1
ATOM 2613 C C . HIS A 1 340 ? -13.578 -2.890 3.058 1.00 83.19 340 HIS A C 1
ATOM 2615 O O . HIS A 1 340 ? -13.279 -3.472 2.025 1.00 83.19 340 HIS A O 1
ATOM 2621 N N . SER A 1 341 ? -14.566 -3.325 3.851 1.00 82.69 341 SER A N 1
ATOM 2622 C CA . SER A 1 341 ? -15.297 -4.584 3.590 1.00 82.69 341 SER A CA 1
ATOM 2623 C C . SER A 1 341 ? -16.025 -4.645 2.230 1.00 82.69 341 SER A C 1
ATOM 2625 O O . SER A 1 341 ? -16.097 -5.729 1.651 1.00 82.69 341 SER A O 1
ATOM 2627 N N . PRO A 1 342 ? -16.561 -3.539 1.677 1.00 81.00 342 PRO A N 1
ATOM 2628 C CA . PRO A 1 342 ? -17.072 -3.496 0.307 1.00 81.00 342 PRO A CA 1
ATOM 2629 C C . PRO A 1 342 ? -15.960 -3.510 -0.750 1.00 81.00 342 PRO A C 1
ATOM 2631 O O . PRO A 1 342 ? -16.130 -4.094 -1.812 1.00 81.00 342 PRO A O 1
ATOM 2634 N N . MET A 1 343 ? -14.817 -2.874 -0.475 1.00 73.69 343 MET A N 1
ATOM 2635 C CA . MET A 1 343 ? -13.789 -2.626 -1.491 1.00 73.69 343 MET A CA 1
ATOM 2636 C C . MET A 1 343 ? -12.697 -3.686 -1.558 1.00 73.69 343 MET A C 1
ATOM 2638 O O . MET A 1 343 ? -12.082 -3.826 -2.604 1.00 73.69 343 MET A O 1
ATOM 2642 N N . SER A 1 344 ? -12.382 -4.378 -0.466 1.00 70.19 344 SER A N 1
ATOM 2643 C CA . SER A 1 344 ? -11.262 -5.314 -0.410 1.00 70.19 344 SER A CA 1
ATOM 2644 C C . SER A 1 344 ? -11.435 -6.343 0.702 1.00 70.19 344 SER A C 1
ATOM 2646 O O . SER A 1 344 ? -12.107 -6.108 1.704 1.00 70.19 344 SER A O 1
ATOM 2648 N N . TRP A 1 345 ? -10.793 -7.492 0.527 1.00 65.62 345 TRP A N 1
ATOM 2649 C CA . TRP A 1 345 ? -10.736 -8.567 1.512 1.00 65.62 345 TRP A CA 1
ATOM 2650 C C . TRP A 1 345 ? -9.333 -8.760 2.109 1.00 65.62 345 TRP A C 1
ATOM 2652 O O . TRP A 1 345 ? -9.196 -9.539 3.048 1.00 65.62 345 TRP A O 1
ATOM 2662 N N . GLU A 1 346 ? -8.295 -8.074 1.602 1.00 69.00 346 GLU A N 1
ATOM 2663 C CA . GLU A 1 346 ? -6.919 -8.288 2.079 1.00 69.00 346 GLU A CA 1
ATOM 2664 C C . GLU A 1 346 ? -6.758 -7.787 3.521 1.00 69.00 346 GLU A C 1
ATOM 2666 O O . GLU A 1 346 ? -7.058 -6.627 3.827 1.00 69.00 346 GLU A O 1
ATOM 2671 N N . VAL A 1 347 ? -6.212 -8.641 4.393 1.00 69.25 347 VAL A N 1
ATOM 2672 C CA . VAL A 1 347 ? -6.018 -8.356 5.828 1.00 69.25 347 VAL A CA 1
ATOM 2673 C C . VAL A 1 347 ? -5.250 -7.049 6.055 1.00 69.25 347 VAL A C 1
ATOM 2675 O O . VAL A 1 347 ? -5.609 -6.267 6.937 1.00 69.25 347 VAL A O 1
ATOM 2678 N N . ARG A 1 348 ? -4.283 -6.736 5.181 1.00 75.12 348 ARG A N 1
ATOM 2679 C CA . ARG A 1 348 ? -3.479 -5.507 5.268 1.00 75.12 348 ARG A CA 1
ATOM 2680 C C . ARG A 1 348 ? -4.283 -4.207 5.237 1.00 75.12 348 ARG A C 1
ATOM 2682 O O . ARG A 1 348 ? -3.809 -3.169 5.693 1.00 75.12 348 ARG A O 1
ATOM 2689 N N . TYR A 1 349 ? -5.500 -4.224 4.687 1.00 78.56 349 TYR A N 1
ATOM 2690 C CA . TYR A 1 349 ? -6.360 -3.042 4.670 1.00 78.56 349 TYR A CA 1
ATOM 2691 C C . TYR A 1 349 ? -7.005 -2.753 6.018 1.00 78.56 349 TYR A C 1
ATOM 2693 O O . TYR A 1 349 ? -7.576 -1.681 6.155 1.00 78.56 349 TYR A O 1
ATOM 2701 N N . PHE A 1 350 ? -6.904 -3.649 7.001 1.00 81.19 350 PHE A N 1
ATOM 2702 C CA . PHE A 1 350 ? -7.399 -3.435 8.362 1.00 81.19 350 PHE A CA 1
ATOM 2703 C C . PHE A 1 350 ? -6.270 -3.095 9.348 1.00 81.19 350 PHE A C 1
ATOM 2705 O O . PHE A 1 350 ? -6.529 -2.491 10.390 1.00 81.19 350 PHE A O 1
ATOM 2712 N N . ASP A 1 351 ? -5.014 -3.374 8.996 1.00 82.88 351 ASP A N 1
ATOM 2713 C CA . ASP A 1 351 ? -3.851 -3.103 9.849 1.00 82.88 351 ASP A CA 1
ATOM 2714 C C . ASP A 1 351 ? -3.728 -1.640 10.313 1.00 82.88 351 ASP A C 1
ATOM 2716 O O . ASP A 1 351 ? -3.461 -1.422 11.497 1.00 82.88 351 ASP A O 1
ATOM 2720 N N . PRO A 1 352 ? -3.995 -0.608 9.481 1.00 88.44 352 PRO A N 1
ATOM 2721 C CA . PRO A 1 352 ? -3.864 0.777 9.934 1.00 88.44 352 PRO A CA 1
ATOM 2722 C C . PRO A 1 352 ? -4.812 1.170 11.078 1.00 88.44 352 PRO A C 1
ATOM 2724 O O . PRO A 1 352 ? -4.520 2.108 11.813 1.00 88.44 352 PRO A O 1
ATOM 2727 N N . VAL A 1 353 ? -5.951 0.492 11.259 1.00 91.06 353 VAL A N 1
ATOM 2728 C CA . VAL A 1 353 ? -6.884 0.805 12.360 1.00 91.06 353 VAL A CA 1
ATOM 2729 C C . VAL A 1 353 ? -6.681 -0.086 13.586 1.00 91.06 353 VAL A C 1
ATOM 2731 O O . VAL A 1 353 ? -7.194 0.218 14.666 1.00 91.06 353 VAL A O 1
ATOM 2734 N N . LEU A 1 354 ? -5.894 -1.157 13.455 1.00 90.06 354 LEU A N 1
ATOM 2735 C CA . LEU A 1 354 ? -5.630 -2.114 14.525 1.00 90.06 354 LEU A CA 1
ATOM 2736 C C . LEU A 1 354 ? -5.123 -1.466 15.829 1.00 90.06 354 LEU A C 1
ATOM 2738 O O . LEU A 1 354 ? -5.652 -1.826 16.882 1.00 90.06 354 LEU A O 1
ATOM 2742 N N . PRO A 1 355 ? -4.216 -0.463 15.826 1.00 91.38 355 PRO A N 1
ATOM 2743 C CA . PRO A 1 355 ? -3.807 0.205 17.064 1.00 91.38 355 PRO A CA 1
ATOM 2744 C C . PRO A 1 355 ? -4.981 0.845 17.819 1.00 91.38 355 PRO A C 1
ATOM 2746 O O . PRO A 1 355 ? -5.052 0.781 19.044 1.00 91.38 355 PRO A O 1
ATOM 2749 N N . CYS A 1 356 ? -5.942 1.438 17.104 1.00 94.56 356 CYS A N 1
ATOM 2750 C CA . CYS A 1 356 ? -7.128 2.043 17.711 1.00 94.56 356 CYS A CA 1
ATOM 2751 C C . CYS A 1 356 ? -8.054 0.987 18.331 1.00 94.56 356 CYS A C 1
ATOM 2753 O O . CYS A 1 356 ? -8.613 1.211 19.407 1.00 94.56 356 CYS A O 1
ATOM 2755 N N . LEU A 1 357 ? -8.171 -0.183 17.698 1.00 94.38 357 LEU A N 1
ATOM 2756 C CA . LEU A 1 357 ? -8.894 -1.319 18.264 1.00 94.38 357 LEU A CA 1
ATOM 2757 C C . LEU A 1 357 ? -8.181 -1.869 19.513 1.00 94.38 357 LEU A C 1
ATOM 2759 O O . LEU A 1 357 ? -8.836 -2.136 20.521 1.00 94.38 357 LEU A O 1
ATOM 2763 N N . CYS A 1 358 ? -6.845 -1.951 19.495 1.00 93.75 358 CYS A N 1
ATOM 2764 C CA . CYS A 1 358 ? -6.028 -2.299 20.661 1.00 93.75 358 CYS A CA 1
ATOM 2765 C C . CYS A 1 358 ? -6.231 -1.321 21.828 1.00 93.75 358 CYS A C 1
ATOM 2767 O O . CYS A 1 358 ? -6.251 -1.752 22.978 1.00 93.75 358 CYS A O 1
ATOM 2769 N N . VAL A 1 359 ? -6.442 -0.028 21.558 1.00 95.56 359 VAL A N 1
ATOM 2770 C CA . VAL A 1 359 ? -6.774 0.976 22.587 1.00 95.56 359 VAL A CA 1
ATOM 2771 C C . VAL A 1 359 ? -8.101 0.675 23.279 1.00 95.56 359 VAL A C 1
ATOM 2773 O O . VAL A 1 359 ? -8.161 0.659 24.510 1.00 95.56 359 VAL A O 1
ATOM 2776 N N . LEU A 1 360 ? -9.154 0.385 22.514 1.00 96.06 360 LEU A N 1
ATOM 2777 C CA . LEU A 1 360 ? -10.453 0.016 23.082 1.00 96.06 360 LEU A CA 1
ATOM 2778 C C . LEU A 1 360 ? -10.379 -1.314 23.846 1.00 96.06 360 LEU A C 1
ATOM 2780 O O . LEU A 1 360 ? -10.912 -1.425 24.951 1.00 96.06 360 LEU A O 1
ATOM 2784 N N . ALA A 1 361 ? -9.682 -2.307 23.290 1.00 94.56 361 ALA A N 1
ATOM 2785 C CA . ALA A 1 361 ? -9.498 -3.611 23.917 1.00 94.56 361 ALA A CA 1
ATOM 2786 C C . ALA A 1 361 ? -8.669 -3.529 25.210 1.00 94.56 361 ALA A C 1
ATOM 2788 O O . ALA A 1 361 ? -9.036 -4.134 26.217 1.00 94.56 361 ALA A O 1
ATOM 2789 N N . GLY A 1 362 ? -7.592 -2.738 25.215 1.00 91.75 362 GLY A N 1
ATOM 2790 C CA . GLY A 1 362 ? -6.775 -2.467 26.397 1.00 91.75 362 GLY A CA 1
ATOM 2791 C C . GLY A 1 362 ? -7.587 -1.803 27.506 1.00 91.75 362 GLY A C 1
ATOM 2792 O O . GLY A 1 362 ? -7.518 -2.226 28.661 1.00 91.75 362 GLY A O 1
ATOM 2793 N N . GLY A 1 363 ? -8.438 -0.834 27.150 1.00 90.06 363 GLY A N 1
ATOM 2794 C CA . GLY A 1 363 ? -9.437 -0.272 28.058 1.00 90.06 363 GLY A CA 1
ATOM 2795 C C . GLY A 1 363 ? -10.351 -1.345 28.656 1.00 90.06 363 GLY A C 1
ATOM 2796 O O . GLY A 1 363 ? -10.544 -1.378 29.866 1.00 90.06 363 GLY A O 1
ATOM 2797 N N . GLY A 1 364 ? -10.863 -2.264 27.837 1.00 88.88 364 GLY A N 1
ATOM 2798 C CA . GLY A 1 364 ? -11.728 -3.359 28.288 1.00 88.88 364 GLY A CA 1
ATOM 2799 C C . GLY A 1 364 ? -11.037 -4.327 29.244 1.00 88.88 364 GLY A C 1
ATOM 2800 O O . GLY A 1 364 ? -11.621 -4.712 30.256 1.00 88.88 364 GLY A O 1
ATOM 2801 N N . LEU A 1 365 ? -9.779 -4.675 28.967 1.00 86.62 365 LEU A N 1
ATOM 2802 C CA . LEU A 1 365 ? -8.956 -5.499 29.855 1.00 86.62 365 LEU A CA 1
ATOM 2803 C C . LEU A 1 365 ? -8.720 -4.819 31.206 1.00 86.62 365 LEU A C 1
ATOM 2805 O O . LEU A 1 365 ? -8.828 -5.476 32.239 1.00 86.62 365 LEU A O 1
ATOM 2809 N N . ALA A 1 366 ? -8.455 -3.509 31.212 1.00 85.44 366 ALA A N 1
ATOM 2810 C CA . ALA A 1 366 ? -8.255 -2.741 32.443 1.00 85.44 366 ALA A CA 1
ATOM 2811 C C . ALA A 1 366 ? -9.492 -2.747 33.360 1.00 85.44 366 ALA A C 1
ATOM 2813 O O . ALA A 1 366 ? -9.365 -2.601 34.573 1.00 85.44 366 ALA A O 1
ATOM 2814 N N . GLU A 1 367 ? -10.683 -2.955 32.799 1.00 82.19 367 GLU A N 1
ATOM 2815 C CA . GLU A 1 367 ? -11.935 -3.024 33.552 1.00 82.19 367 GLU A CA 1
ATOM 2816 C C . GLU A 1 367 ? -12.152 -4.405 34.215 1.00 82.19 367 GLU A C 1
ATOM 2818 O O . GLU A 1 367 ? -12.933 -4.517 35.161 1.00 82.19 367 GLU A O 1
ATOM 2823 N N . ILE A 1 368 ? -11.487 -5.484 33.782 1.00 75.62 368 ILE A N 1
ATOM 2824 C CA . ILE A 1 368 ? -11.711 -6.837 34.335 1.00 75.62 368 ILE A CA 1
ATOM 2825 C C . ILE A 1 368 ? -11.343 -6.926 35.834 1.00 75.62 368 ILE A C 1
ATOM 2827 O O . ILE A 1 368 ? -12.207 -7.345 36.613 1.00 75.62 368 ILE A O 1
ATOM 2831 N N . PRO A 1 369 ? -10.146 -6.486 36.286 1.00 64.44 369 PRO A N 1
ATOM 2832 C CA . PRO A 1 369 ? -9.739 -6.593 37.690 1.00 64.44 369 PRO A CA 1
ATOM 2833 C C . PRO A 1 369 ? -10.572 -5.738 38.654 1.00 64.44 369 PRO A C 1
ATOM 2835 O O . PRO A 1 369 ? -10.749 -6.126 39.805 1.00 64.44 369 PRO A O 1
ATOM 2838 N N . ALA A 1 370 ? -11.148 -4.619 38.193 1.00 58.19 370 ALA A N 1
ATOM 2839 C CA . ALA A 1 370 ? -11.966 -3.718 39.015 1.00 58.19 370 ALA A CA 1
ATOM 2840 C C . ALA A 1 370 ? -13.230 -4.383 39.608 1.00 58.19 370 ALA A C 1
ATOM 2842 O O . ALA A 1 370 ? -13.862 -3.825 40.499 1.00 58.19 370 ALA A O 1
ATOM 2843 N N . ARG A 1 371 ? -13.610 -5.581 39.136 1.00 49.69 371 ARG A N 1
ATOM 2844 C CA . ARG A 1 371 ? -14.724 -6.377 39.680 1.00 49.69 371 ARG A CA 1
ATOM 2845 C C . ARG A 1 371 ? -14.323 -7.443 40.702 1.00 49.69 371 ARG A C 1
ATOM 2847 O O . ARG A 1 371 ? -15.205 -7.928 41.399 1.00 49.69 371 ARG A O 1
ATOM 2854 N N . LEU A 1 372 ? -13.045 -7.808 40.815 1.00 46.59 372 LEU A N 1
ATOM 2855 C CA . LEU A 1 372 ? -12.583 -8.858 41.739 1.00 46.59 372 LEU A CA 1
ATOM 2856 C C . LEU A 1 372 ? -12.383 -8.350 43.184 1.00 46.59 372 LEU A C 1
ATOM 2858 O O . LEU A 1 372 ? -11.673 -8.975 43.962 1.00 46.59 372 LEU A O 1
ATOM 2862 N N . GLY A 1 373 ? -13.002 -7.222 43.555 1.00 37.84 373 GLY A N 1
ATOM 2863 C CA . GLY A 1 373 ? -12.926 -6.669 44.912 1.00 37.84 373 GLY A CA 1
ATOM 2864 C C . GLY A 1 373 ? -11.673 -5.838 45.207 1.00 37.84 373 GLY A C 1
ATOM 2865 O O . GLY A 1 373 ? -11.379 -5.581 46.370 1.00 37.84 373 GLY A O 1
ATOM 2866 N N . ALA A 1 374 ? -10.939 -5.380 44.186 1.00 43.47 374 ALA A N 1
ATOM 2867 C CA . ALA A 1 374 ? -9.947 -4.327 44.394 1.00 43.47 374 ALA A CA 1
ATOM 2868 C C . ALA A 1 374 ? -10.677 -3.027 44.809 1.00 43.47 374 ALA A C 1
ATOM 2870 O O . ALA A 1 374 ? -11.653 -2.664 44.148 1.00 43.47 374 ALA A O 1
ATOM 2871 N N . PRO A 1 375 ? -10.260 -2.345 45.892 1.00 35.88 375 PRO A N 1
ATOM 2872 C CA . PRO A 1 375 ? -11.026 -1.254 46.489 1.00 35.88 375 PRO A CA 1
ATOM 2873 C C . PRO A 1 375 ? -11.300 -0.128 45.485 1.00 35.88 375 PRO A C 1
ATOM 2875 O O . PRO A 1 375 ? -10.392 0.380 44.824 1.00 35.88 375 PRO A O 1
ATOM 2878 N N . SER A 1 376 ? -12.573 0.253 45.378 1.00 36.44 376 SER A N 1
ATOM 2879 C CA . SER A 1 376 ? -13.040 1.374 44.568 1.00 36.44 376 SER A CA 1
ATOM 2880 C C . SER A 1 376 ? -12.569 2.690 45.183 1.00 36.44 376 SER A C 1
ATOM 2882 O O .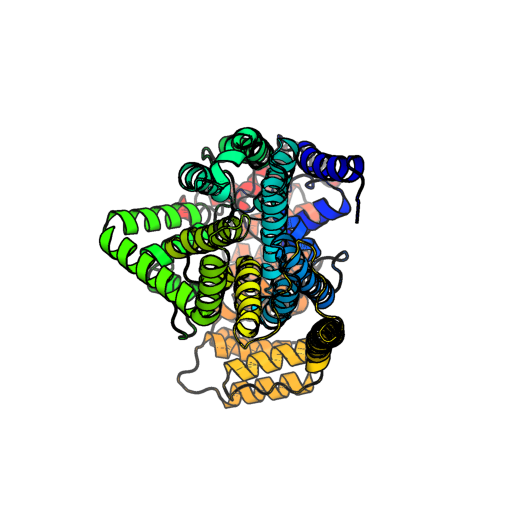 SER A 1 376 ? -13.032 3.082 46.252 1.00 36.44 376 SER A O 1
ATOM 2884 N N . LEU A 1 377 ? -11.660 3.384 44.500 1.00 38.59 377 LEU A N 1
ATOM 2885 C CA . LEU A 1 377 ? -11.271 4.752 44.836 1.00 38.59 377 LEU A CA 1
ATOM 2886 C C . LEU A 1 377 ? -12.380 5.712 44.379 1.00 38.59 377 LEU A C 1
ATOM 2888 O O . LEU A 1 377 ? -12.377 6.200 43.248 1.00 38.59 377 LEU A O 1
ATOM 2892 N N . GLU A 1 378 ? -13.359 5.956 45.249 1.00 33.16 378 GLU A N 1
ATOM 2893 C CA . GLU A 1 378 ? -14.266 7.093 45.106 1.00 33.16 378 GLU A CA 1
ATOM 2894 C C . GLU A 1 378 ? -13.480 8.397 45.287 1.00 33.16 378 GLU A C 1
ATOM 2896 O O . GLU A 1 378 ? -12.828 8.612 46.306 1.00 33.16 378 GLU A O 1
ATOM 2901 N N . GLY A 1 379 ? -13.548 9.274 44.284 1.00 35.88 379 GLY A N 1
ATOM 2902 C CA . GLY A 1 379 ? -13.025 10.637 44.372 1.00 35.88 379 GLY A CA 1
ATOM 2903 C C . GLY A 1 379 ? -12.061 11.017 43.257 1.00 35.88 379 GLY A C 1
ATOM 2904 O O . GLY A 1 379 ? -10.878 11.170 43.512 1.00 35.88 379 GLY A O 1
ATOM 2905 N N . GLY A 1 380 ? -12.578 11.223 42.038 1.00 36.69 380 GLY A N 1
ATOM 2906 C CA . GLY A 1 380 ? -12.192 12.296 41.094 1.00 36.69 380 GLY A CA 1
ATOM 2907 C C . GLY A 1 380 ? -10.723 12.547 40.705 1.00 36.69 380 GLY A C 1
ATOM 2908 O O . GLY A 1 380 ? -10.458 13.445 39.909 1.00 36.69 380 GLY A O 1
ATOM 2909 N N . ARG A 1 381 ? -9.755 11.791 41.210 1.00 34.69 381 ARG A N 1
ATOM 2910 C CA . ARG A 1 381 ? -8.335 11.850 40.880 1.00 34.69 381 ARG A CA 1
ATOM 2911 C C . ARG A 1 381 ? -7.851 10.414 40.864 1.00 34.69 381 ARG A C 1
ATOM 2913 O O . ARG A 1 381 ? -7.922 9.730 41.874 1.00 34.69 381 ARG A O 1
ATOM 2920 N N . SER A 1 382 ? -7.359 9.956 39.718 1.00 44.47 382 SER A N 1
ATOM 2921 C CA . SER A 1 382 ? -6.556 8.737 39.694 1.00 44.47 382 SER A CA 1
ATOM 2922 C C . SER A 1 382 ? -5.298 9.007 40.523 1.00 44.47 382 SER A C 1
ATOM 2924 O O . SER A 1 382 ? -4.510 9.884 40.152 1.00 44.47 382 SER A O 1
ATOM 2926 N N . PRO A 1 383 ? -5.048 8.190 41.545 1.00 43.34 383 PRO A N 1
ATOM 2927 C CA . PRO A 1 383 ? -3.781 7.505 41.564 1.00 43.34 383 PRO A CA 1
ATOM 2928 C C . PRO A 1 383 ? -4.079 6.013 41.494 1.00 43.34 383 PRO A C 1
ATOM 2930 O O . PRO A 1 383 ? -4.945 5.491 42.193 1.00 43.34 383 PRO A O 1
ATOM 2933 N N . LEU A 1 384 ? -3.357 5.304 40.632 1.00 43.66 384 LEU A N 1
ATOM 2934 C CA . LEU A 1 384 ? -3.139 3.877 40.851 1.00 43.66 384 LEU A CA 1
ATOM 2935 C C . LEU A 1 384 ? -2.802 3.690 42.349 1.00 43.66 384 LEU A C 1
ATOM 2937 O O . LEU A 1 384 ? -1.962 4.454 42.834 1.00 43.66 384 LEU A O 1
ATOM 2941 N N . PRO A 1 385 ? -3.437 2.751 43.081 1.00 44.84 385 PRO A N 1
ATOM 2942 C CA . PRO A 1 385 ? -3.113 2.493 44.484 1.00 44.84 385 PRO A CA 1
ATOM 2943 C C . PRO A 1 385 ? -1.593 2.398 44.656 1.00 44.84 385 PRO A C 1
ATOM 2945 O O . PRO A 1 385 ? -0.923 1.888 43.756 1.00 44.84 385 PRO A O 1
ATOM 2948 N N . GLU A 1 386 ? -1.018 2.852 45.770 1.00 42.91 386 GLU A N 1
ATOM 2949 C CA . GLU A 1 386 ? 0.445 2.836 45.979 1.00 42.91 386 GLU A CA 1
ATOM 2950 C C . GLU A 1 386 ? 1.065 1.436 45.743 1.00 42.91 386 GLU A C 1
ATOM 2952 O O . GLU A 1 386 ? 2.192 1.322 45.259 1.00 42.91 386 GLU A O 1
ATOM 2957 N N . GLY A 1 387 ? 0.275 0.369 45.923 1.00 44.97 387 GLY A N 1
ATOM 2958 C CA . GLY A 1 387 ? 0.609 -1.024 45.598 1.00 44.97 387 GLY A CA 1
ATOM 2959 C C . GLY A 1 387 ? 0.347 -1.496 44.155 1.00 44.97 387 GLY A C 1
ATOM 2960 O O . GLY A 1 387 ? 0.560 -2.663 43.868 1.00 44.97 387 GLY A O 1
ATOM 2961 N N . MET A 1 388 ? -0.104 -0.651 43.227 1.00 40.81 388 MET A N 1
ATOM 2962 C CA . MET A 1 388 ? -0.185 -0.911 41.774 1.00 40.81 388 MET A CA 1
ATOM 2963 C C . MET A 1 388 ? 0.778 -0.030 40.970 1.00 40.81 388 MET A C 1
ATOM 2965 O O . MET A 1 388 ? 0.958 -0.242 39.771 1.00 40.81 388 MET A O 1
ATOM 2969 N N . GLY A 1 389 ? 1.458 0.918 41.621 1.00 47.22 389 GLY A N 1
ATOM 2970 C CA . GLY A 1 389 ? 2.561 1.663 41.020 1.00 47.22 389 GLY A CA 1
ATOM 2971 C C . GLY A 1 389 ? 3.728 0.758 40.619 1.00 47.22 389 GLY A C 1
ATOM 2972 O O . GLY A 1 389 ? 4.420 1.078 39.655 1.00 47.22 389 GLY A O 1
ATOM 2973 N N . TRP A 1 390 ? 3.931 -0.374 41.309 1.00 48.03 390 TRP A N 1
ATOM 2974 C CA . TRP A 1 390 ? 4.854 -1.413 40.845 1.00 48.03 390 TRP A CA 1
ATOM 2975 C C . TRP A 1 390 ? 4.278 -2.128 39.626 1.00 48.03 390 TRP A C 1
ATOM 2977 O O . TRP A 1 390 ? 4.989 -2.213 38.652 1.00 48.03 390 TRP A O 1
ATOM 2987 N N . LEU A 1 391 ? 2.999 -2.532 39.600 1.00 46.50 391 LEU A N 1
ATOM 2988 C CA . LEU A 1 391 ? 2.405 -3.228 38.451 1.00 46.50 391 LEU A CA 1
ATOM 2989 C C . LEU A 1 391 ? 2.431 -2.363 37.185 1.00 46.50 391 LEU A C 1
ATOM 2991 O O . LEU A 1 391 ? 2.785 -2.856 36.126 1.00 46.50 391 LEU A O 1
ATOM 2995 N N . ALA A 1 392 ? 2.120 -1.069 37.286 1.00 46.31 392 ALA A N 1
ATOM 2996 C CA . ALA A 1 392 ? 2.220 -0.132 36.169 1.00 46.31 392 ALA A CA 1
ATOM 2997 C C . ALA A 1 392 ? 3.679 0.108 35.744 1.00 46.31 392 ALA A C 1
ATOM 2999 O O . ALA A 1 392 ? 3.954 0.167 34.550 1.00 46.31 392 ALA A O 1
ATOM 3000 N N . ARG A 1 393 ? 4.628 0.187 36.692 1.00 51.00 393 ARG A N 1
ATOM 3001 C CA . ARG A 1 393 ? 6.069 0.253 36.390 1.00 51.00 393 ARG A CA 1
ATOM 3002 C C . ARG A 1 393 ? 6.592 -1.053 35.795 1.00 51.00 393 ARG A C 1
ATOM 3004 O O . ARG A 1 393 ? 7.366 -0.999 34.860 1.00 51.00 393 ARG A O 1
ATOM 3011 N N . SER A 1 394 ? 6.133 -2.203 36.265 1.00 50.75 394 SER A N 1
ATOM 3012 C CA . SER A 1 394 ? 6.480 -3.546 35.804 1.00 50.75 394 SER A CA 1
ATOM 3013 C C . SER A 1 394 ? 5.846 -3.842 34.457 1.00 50.75 394 SER A C 1
ATOM 3015 O O . SER A 1 394 ? 6.498 -4.452 33.631 1.00 50.75 394 SER A O 1
ATOM 3017 N N . LEU A 1 395 ? 4.630 -3.360 34.191 1.00 50.41 395 LEU A N 1
ATOM 3018 C CA . LEU A 1 395 ? 3.994 -3.391 32.876 1.00 50.41 395 LEU A CA 1
ATOM 3019 C C . LEU A 1 395 ? 4.665 -2.409 31.927 1.00 50.41 395 LEU A C 1
ATOM 3021 O O . LEU A 1 395 ? 4.842 -2.764 30.779 1.00 50.41 395 LEU A O 1
ATOM 3025 N N . ALA A 1 396 ? 5.078 -1.219 32.368 1.00 50.19 396 ALA A N 1
ATOM 3026 C CA . ALA A 1 396 ? 5.853 -0.291 31.545 1.00 50.19 396 ALA A CA 1
ATOM 3027 C C . ALA A 1 396 ? 7.261 -0.832 31.252 1.00 50.19 396 ALA A C 1
ATOM 3029 O O . ALA A 1 396 ? 7.731 -0.712 30.129 1.00 50.19 396 ALA A O 1
ATOM 3030 N N . VAL A 1 397 ? 7.903 -1.487 32.222 1.00 52.78 397 VAL A N 1
ATOM 3031 C CA . VAL A 1 397 ? 9.169 -2.213 32.057 1.00 52.78 397 VAL A CA 1
ATOM 3032 C C . VAL A 1 397 ? 8.965 -3.446 31.189 1.00 52.78 397 VAL A C 1
ATOM 3034 O O . VAL A 1 397 ? 9.820 -3.714 30.368 1.00 52.78 397 VAL A O 1
ATOM 3037 N N . LEU A 1 398 ? 7.841 -4.157 31.290 1.00 50.81 398 LEU A N 1
ATOM 3038 C CA . LEU A 1 398 ? 7.490 -5.275 30.414 1.00 50.81 398 LEU A CA 1
ATOM 3039 C C . LEU A 1 398 ? 7.138 -4.784 29.011 1.00 50.81 398 LEU A C 1
ATOM 3041 O O . LEU A 1 398 ? 7.519 -5.428 28.055 1.00 50.81 398 LEU A O 1
ATOM 3045 N N . CYS A 1 399 ? 6.475 -3.638 28.856 1.00 48.62 399 CYS A N 1
ATOM 3046 C CA . CYS A 1 399 ? 6.252 -2.979 27.570 1.00 48.62 399 CYS A CA 1
ATOM 3047 C C . CYS A 1 399 ? 7.590 -2.583 26.972 1.00 48.62 399 CYS A C 1
ATOM 3049 O O . CYS A 1 399 ? 7.824 -2.866 25.813 1.00 48.62 399 CYS A O 1
ATOM 3051 N N . ALA A 1 400 ? 8.469 -1.961 27.759 1.00 51.69 400 ALA A N 1
ATOM 3052 C CA . ALA A 1 400 ? 9.813 -1.592 27.348 1.00 51.69 400 ALA A CA 1
ATOM 3053 C C . ALA A 1 400 ? 10.667 -2.833 27.064 1.00 51.69 400 ALA A C 1
ATOM 3055 O O . ALA A 1 400 ? 11.444 -2.807 26.129 1.00 51.69 400 ALA A O 1
ATOM 3056 N N . ALA A 1 401 ? 10.495 -3.931 27.799 1.00 51.03 401 ALA A N 1
ATOM 3057 C CA . ALA A 1 401 ? 11.208 -5.188 27.614 1.00 51.03 401 ALA A CA 1
ATOM 3058 C C . ALA A 1 401 ? 10.665 -5.975 26.425 1.00 51.03 401 ALA A C 1
ATOM 3060 O O . ALA A 1 401 ? 11.459 -6.519 25.690 1.00 51.03 401 ALA A O 1
ATOM 3061 N N . LEU A 1 402 ? 9.355 -6.000 26.182 1.00 48.66 402 LEU A N 1
ATOM 3062 C CA . LEU A 1 402 ? 8.720 -6.551 24.981 1.00 48.66 402 LEU A CA 1
ATOM 3063 C C . LEU A 1 402 ? 8.989 -5.670 23.766 1.00 48.66 402 LEU A C 1
ATOM 3065 O O . LEU A 1 402 ? 9.133 -6.179 22.669 1.00 48.66 402 LEU A O 1
ATOM 3069 N N . TYR A 1 403 ? 9.127 -4.363 23.959 1.00 51.28 403 TYR A N 1
ATOM 3070 C CA . TYR A 1 403 ? 9.619 -3.427 22.961 1.00 51.28 403 TYR A CA 1
ATOM 3071 C C . TYR A 1 403 ? 11.110 -3.635 22.703 1.00 51.28 403 TYR A C 1
ATOM 3073 O O . TYR A 1 403 ? 11.514 -3.572 21.560 1.00 51.28 403 TYR A O 1
ATOM 3081 N N . LEU A 1 404 ? 11.933 -3.934 23.711 1.00 52.47 404 LEU A N 1
ATOM 3082 C CA . LEU A 1 404 ? 13.357 -4.261 23.566 1.00 52.47 404 LEU A CA 1
ATOM 3083 C C . LEU A 1 404 ? 13.584 -5.701 23.101 1.00 52.47 404 LEU A C 1
ATOM 3085 O O . LEU A 1 404 ? 14.613 -5.971 22.508 1.00 52.47 404 LEU A O 1
ATOM 3089 N N . LEU A 1 405 ? 12.639 -6.612 23.328 1.00 48.09 405 LEU A N 1
ATOM 3090 C CA . LEU A 1 405 ? 12.586 -7.975 22.800 1.00 48.09 405 LEU A CA 1
ATOM 3091 C C . LEU A 1 405 ? 11.954 -7.989 21.416 1.00 48.09 405 LEU A C 1
ATOM 3093 O O . LEU A 1 405 ? 12.252 -8.889 20.660 1.00 48.09 405 LEU A O 1
ATOM 3097 N N . GLY A 1 406 ? 11.113 -7.015 21.074 1.00 47.84 406 GLY A N 1
ATOM 3098 C CA . GLY A 1 406 ? 10.542 -6.778 19.750 1.00 47.84 406 GLY A CA 1
ATOM 3099 C C . GLY A 1 406 ? 11.531 -6.031 18.863 1.00 47.84 406 GLY A C 1
ATOM 3100 O O . GLY A 1 406 ? 11.813 -6.465 17.762 1.00 47.84 406 GLY A O 1
ATOM 3101 N N . ALA A 1 407 ? 12.173 -4.985 19.381 1.00 48.25 407 ALA A N 1
ATOM 3102 C CA . ALA A 1 407 ? 13.364 -4.353 18.816 1.00 48.25 407 ALA A CA 1
ATOM 3103 C C . ALA A 1 407 ? 14.561 -5.306 18.849 1.00 48.25 407 ALA A C 1
ATOM 3105 O O . ALA A 1 407 ? 15.399 -5.254 17.965 1.00 48.25 407 ALA A O 1
ATOM 3106 N N . GLY A 1 408 ? 14.618 -6.199 19.835 1.00 45.12 408 GLY A N 1
ATOM 3107 C CA . GLY A 1 408 ? 15.564 -7.301 19.950 1.00 45.12 408 GLY A CA 1
ATOM 3108 C C . GLY A 1 408 ? 15.216 -8.459 19.030 1.00 45.12 408 GLY A C 1
ATOM 3109 O O . GLY A 1 408 ? 16.127 -9.142 18.610 1.00 45.12 408 GLY A O 1
ATOM 3110 N N . TYR A 1 409 ? 13.948 -8.636 18.657 1.00 42.22 409 TYR A N 1
ATOM 3111 C CA . TYR A 1 409 ? 13.455 -9.552 17.630 1.00 42.22 409 TYR A CA 1
ATOM 3112 C C . TYR A 1 409 ? 13.656 -8.956 16.244 1.00 42.22 409 TYR A C 1
ATOM 3114 O O . TYR A 1 409 ? 13.916 -9.703 15.329 1.00 42.22 409 TYR A O 1
ATOM 3122 N N . LEU A 1 410 ? 13.619 -7.632 16.095 1.00 43.03 410 LEU A N 1
ATOM 3123 C CA . LEU A 1 410 ? 13.956 -6.882 14.882 1.00 43.03 410 LEU A CA 1
ATOM 3124 C C . LEU A 1 410 ? 15.473 -6.789 14.689 1.00 43.03 410 LEU A C 1
ATOM 3126 O O . LEU A 1 410 ? 15.966 -6.922 13.576 1.00 43.03 410 LEU A O 1
ATOM 3130 N N . ALA A 1 411 ? 16.232 -6.608 15.772 1.00 41.75 411 ALA A N 1
ATOM 3131 C CA . ALA A 1 411 ? 17.684 -6.743 15.802 1.00 41.75 411 ALA A CA 1
ATOM 3132 C C . ALA A 1 411 ? 18.082 -8.212 15.659 1.00 41.75 411 ALA A C 1
ATOM 3134 O O . ALA A 1 411 ? 19.072 -8.502 14.998 1.00 41.75 411 ALA A O 1
ATOM 3135 N N . ALA A 1 412 ? 17.285 -9.135 16.207 1.00 38.75 412 ALA A N 1
ATOM 3136 C CA . ALA A 1 412 ? 17.412 -10.547 15.929 1.00 38.75 412 ALA A CA 1
ATOM 3137 C C . ALA A 1 412 ? 16.999 -10.831 14.498 1.00 38.75 412 ALA A C 1
ATOM 3139 O O . ALA A 1 412 ? 17.712 -11.596 13.926 1.00 38.75 412 ALA A O 1
ATOM 3140 N N . GLU A 1 413 ? 15.999 -10.228 13.858 1.00 42.94 413 GLU A N 1
ATOM 3141 C CA . GLU A 1 413 ? 15.644 -10.459 12.447 1.00 42.94 413 GLU A CA 1
ATOM 3142 C C . GLU A 1 413 ? 16.727 -9.896 11.522 1.00 42.94 413 GLU A C 1
ATOM 3144 O O . GLU A 1 413 ? 17.157 -10.555 10.575 1.00 42.94 413 GLU A O 1
ATOM 3149 N N . ALA A 1 414 ? 17.266 -8.724 11.866 1.00 39.06 414 ALA A N 1
ATOM 3150 C CA . ALA A 1 414 ? 18.492 -8.197 11.281 1.00 39.06 414 ALA A CA 1
ATOM 3151 C C . ALA A 1 414 ? 19.677 -9.162 11.502 1.00 39.06 414 ALA A C 1
ATOM 3153 O O . ALA A 1 414 ? 20.501 -9.337 10.607 1.00 39.06 414 ALA A O 1
ATOM 3154 N N . ALA A 1 415 ? 19.722 -9.863 12.641 1.00 38.50 415 ALA A N 1
ATOM 3155 C CA . ALA A 1 415 ? 20.651 -10.956 12.928 1.00 38.50 415 ALA A CA 1
ATOM 3156 C C . ALA A 1 415 ? 20.177 -12.344 12.433 1.00 38.50 415 ALA A C 1
ATOM 3158 O O . ALA A 1 415 ? 20.968 -13.274 12.416 1.00 38.50 415 ALA A O 1
ATOM 3159 N N . TRP A 1 416 ? 18.942 -12.531 11.955 1.00 40.94 416 TRP A N 1
ATOM 3160 C CA . TRP A 1 416 ? 18.430 -13.750 11.322 1.00 40.94 416 TRP A CA 1
ATOM 3161 C C . TRP A 1 416 ? 18.940 -13.780 9.889 1.00 40.94 416 TRP A C 1
ATOM 3163 O O . TRP A 1 416 ? 19.011 -14.855 9.299 1.00 40.94 416 TRP A O 1
ATOM 3173 N N . GLY A 1 417 ? 19.443 -12.642 9.391 1.00 41.28 417 GLY A N 1
ATOM 3174 C CA . GLY A 1 417 ? 20.534 -12.553 8.422 1.00 41.28 417 GLY A CA 1
ATOM 3175 C C . GLY A 1 417 ? 21.717 -13.509 8.675 1.00 41.28 417 GLY A C 1
ATOM 3176 O O . GLY A 1 417 ? 22.449 -13.797 7.730 1.00 41.28 417 GLY A O 1
ATOM 3177 N N . LEU A 1 418 ? 21.882 -14.050 9.893 1.00 40.38 418 LEU A N 1
ATOM 3178 C CA . LEU A 1 418 ? 22.913 -15.023 10.291 1.00 40.38 418 LEU A CA 1
ATOM 3179 C C . LEU A 1 418 ? 22.396 -16.472 10.405 1.00 40.38 418 LEU A C 1
ATOM 3181 O O . LEU A 1 418 ? 23.210 -17.392 10.408 1.00 40.38 418 LEU A O 1
ATOM 3185 N N . LEU A 1 419 ? 21.079 -16.720 10.457 1.00 41.69 419 LEU A N 1
ATOM 3186 C CA . LEU A 1 419 ? 20.530 -18.082 10.549 1.00 41.69 419 LEU A CA 1
ATOM 3187 C C . LEU A 1 419 ? 20.347 -18.707 9.151 1.00 41.69 419 LEU A C 1
ATOM 3189 O O . LEU A 1 419 ? 19.888 -18.024 8.227 1.00 41.69 419 LEU A O 1
ATOM 3193 N N . PRO A 1 420 ? 20.692 -19.995 8.959 1.00 48.16 420 PRO A N 1
ATOM 3194 C CA . PRO A 1 420 ? 20.443 -20.697 7.703 1.00 48.16 420 PRO A CA 1
ATOM 3195 C C . PRO A 1 420 ? 18.936 -20.811 7.440 1.00 48.16 420 PRO A C 1
ATOM 3197 O O . PRO A 1 420 ? 18.158 -21.112 8.347 1.00 48.16 420 PRO A O 1
ATOM 3200 N N . CYS A 1 421 ? 18.527 -20.581 6.192 1.00 47.97 421 CYS A N 1
ATOM 3201 C CA . CYS A 1 421 ? 17.133 -20.651 5.759 1.00 47.97 421 CYS A CA 1
ATOM 3202 C C . CYS A 1 421 ? 16.521 -22.039 6.055 1.00 47.97 421 CYS A C 1
ATOM 3204 O O . CYS A 1 421 ? 16.886 -23.035 5.429 1.00 47.97 421 CYS A O 1
ATOM 3206 N N . ARG A 1 422 ? 15.597 -22.113 7.025 1.00 51.72 422 ARG A N 1
ATOM 3207 C CA . ARG A 1 422 ? 14.817 -23.316 7.373 1.00 51.72 422 ARG A CA 1
ATOM 3208 C C . ARG A 1 422 ? 13.385 -23.157 6.866 1.00 51.72 422 ARG A C 1
ATOM 3210 O O . ARG A 1 422 ? 12.484 -22.822 7.626 1.00 51.72 422 ARG A O 1
ATOM 3217 N N . MET A 1 423 ? 13.194 -23.350 5.567 1.00 49.25 423 MET A N 1
ATOM 3218 C CA . MET A 1 423 ? 11.870 -23.396 4.937 1.00 49.25 423 MET A CA 1
ATOM 3219 C C . MET A 1 423 ? 11.477 -24.859 4.652 1.00 49.25 423 MET A C 1
ATOM 3221 O O . MET A 1 423 ? 12.378 -25.689 4.513 1.00 49.25 423 MET A O 1
ATOM 3225 N N . PRO A 1 424 ? 10.174 -25.190 4.524 1.00 54.62 424 PRO A N 1
ATOM 3226 C CA . PRO A 1 424 ? 9.719 -26.519 4.091 1.00 54.62 424 PRO A CA 1
ATOM 3227 C C . PRO A 1 424 ? 10.401 -26.924 2.780 1.00 54.62 424 PRO A C 1
ATOM 3229 O O . PRO A 1 424 ? 10.622 -26.052 1.944 1.00 54.62 424 PRO A O 1
ATOM 3232 N N . GLU A 1 425 ? 10.755 -28.192 2.565 1.00 66.38 425 GLU A N 1
ATOM 3233 C CA . GLU A 1 425 ? 11.490 -28.615 1.361 1.00 66.38 425 GLU A CA 1
ATOM 3234 C C . GLU A 1 425 ? 10.594 -28.595 0.110 1.00 66.38 425 GLU A C 1
ATOM 3236 O O . GLU A 1 425 ? 9.817 -29.507 -0.140 1.00 66.38 425 GLU A O 1
ATOM 3241 N N . SER A 1 426 ? 10.696 -27.528 -0.688 1.00 65.56 426 SER A N 1
ATOM 3242 C CA . SER A 1 426 ? 10.050 -27.389 -2.000 1.00 65.56 426 SER A CA 1
ATOM 3243 C C . SER A 1 426 ? 10.976 -26.629 -2.963 1.00 65.56 426 SER A C 1
ATOM 3245 O O . SER A 1 426 ? 11.838 -25.871 -2.502 1.00 65.56 426 SER A O 1
ATOM 3247 N N . PRO A 1 427 ? 10.802 -26.738 -4.292 1.00 50.31 427 PRO A N 1
ATOM 3248 C CA . PRO A 1 427 ? 11.616 -25.976 -5.244 1.00 50.31 427 PRO A CA 1
ATOM 3249 C C . PRO A 1 427 ? 11.521 -24.458 -5.026 1.00 50.31 427 PRO A C 1
ATOM 3251 O O . PRO A 1 427 ? 12.528 -23.751 -5.023 1.00 50.31 427 PRO A O 1
ATOM 3254 N N . LEU A 1 428 ? 10.312 -23.949 -4.756 1.00 52.88 428 LEU A N 1
ATOM 3255 C CA . LEU A 1 428 ? 10.070 -22.522 -4.531 1.00 52.88 428 LEU A CA 1
ATOM 3256 C C . LEU A 1 428 ? 10.719 -22.019 -3.240 1.00 52.88 428 LEU A C 1
ATOM 3258 O O . LEU A 1 428 ? 11.290 -20.928 -3.213 1.00 52.88 428 LEU A O 1
ATOM 3262 N N . SER A 1 429 ? 10.633 -22.791 -2.161 1.00 54.78 429 SER A N 1
ATOM 3263 C CA . SER A 1 429 ? 11.237 -22.405 -0.888 1.00 54.78 429 SER A CA 1
ATOM 3264 C C . SER A 1 429 ? 12.762 -22.416 -0.953 1.00 54.78 429 SER A C 1
ATOM 3266 O O . SER A 1 429 ? 13.386 -21.490 -0.442 1.00 54.78 429 SER A O 1
ATOM 3268 N N . GLN A 1 430 ? 13.366 -23.389 -1.641 1.00 63.94 430 GLN A N 1
ATOM 3269 C CA . GLN A 1 430 ? 14.813 -23.440 -1.848 1.00 63.94 430 GLN A CA 1
ATOM 3270 C C . GLN A 1 430 ? 15.306 -22.320 -2.783 1.00 63.94 430 GLN A C 1
ATOM 3272 O O . GLN A 1 430 ? 16.343 -21.717 -2.510 1.00 63.94 430 GLN A O 1
ATOM 3277 N N . LEU A 1 431 ? 14.530 -21.944 -3.809 1.00 52.44 431 LEU A N 1
ATOM 3278 C CA . LEU A 1 431 ? 14.804 -20.752 -4.622 1.00 52.44 431 LEU A CA 1
ATOM 3279 C C . LEU A 1 431 ? 14.760 -19.462 -3.780 1.00 52.44 431 LEU A C 1
ATOM 3281 O O . LEU A 1 431 ? 15.627 -18.598 -3.917 1.00 52.44 431 LEU A O 1
ATOM 3285 N N . ARG A 1 432 ? 13.783 -19.331 -2.872 1.00 53.56 432 ARG A N 1
ATOM 3286 C CA . ARG A 1 432 ? 13.714 -18.196 -1.931 1.00 53.56 432 ARG A CA 1
ATOM 3287 C C . ARG A 1 432 ? 14.911 -18.179 -0.980 1.00 53.56 432 ARG A C 1
ATOM 3289 O O . ARG A 1 432 ? 15.489 -17.115 -0.771 1.00 53.56 432 ARG A O 1
ATOM 3296 N N . CYS A 1 433 ? 15.313 -19.339 -0.459 1.00 60.53 433 CYS A N 1
ATOM 3297 C CA . CYS A 1 433 ? 16.513 -19.463 0.365 1.00 60.53 433 CYS A CA 1
ATOM 3298 C C . CYS A 1 433 ? 17.767 -19.015 -0.395 1.00 60.53 433 CYS A C 1
ATOM 3300 O O . CYS A 1 433 ? 18.557 -18.242 0.137 1.00 60.53 433 CYS A O 1
ATOM 3302 N N . ALA A 1 434 ? 17.925 -19.423 -1.656 1.00 58.28 434 ALA A N 1
ATOM 3303 C CA . ALA A 1 434 ? 19.046 -18.985 -2.480 1.00 58.28 434 ALA A CA 1
ATOM 3304 C C . ALA A 1 434 ? 19.088 -17.461 -2.665 1.00 58.28 434 ALA A C 1
ATOM 3306 O O . ALA A 1 434 ? 20.146 -16.851 -2.532 1.00 58.28 434 ALA A O 1
ATOM 3307 N N . GLY A 1 435 ? 17.931 -16.837 -2.915 1.00 52.78 435 GLY A N 1
ATOM 3308 C CA . GLY A 1 435 ? 17.819 -15.381 -3.000 1.00 52.78 435 GLY A CA 1
ATOM 3309 C C . GLY A 1 435 ? 18.237 -14.669 -1.709 1.00 52.78 435 GLY A C 1
ATOM 3310 O O . GLY A 1 435 ? 18.901 -13.637 -1.768 1.00 52.78 435 GLY A O 1
ATOM 3311 N N . GLN A 1 436 ? 17.906 -15.229 -0.542 1.00 53.88 436 GLN A N 1
ATOM 3312 C CA . GLN A 1 436 ? 18.331 -14.680 0.749 1.00 53.88 436 GLN A CA 1
ATOM 3313 C C . GLN A 1 436 ? 19.845 -14.793 0.958 1.00 53.88 436 GLN A C 1
ATOM 3315 O O . GLN A 1 436 ? 20.473 -13.825 1.379 1.00 53.88 436 GLN A O 1
ATOM 3320 N N . GLU A 1 437 ? 20.439 -15.946 0.646 1.00 60.41 437 GLU A N 1
ATOM 3321 C CA . GLU A 1 437 ? 21.888 -16.160 0.768 1.00 60.41 437 GLU A CA 1
ATOM 3322 C C . GLU A 1 437 ? 22.687 -15.266 -0.196 1.00 60.41 437 GLU A C 1
ATOM 3324 O O . GLU A 1 437 ? 23.715 -14.709 0.187 1.00 60.41 437 GLU A O 1
ATOM 3329 N N . LEU A 1 438 ? 22.159 -15.002 -1.394 1.00 57.69 438 LEU A N 1
ATOM 3330 C CA . LEU A 1 438 ? 22.722 -14.032 -2.339 1.00 57.69 438 LEU A CA 1
ATOM 3331 C C . LEU A 1 438 ? 22.766 -12.606 -1.782 1.00 57.69 438 LEU A C 1
ATOM 3333 O O . LEU A 1 438 ? 23.784 -11.928 -1.892 1.00 57.69 438 LEU A O 1
ATOM 3337 N N . VAL A 1 439 ? 21.681 -12.150 -1.148 1.00 52.34 439 VAL A N 1
ATOM 3338 C CA . VAL A 1 439 ? 21.643 -10.828 -0.492 1.00 52.34 439 VAL A CA 1
ATOM 3339 C C . VAL A 1 439 ? 22.673 -10.741 0.641 1.00 52.34 439 VAL A C 1
ATOM 3341 O O . VAL A 1 439 ? 23.187 -9.665 0.931 1.00 52.34 439 VAL A O 1
ATOM 3344 N N . ARG A 1 440 ? 23.021 -11.879 1.249 1.00 56.84 440 ARG A N 1
ATOM 3345 C CA . ARG A 1 440 ? 24.026 -11.994 2.316 1.00 56.84 440 ARG A CA 1
ATOM 3346 C C . ARG A 1 440 ? 25.463 -12.136 1.791 1.00 56.84 440 ARG A C 1
ATOM 3348 O O . ARG A 1 440 ? 26.374 -12.265 2.603 1.00 56.84 440 ARG A O 1
ATOM 3355 N N . GLY A 1 441 ? 25.675 -12.149 0.471 1.00 66.31 441 GLY A N 1
ATOM 3356 C CA . GLY A 1 441 ? 26.987 -12.388 -0.148 1.00 66.31 441 GLY A CA 1
ATOM 3357 C C . GLY A 1 441 ? 27.508 -13.820 0.032 1.00 66.31 441 GLY A C 1
ATOM 3358 O O . GLY A 1 441 ? 28.708 -14.067 -0.078 1.00 66.31 441 GLY A O 1
ATOM 3359 N N . ARG A 1 442 ? 26.616 -14.763 0.353 1.00 75.31 442 ARG A N 1
ATOM 3360 C CA . ARG A 1 442 ? 26.916 -16.171 0.629 1.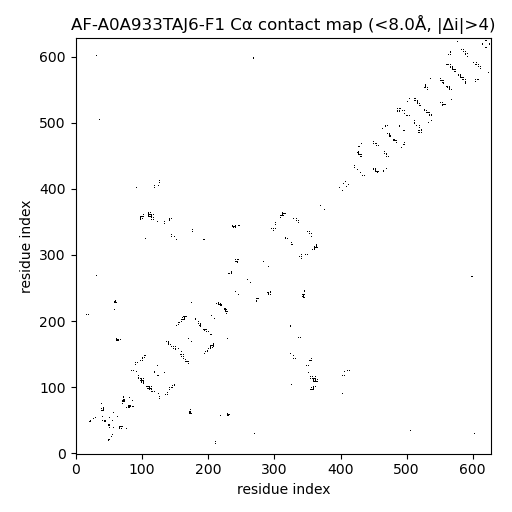00 75.31 442 ARG A CA 1
ATOM 3361 C C . ARG A 1 442 ? 26.676 -17.026 -0.614 1.00 75.31 442 ARG A C 1
ATOM 3363 O O . ARG A 1 442 ? 25.745 -17.827 -0.693 1.00 75.31 442 ARG A O 1
ATOM 3370 N N . ASP A 1 443 ? 27.532 -16.835 -1.616 1.00 78.06 443 ASP A N 1
ATOM 3371 C CA . ASP A 1 443 ? 27.377 -17.455 -2.942 1.00 78.06 443 ASP A CA 1
ATOM 3372 C C . ASP A 1 443 ? 27.410 -18.994 -2.893 1.00 78.06 443 ASP A C 1
ATOM 3374 O O . ASP A 1 443 ? 26.729 -19.663 -3.674 1.00 78.06 443 ASP A O 1
ATOM 3378 N N . ARG A 1 444 ? 28.169 -19.584 -1.957 1.00 85.19 444 ARG A N 1
ATOM 3379 C CA . ARG A 1 444 ? 28.263 -21.048 -1.801 1.00 85.19 444 ARG A CA 1
ATOM 3380 C C . ARG A 1 444 ? 26.954 -21.641 -1.289 1.00 85.19 444 ARG A C 1
ATOM 3382 O O . ARG A 1 444 ? 26.476 -22.644 -1.815 1.00 85.19 444 ARG A O 1
ATOM 3389 N N . GLU A 1 445 ? 26.362 -21.016 -0.283 1.00 81.06 445 GLU A N 1
ATOM 3390 C CA . GLU A 1 445 ? 25.098 -21.422 0.317 1.00 81.06 445 GLU A CA 1
ATOM 3391 C C . GLU A 1 445 ? 23.930 -21.188 -0.642 1.00 81.06 445 GLU A C 1
ATOM 3393 O O . GLU A 1 445 ? 23.051 -22.048 -0.755 1.00 81.06 445 GLU A O 1
ATOM 3398 N N . ALA A 1 446 ? 23.963 -20.081 -1.392 1.00 73.31 446 ALA A N 1
ATOM 3399 C CA . ALA A 1 446 ? 23.023 -19.820 -2.473 1.00 73.31 446 ALA A CA 1
ATOM 3400 C C . ALA A 1 446 ? 23.088 -20.906 -3.555 1.00 73.31 446 ALA A C 1
ATOM 3402 O O . ALA A 1 446 ? 22.054 -21.457 -3.931 1.00 73.31 446 ALA A O 1
ATOM 3403 N N . SER A 1 447 ? 24.297 -21.282 -3.989 1.00 86.12 447 SER A N 1
ATOM 3404 C CA . SER A 1 447 ? 24.508 -22.383 -4.938 1.00 86.12 447 SER A CA 1
ATOM 3405 C C . SER A 1 447 ? 23.919 -23.695 -4.417 1.00 86.12 447 SER A C 1
ATOM 3407 O O . SER A 1 447 ? 23.122 -24.351 -5.089 1.00 86.12 447 SER A O 1
ATOM 3409 N N . ALA A 1 448 ? 24.227 -24.045 -3.164 1.00 86.56 448 ALA A N 1
ATOM 3410 C CA . ALA A 1 448 ? 23.728 -25.264 -2.537 1.00 86.56 448 ALA A CA 1
ATOM 3411 C C . ALA A 1 448 ? 22.196 -25.280 -2.380 1.00 86.56 448 ALA A C 1
ATOM 3413 O O . ALA A 1 448 ? 21.584 -26.350 -2.405 1.00 86.56 448 ALA A O 1
ATOM 3414 N N . ALA A 1 449 ? 21.562 -24.123 -2.173 1.00 73.19 449 ALA A N 1
ATOM 3415 C CA . ALA A 1 449 ? 20.106 -23.996 -2.137 1.00 73.19 449 ALA A CA 1
ATOM 3416 C C . ALA A 1 449 ? 19.486 -24.154 -3.536 1.00 73.19 449 ALA A C 1
ATOM 3418 O O . ALA A 1 449 ? 18.500 -24.872 -3.678 1.00 73.19 449 ALA A O 1
ATOM 3419 N N . LEU A 1 450 ? 20.089 -23.586 -4.582 1.00 79.94 450 LEU A N 1
ATOM 3420 C CA . LEU A 1 450 ? 19.614 -23.768 -5.959 1.00 79.94 450 LEU A CA 1
ATOM 3421 C C . LEU A 1 450 ? 19.748 -25.218 -6.441 1.00 79.94 450 LEU A C 1
ATOM 3423 O O . LEU A 1 450 ? 18.832 -25.736 -7.072 1.00 79.94 450 LEU A O 1
ATOM 3427 N N . GLU A 1 451 ? 20.831 -25.912 -6.082 1.00 89.94 451 GLU A N 1
ATOM 3428 C CA . GLU A 1 451 ? 20.969 -27.346 -6.379 1.00 89.94 451 GLU A CA 1
ATOM 3429 C C . GLU A 1 451 ? 19.915 -28.193 -5.661 1.00 89.94 451 GLU A C 1
ATOM 3431 O O . GLU A 1 451 ? 19.383 -29.149 -6.226 1.00 89.94 451 GLU A O 1
ATOM 3436 N N . ARG A 1 452 ? 19.562 -27.833 -4.421 1.00 83.19 452 ARG A N 1
ATOM 3437 C CA . ARG A 1 452 ? 18.434 -28.460 -3.718 1.00 83.19 452 ARG A CA 1
ATOM 3438 C C . ARG A 1 452 ? 17.108 -28.160 -4.411 1.00 83.19 452 ARG A C 1
ATOM 3440 O O . ARG A 1 452 ? 16.331 -29.088 -4.598 1.00 83.19 452 ARG A O 1
ATOM 3447 N N . ALA A 1 453 ? 16.876 -26.915 -4.831 1.00 75.94 453 ALA A N 1
ATOM 3448 C CA . ALA A 1 453 ? 15.675 -26.532 -5.571 1.00 75.94 453 ALA A CA 1
ATOM 3449 C C . ALA A 1 453 ? 15.507 -27.388 -6.831 1.00 75.94 453 ALA A C 1
ATOM 3451 O O . ALA A 1 453 ? 14.429 -27.929 -7.050 1.00 75.94 453 ALA A O 1
ATOM 3452 N N . ARG A 1 454 ? 16.599 -27.580 -7.584 1.00 87.25 454 ARG A N 1
ATOM 3453 C CA . ARG A 1 454 ? 16.633 -28.386 -8.807 1.00 87.25 454 ARG A CA 1
ATOM 3454 C C . ARG A 1 454 ? 16.388 -29.876 -8.559 1.00 87.25 454 ARG A C 1
ATOM 3456 O O . ARG A 1 454 ? 15.692 -30.515 -9.334 1.00 87.25 454 ARG A O 1
ATOM 3463 N N . ARG A 1 455 ? 16.920 -30.440 -7.467 1.00 89.06 455 ARG A N 1
ATOM 3464 C CA . ARG A 1 455 ? 16.662 -31.844 -7.083 1.00 89.06 455 ARG A CA 1
ATOM 3465 C C . ARG A 1 455 ? 15.215 -32.111 -6.677 1.00 89.06 455 ARG A C 1
ATOM 3467 O O . ARG A 1 455 ? 14.764 -33.242 -6.794 1.00 89.06 455 ARG A O 1
ATOM 3474 N N . LEU A 1 456 ? 14.523 -31.093 -6.173 1.00 79.50 456 LEU A N 1
ATOM 3475 C CA . LEU A 1 456 ? 13.121 -31.183 -5.769 1.00 79.50 456 LEU A CA 1
ATOM 3476 C C . LEU A 1 456 ? 12.155 -30.948 -6.943 1.00 79.50 456 LEU A C 1
ATOM 3478 O O . LEU A 1 456 ? 10.944 -31.038 -6.747 1.00 79.50 456 LEU A O 1
ATOM 3482 N N . GLU A 1 457 ? 12.656 -30.617 -8.140 1.00 78.50 457 GLU A N 1
ATOM 3483 C CA . GLU A 1 457 ? 11.821 -30.492 -9.336 1.00 78.50 457 GLU A CA 1
ATOM 3484 C C . GLU A 1 457 ? 11.227 -31.859 -9.707 1.00 78.50 457 GLU A C 1
ATOM 3486 O O . GLU A 1 457 ? 11.943 -32.841 -9.894 1.00 78.50 457 GLU A O 1
ATOM 3491 N N . GLY A 1 458 ? 9.903 -31.909 -9.837 1.00 78.19 458 GLY A N 1
ATOM 3492 C CA . GLY A 1 458 ? 9.162 -33.038 -10.401 1.00 78.19 458 GLY A CA 1
ATOM 3493 C C . GLY A 1 458 ? 8.491 -32.704 -11.742 1.00 78.19 458 GLY A C 1
ATOM 3494 O O . GLY A 1 458 ? 8.573 -31.557 -12.198 1.00 78.19 458 GLY A O 1
ATOM 3495 N N . PRO A 1 459 ? 7.786 -33.674 -12.357 1.00 67.25 459 PRO A N 1
ATOM 3496 C CA . PRO A 1 459 ? 7.073 -33.507 -13.631 1.00 67.25 459 PRO A CA 1
ATOM 3497 C C . PRO A 1 459 ? 6.065 -32.349 -13.627 1.00 67.25 459 PRO A C 1
ATOM 3499 O O . PRO A 1 459 ? 5.912 -31.667 -14.635 1.00 67.25 459 PRO A O 1
ATOM 3502 N N . ASP A 1 460 ? 5.448 -32.087 -12.472 1.00 67.94 460 ASP A N 1
ATOM 3503 C CA . ASP A 1 460 ? 4.425 -31.050 -12.282 1.00 67.94 460 ASP A CA 1
ATOM 3504 C C . ASP A 1 460 ? 5.011 -29.662 -11.957 1.00 67.94 460 ASP A C 1
ATOM 3506 O O . ASP A 1 460 ? 4.283 -28.713 -11.658 1.00 67.94 460 ASP A O 1
ATOM 3510 N N . THR A 1 461 ? 6.340 -29.511 -11.974 1.00 58.72 461 THR A N 1
ATOM 3511 C CA . THR A 1 461 ? 6.976 -28.233 -11.634 1.00 58.72 461 THR A CA 1
ATOM 3512 C C . THR A 1 461 ? 6.689 -27.200 -12.713 1.00 58.72 461 THR A C 1
ATOM 3514 O O . THR A 1 461 ? 7.056 -27.378 -13.875 1.00 58.72 461 THR A O 1
ATOM 3517 N N . HIS A 1 462 ? 6.094 -26.076 -12.312 1.00 67.06 462 HIS A N 1
ATOM 3518 C CA . HIS A 1 462 ? 5.730 -25.016 -13.244 1.00 67.06 462 HIS A CA 1
ATOM 3519 C C . HIS A 1 462 ? 6.955 -24.522 -14.053 1.00 67.06 462 HIS A C 1
ATOM 3521 O O . HIS A 1 462 ? 7.976 -24.169 -13.447 1.00 67.06 462 HIS A O 1
ATOM 3527 N N . PRO A 1 463 ? 6.867 -24.414 -15.395 1.00 56.16 463 PRO A N 1
ATOM 3528 C CA . PRO A 1 463 ? 7.974 -23.988 -16.257 1.00 56.16 463 PRO A CA 1
ATOM 3529 C C . PRO A 1 463 ? 8.632 -22.668 -15.831 1.00 56.16 463 PRO A C 1
ATOM 3531 O O . PRO A 1 463 ? 9.856 -22.577 -15.788 1.00 56.16 463 PRO A O 1
ATOM 3534 N N . ASP A 1 464 ? 7.850 -21.661 -15.423 1.00 60.16 464 ASP A N 1
ATOM 3535 C CA . ASP A 1 464 ? 8.394 -20.393 -14.903 1.00 60.16 464 ASP A CA 1
ATOM 3536 C C . ASP A 1 464 ? 9.276 -20.568 -13.656 1.00 60.16 464 ASP A C 1
ATOM 3538 O O . ASP A 1 464 ? 10.266 -19.851 -13.500 1.00 60.16 464 ASP A O 1
ATOM 3542 N N . LEU A 1 465 ? 8.937 -21.498 -12.755 1.00 55.75 465 LEU A N 1
ATOM 3543 C CA . LEU A 1 465 ? 9.731 -21.748 -11.551 1.00 55.75 465 LEU A CA 1
ATOM 3544 C C . LEU A 1 465 ? 11.068 -22.397 -11.919 1.00 55.75 465 LEU A C 1
ATOM 3546 O O . LEU A 1 465 ? 12.117 -21.945 -11.461 1.00 55.75 465 LEU A O 1
ATOM 3550 N N . ARG A 1 466 ? 11.029 -23.383 -12.817 1.00 74.31 466 ARG A N 1
ATOM 3551 C CA . ARG A 1 466 ? 12.220 -24.042 -13.358 1.00 74.31 466 ARG A CA 1
ATOM 3552 C C . ARG A 1 466 ? 13.131 -23.063 -14.104 1.00 74.31 466 ARG A C 1
ATOM 3554 O O . ARG A 1 466 ? 14.332 -23.011 -13.851 1.00 74.31 466 ARG A O 1
ATOM 3561 N N . ALA A 1 467 ? 12.565 -22.213 -14.964 1.00 68.31 467 ALA A N 1
ATOM 3562 C CA . ALA A 1 467 ? 13.315 -21.170 -15.661 1.00 68.31 467 ALA A CA 1
ATOM 3563 C C . ALA A 1 467 ? 13.994 -20.202 -14.676 1.00 68.31 467 ALA A C 1
ATOM 3565 O O . ALA A 1 467 ? 15.150 -19.836 -14.873 1.00 68.31 467 ALA A O 1
ATOM 3566 N N . ARG A 1 468 ? 13.324 -19.827 -13.578 1.00 62.34 468 ARG A N 1
ATOM 3567 C CA . ARG A 1 468 ? 13.900 -18.961 -12.533 1.00 62.34 468 ARG A CA 1
ATOM 3568 C C . ARG A 1 468 ? 15.046 -19.605 -11.765 1.00 62.34 468 ARG A C 1
ATOM 3570 O O . ARG A 1 468 ? 16.011 -18.907 -11.465 1.00 62.34 468 ARG A O 1
ATOM 3577 N N . ILE A 1 469 ? 14.965 -20.901 -11.468 1.00 72.38 469 ILE A N 1
ATOM 3578 C CA . ILE A 1 469 ? 16.065 -21.644 -10.836 1.00 72.38 469 ILE A CA 1
ATOM 3579 C C . ILE A 1 469 ? 17.287 -21.641 -11.762 1.00 72.38 469 ILE A C 1
ATOM 3581 O O . ILE A 1 469 ? 18.375 -21.263 -11.332 1.00 72.38 469 ILE A O 1
ATOM 3585 N N . LEU A 1 470 ? 17.094 -21.951 -13.048 1.00 84.19 470 LEU A N 1
ATOM 3586 C CA . LEU A 1 470 ? 18.163 -21.946 -14.052 1.00 84.19 470 LEU A CA 1
ATOM 3587 C C . LEU A 1 470 ? 18.782 -20.554 -14.254 1.00 84.19 470 LEU A C 1
ATOM 3589 O O . LEU A 1 470 ? 20.003 -20.434 -14.323 1.00 84.19 470 LEU A O 1
ATOM 3593 N N . ILE A 1 471 ? 17.966 -19.492 -14.290 1.00 74.31 471 ILE A N 1
ATOM 3594 C CA . ILE A 1 471 ? 18.448 -18.101 -14.346 1.00 74.31 471 ILE A CA 1
ATOM 3595 C C . ILE A 1 471 ? 19.286 -17.774 -13.109 1.00 74.31 471 ILE A C 1
ATOM 3597 O O . ILE A 1 471 ? 20.384 -17.237 -13.236 1.00 74.31 471 ILE A O 1
ATOM 3601 N N . ALA A 1 472 ? 18.786 -18.100 -11.914 1.00 72.75 472 ALA A N 1
ATOM 3602 C CA . ALA A 1 472 ? 19.483 -17.815 -10.667 1.00 72.75 472 ALA A CA 1
ATOM 3603 C C . ALA A 1 472 ? 20.829 -18.551 -10.589 1.00 72.75 472 ALA A C 1
ATOM 3605 O O . ALA A 1 472 ? 21.817 -17.944 -10.187 1.00 72.75 472 ALA A O 1
ATOM 3606 N N . GLN A 1 473 ? 20.893 -19.813 -11.030 1.00 86.38 473 GLN A N 1
ATOM 3607 C CA . GLN A 1 473 ? 22.149 -20.567 -11.112 1.00 86.38 473 GLN A CA 1
ATOM 3608 C C . GLN A 1 473 ? 23.093 -19.965 -12.155 1.00 86.38 473 GLN A C 1
ATOM 3610 O O . GLN A 1 473 ? 24.269 -19.744 -11.871 1.00 86.38 473 GLN A O 1
ATOM 3615 N N . GLY A 1 474 ? 22.567 -19.643 -13.339 1.00 86.94 474 GLY A N 1
ATOM 3616 C CA . GLY A 1 474 ? 23.345 -19.078 -14.434 1.00 86.94 474 GLY A CA 1
ATOM 3617 C C . GLY A 1 474 ? 23.948 -17.713 -14.110 1.00 86.94 474 GLY A C 1
ATOM 3618 O O . GLY A 1 474 ? 25.044 -17.409 -14.563 1.00 86.94 474 GLY A O 1
ATOM 3619 N N . LEU A 1 475 ? 23.279 -16.899 -13.292 1.00 84.62 475 LEU A N 1
ATOM 3620 C CA . LEU A 1 475 ? 23.749 -15.567 -12.896 1.00 84.62 475 LEU A CA 1
ATOM 3621 C C . LEU A 1 475 ? 24.537 -15.537 -11.577 1.00 84.62 475 LEU A C 1
ATOM 3623 O O . LEU A 1 475 ? 24.988 -14.461 -11.179 1.00 84.62 475 LEU A O 1
ATOM 3627 N N . LEU A 1 476 ? 24.677 -16.676 -10.890 1.00 82.44 476 LEU A N 1
ATOM 3628 C CA . LEU A 1 476 ? 25.348 -16.762 -9.590 1.00 82.44 476 LEU A CA 1
ATOM 3629 C C . LEU A 1 476 ? 26.864 -16.560 -9.704 1.00 82.44 476 LEU A C 1
ATOM 3631 O O . LEU A 1 476 ? 27.480 -15.930 -8.849 1.00 82.44 476 LEU A O 1
ATOM 3635 N N . ALA A 1 477 ? 27.476 -17.103 -10.755 1.00 77.44 477 ALA A N 1
ATOM 3636 C CA . ALA A 1 477 ? 28.909 -16.981 -10.976 1.00 77.44 477 ALA A CA 1
ATOM 3637 C C . ALA A 1 477 ? 29.295 -15.565 -11.442 1.00 77.44 477 ALA A C 1
ATOM 3639 O O . ALA A 1 477 ? 28.527 -14.878 -12.115 1.00 77.44 477 ALA A O 1
ATOM 3640 N N . LYS A 1 478 ? 30.540 -15.151 -11.145 1.00 74.12 478 LYS A N 1
ATOM 3641 C CA . LYS A 1 478 ? 31.111 -13.879 -11.641 1.00 74.12 478 LYS A CA 1
ATOM 3642 C C . LYS A 1 478 ? 30.978 -13.741 -13.159 1.00 74.12 478 LYS A C 1
ATOM 3644 O O . LYS A 1 478 ? 30.751 -12.646 -13.663 1.00 74.12 478 LYS A O 1
ATOM 3649 N N . THR A 1 479 ? 31.130 -14.854 -13.868 1.00 80.88 479 THR A N 1
ATOM 3650 C CA . THR A 1 479 ? 30.850 -14.981 -15.296 1.00 80.88 479 THR A CA 1
ATOM 3651 C C . THR A 1 479 ? 29.561 -15.778 -15.470 1.00 80.88 479 THR A C 1
ATOM 3653 O O . THR A 1 479 ? 29.536 -16.933 -15.039 1.00 80.88 479 THR A O 1
ATOM 3656 N N . PRO A 1 480 ? 28.518 -15.206 -16.093 1.00 88.75 480 PRO A N 1
ATOM 3657 C CA . PRO A 1 480 ? 27.258 -15.906 -16.294 1.00 88.75 480 PRO A CA 1
ATOM 3658 C C . PRO A 1 480 ? 27.434 -17.238 -17.035 1.00 88.75 480 PRO A C 1
ATOM 3660 O O . PRO A 1 480 ? 28.055 -17.282 -18.100 1.00 88.75 480 PRO A O 1
ATOM 3663 N N . ASP A 1 481 ? 26.873 -18.319 -16.493 1.00 92.06 481 ASP A N 1
ATOM 3664 C CA . ASP A 1 481 ? 26.863 -19.629 -17.144 1.00 92.06 481 ASP A CA 1
ATOM 3665 C C . ASP A 1 481 ? 25.828 -19.631 -18.268 1.00 92.06 481 ASP A C 1
ATOM 3667 O O . ASP A 1 481 ? 24.619 -19.803 -18.077 1.00 92.06 481 ASP A O 1
ATOM 3671 N N . ARG A 1 482 ? 26.340 -19.440 -19.479 1.00 92.50 482 ARG A N 1
ATOM 3672 C CA . ARG A 1 482 ? 25.541 -19.372 -20.693 1.00 92.50 482 ARG A CA 1
ATOM 3673 C C . ARG A 1 482 ? 24.725 -20.641 -20.941 1.00 92.50 482 ARG A C 1
ATOM 3675 O O . ARG A 1 482 ? 23.615 -20.526 -21.450 1.00 92.50 482 ARG A O 1
ATOM 3682 N N . ALA A 1 483 ? 25.224 -21.825 -20.592 1.00 93.31 483 ALA A N 1
ATOM 3683 C CA . ALA A 1 483 ? 24.512 -23.071 -20.866 1.00 93.31 483 ALA A CA 1
ATOM 3684 C C . ALA A 1 483 ? 23.219 -23.162 -20.042 1.00 93.31 483 ALA A C 1
ATOM 3686 O O . ALA A 1 483 ? 22.168 -23.519 -20.576 1.00 93.31 483 ALA A O 1
ATOM 3687 N N . LEU A 1 484 ? 23.274 -22.770 -18.767 1.00 92.50 484 LEU A N 1
ATOM 3688 C CA . LEU A 1 484 ? 22.098 -22.717 -17.893 1.00 92.50 484 LEU A CA 1
ATOM 3689 C C . LEU A 1 484 ? 21.093 -21.657 -18.346 1.00 92.50 484 LEU A C 1
ATOM 3691 O O . LEU A 1 484 ? 19.887 -21.904 -18.362 1.00 92.50 484 LEU A O 1
ATOM 3695 N N . LEU A 1 485 ? 21.582 -20.493 -18.775 1.00 93.19 485 LEU A N 1
ATOM 3696 C CA . LEU A 1 485 ? 20.724 -19.431 -19.295 1.00 93.19 485 LEU A CA 1
ATOM 3697 C C . LEU A 1 485 ? 20.037 -19.832 -20.610 1.00 93.19 485 LEU A C 1
ATOM 3699 O O . LEU A 1 485 ? 18.859 -19.537 -20.801 1.00 93.19 485 LEU A O 1
ATOM 3703 N N . GLU A 1 486 ? 20.723 -20.552 -21.500 1.00 94.38 486 GLU A N 1
ATOM 3704 C CA . GLU A 1 486 ? 20.120 -21.090 -22.726 1.00 94.38 486 GLU A CA 1
ATOM 3705 C C . GLU A 1 486 ? 19.067 -22.169 -22.426 1.00 94.38 486 GLU A C 1
ATOM 3707 O O . GLU A 1 486 ? 18.007 -22.176 -23.057 1.00 94.38 486 GLU A O 1
ATOM 3712 N N . GLN A 1 487 ? 19.294 -23.023 -21.421 1.00 93.31 487 GLN A N 1
ATOM 3713 C CA . GLN A 1 487 ? 18.270 -23.956 -20.934 1.00 93.31 487 GLN A CA 1
ATOM 3714 C C . GLN A 1 487 ? 17.050 -23.213 -20.375 1.00 93.31 487 GLN A C 1
ATOM 3716 O O . GLN A 1 487 ? 15.919 -23.600 -20.659 1.00 93.31 487 GLN A O 1
ATOM 3721 N N . ALA A 1 488 ? 17.251 -22.116 -19.638 1.00 88.06 488 ALA A N 1
ATOM 3722 C CA . ALA A 1 488 ? 16.146 -21.309 -19.125 1.00 88.06 488 ALA A CA 1
ATOM 3723 C C . ALA A 1 488 ? 15.279 -20.727 -20.253 1.00 88.06 488 ALA A C 1
ATOM 3725 O O . ALA A 1 488 ? 14.055 -20.699 -20.129 1.00 88.06 488 ALA A O 1
ATOM 3726 N N . VAL A 1 489 ? 15.893 -20.310 -21.370 1.00 90.75 489 VAL A N 1
ATOM 3727 C CA . VAL A 1 489 ? 15.158 -19.829 -22.554 1.00 90.75 489 VAL A CA 1
ATOM 3728 C C . VAL A 1 489 ? 14.344 -20.952 -23.192 1.00 90.75 489 VAL A C 1
ATOM 3730 O O . VAL A 1 489 ? 13.197 -20.717 -23.568 1.00 90.75 489 VAL A O 1
ATOM 3733 N N . ALA A 1 490 ? 14.907 -22.161 -23.277 1.00 90.38 490 ALA A N 1
ATOM 3734 C CA . ALA A 1 490 ? 14.201 -23.329 -23.801 1.00 90.38 490 ALA A CA 1
ATOM 3735 C C . ALA A 1 490 ? 12.988 -23.722 -22.938 1.00 90.38 490 ALA A C 1
ATOM 3737 O O . ALA A 1 490 ? 11.992 -24.199 -23.473 1.00 90.38 490 ALA A O 1
ATOM 3738 N N . VAL A 1 491 ? 13.054 -23.495 -21.620 1.00 82.19 491 VAL A N 1
ATOM 3739 C CA . VAL A 1 491 ? 11.930 -23.725 -20.698 1.00 82.19 491 VAL A CA 1
ATOM 3740 C C . VAL A 1 491 ? 10.882 -22.614 -20.799 1.00 82.19 491 VAL A C 1
ATOM 3742 O O . VAL A 1 491 ? 9.697 -22.900 -20.943 1.00 82.19 491 VAL A O 1
ATOM 3745 N N . SER A 1 492 ? 11.294 -21.345 -20.694 1.00 78.69 492 SER A N 1
ATOM 3746 C CA . SER A 1 492 ? 10.390 -20.196 -20.814 1.00 78.69 492 SER A CA 1
ATOM 3747 C C . SER A 1 492 ? 11.137 -18.920 -21.205 1.00 78.69 492 SER A C 1
ATOM 3749 O O . SER A 1 492 ? 11.644 -18.167 -20.363 1.00 78.69 492 SER A O 1
ATOM 3751 N N . SER A 1 493 ? 11.137 -18.605 -22.503 1.00 76.81 493 SER A N 1
ATOM 3752 C CA . SER A 1 493 ? 11.712 -17.351 -23.006 1.00 76.81 493 SER A CA 1
ATOM 3753 C C . SER A 1 493 ? 10.982 -16.110 -22.473 1.00 76.81 493 SER A C 1
ATOM 3755 O O . SER A 1 493 ? 11.594 -15.058 -22.275 1.00 76.81 493 SER A O 1
ATOM 3757 N N . ALA A 1 494 ? 9.689 -16.231 -22.152 1.00 68.81 494 ALA A N 1
ATOM 3758 C CA . ALA A 1 494 ? 8.903 -15.161 -21.545 1.00 68.81 494 ALA A CA 1
ATOM 3759 C C . ALA A 1 494 ? 9.385 -14.820 -20.126 1.00 68.81 494 ALA A C 1
ATOM 3761 O O . ALA A 1 494 ? 9.499 -13.636 -19.794 1.00 68.81 494 ALA A O 1
ATOM 3762 N N . THR A 1 495 ? 9.698 -15.831 -19.308 1.00 63.94 495 THR A N 1
ATOM 3763 C CA . THR A 1 495 ? 10.243 -15.634 -17.958 1.00 63.94 495 THR A CA 1
ATOM 3764 C C . THR A 1 495 ? 11.639 -15.028 -18.023 1.00 63.94 495 THR A C 1
ATOM 3766 O O . THR A 1 495 ? 11.880 -14.022 -17.360 1.00 63.94 495 THR A O 1
ATOM 3769 N N . VAL A 1 496 ? 12.525 -15.550 -18.882 1.00 71.75 496 VAL A N 1
ATOM 3770 C CA . VAL A 1 496 ? 13.879 -14.993 -19.073 1.00 71.75 496 VAL A CA 1
ATOM 3771 C C . VAL A 1 496 ? 13.819 -13.523 -19.487 1.00 71.75 496 VAL A C 1
ATOM 3773 O O . VAL A 1 496 ? 14.519 -12.693 -18.913 1.00 71.75 496 VAL A O 1
ATOM 3776 N N . ARG A 1 497 ? 12.929 -13.167 -20.421 1.00 78.50 497 ARG A N 1
ATOM 3777 C CA . ARG A 1 497 ? 12.717 -11.773 -20.838 1.00 78.50 497 ARG A CA 1
ATOM 3778 C C . ARG A 1 497 ? 12.224 -10.893 -19.689 1.00 78.50 497 ARG A C 1
ATOM 3780 O O . ARG A 1 497 ? 12.699 -9.771 -19.547 1.00 78.50 497 ARG A O 1
ATOM 3787 N N . ARG A 1 498 ? 11.282 -11.379 -18.874 1.00 68.44 498 ARG A N 1
ATOM 3788 C CA . ARG A 1 498 ? 10.753 -10.634 -17.719 1.00 68.44 498 ARG A CA 1
ATOM 3789 C C . ARG A 1 498 ? 11.845 -10.367 -16.680 1.00 68.44 498 ARG A C 1
ATOM 3791 O O . ARG A 1 498 ? 11.942 -9.249 -16.185 1.00 68.44 498 ARG A O 1
ATOM 3798 N N . GLU A 1 499 ? 12.678 -11.362 -16.384 1.00 66.56 499 GLU A N 1
ATOM 3799 C CA . GLU A 1 499 ? 13.798 -11.211 -15.447 1.00 66.56 499 GLU A CA 1
ATOM 3800 C C . GLU A 1 499 ? 14.906 -10.304 -16.015 1.00 66.56 499 GLU A C 1
ATOM 3802 O O . GLU A 1 499 ? 15.454 -9.484 -15.281 1.00 66.56 499 GLU A O 1
ATOM 3807 N N . ALA A 1 500 ? 15.193 -10.373 -17.321 1.00 73.75 500 ALA A N 1
ATOM 3808 C CA . ALA A 1 500 ? 16.158 -9.493 -17.990 1.00 73.75 500 ALA A CA 1
ATOM 3809 C C . ALA A 1 500 ? 15.765 -8.014 -17.890 1.00 73.75 500 ALA A C 1
ATOM 3811 O O . ALA A 1 500 ? 16.591 -7.183 -17.512 1.00 73.75 500 ALA A O 1
ATOM 3812 N N . LEU A 1 501 ? 14.493 -7.701 -18.151 1.00 64.25 501 LEU A N 1
ATOM 3813 C CA . LEU A 1 501 ? 13.945 -6.353 -17.978 1.00 64.25 501 LEU A CA 1
ATOM 3814 C C . LEU A 1 501 ? 14.022 -5.907 -16.514 1.00 64.25 501 LEU A C 1
ATOM 3816 O O . LEU A 1 501 ? 14.525 -4.831 -16.217 1.00 64.25 501 LEU A O 1
ATOM 3820 N N . ALA A 1 502 ? 13.640 -6.778 -15.578 1.00 54.31 502 ALA A N 1
ATOM 3821 C CA . ALA A 1 502 ? 13.720 -6.459 -14.157 1.00 54.31 502 ALA A CA 1
ATOM 3822 C C . ALA A 1 502 ? 15.167 -6.241 -13.663 1.00 54.31 502 ALA A C 1
ATOM 3824 O O . ALA A 1 502 ? 15.380 -5.555 -12.667 1.00 54.31 502 ALA A O 1
ATOM 3825 N N . LEU A 1 503 ? 16.177 -6.846 -14.296 1.00 65.56 503 LEU A N 1
ATOM 3826 C CA . LEU A 1 503 ? 17.593 -6.589 -14.001 1.00 65.56 503 LEU A CA 1
ATOM 3827 C C . LEU A 1 503 ? 18.090 -5.287 -14.637 1.00 65.56 503 LEU A C 1
ATOM 3829 O O . LEU A 1 503 ? 18.885 -4.585 -14.009 1.00 65.56 503 LEU A O 1
ATOM 3833 N N . GLN A 1 504 ? 17.609 -4.960 -15.838 1.00 66.38 504 GLN A N 1
ATOM 3834 C CA . GLN A 1 504 ? 17.870 -3.688 -16.509 1.00 66.38 504 GLN A CA 1
ATOM 3835 C C . GLN A 1 504 ? 17.345 -2.516 -15.667 1.00 66.38 504 GLN A C 1
ATOM 3837 O O . GLN A 1 504 ? 18.110 -1.599 -15.377 1.00 66.38 504 GLN A O 1
ATOM 3842 N N . ASP A 1 505 ? 16.107 -2.606 -15.172 1.00 59.28 505 ASP A N 1
ATOM 3843 C CA . ASP A 1 505 ? 15.486 -1.589 -14.307 1.00 59.28 505 ASP A CA 1
ATOM 3844 C C . ASP A 1 505 ? 16.236 -1.402 -12.977 1.00 59.28 505 ASP A C 1
ATOM 3846 O O . ASP A 1 505 ? 16.248 -0.317 -12.403 1.00 59.28 505 ASP A O 1
ATOM 3850 N N . ARG A 1 506 ? 16.894 -2.460 -12.481 1.00 57.41 506 ARG A N 1
ATOM 3851 C CA . ARG A 1 506 ? 17.727 -2.433 -11.263 1.00 57.41 506 ARG A CA 1
ATOM 3852 C C . ARG A 1 506 ? 19.166 -1.971 -11.520 1.00 57.41 506 ARG A C 1
ATOM 3854 O O . ARG A 1 506 ? 20.000 -2.071 -10.623 1.00 57.41 506 ARG A O 1
ATOM 3861 N N . GLY A 1 507 ? 19.504 -1.574 -12.747 1.00 71.38 507 GLY A N 1
ATOM 3862 C CA . GLY A 1 507 ? 20.863 -1.179 -13.122 1.00 71.38 507 GLY A CA 1
ATOM 3863 C C . GLY A 1 507 ? 21.884 -2.325 -13.119 1.00 71.38 507 GLY A C 1
ATOM 3864 O O . GLY A 1 507 ? 23.083 -2.083 -13.249 1.00 71.38 507 GLY A O 1
ATOM 3865 N N . ARG A 1 508 ? 21.458 -3.594 -13.019 1.00 74.81 508 ARG A N 1
ATOM 3866 C CA . ARG A 1 508 ? 22.352 -4.766 -13.118 1.00 74.81 508 ARG A CA 1
ATOM 3867 C C . ARG A 1 508 ? 22.616 -5.103 -14.586 1.00 74.81 508 ARG A C 1
ATOM 3869 O O . ARG A 1 508 ? 22.325 -6.203 -15.058 1.00 74.81 508 ARG A O 1
ATOM 3876 N N . LEU A 1 509 ? 23.179 -4.134 -15.306 1.00 82.38 509 LEU A N 1
ATOM 3877 C CA . LEU A 1 509 ? 23.267 -4.123 -16.768 1.00 82.38 509 LEU A CA 1
ATOM 3878 C C . LEU A 1 509 ? 24.055 -5.311 -17.334 1.00 82.38 509 LEU A C 1
ATOM 3880 O O . LEU A 1 509 ? 23.652 -5.871 -18.347 1.00 82.38 509 LEU A O 1
ATOM 3884 N N . GLY A 1 510 ? 25.118 -5.758 -16.656 1.00 86.31 510 GLY A N 1
ATOM 3885 C CA . GLY A 1 510 ? 25.892 -6.931 -17.086 1.00 86.31 510 GLY A CA 1
ATOM 3886 C C . GLY A 1 510 ? 25.096 -8.241 -17.036 1.00 86.31 510 GLY A C 1
ATOM 3887 O O . GLY A 1 510 ? 25.197 -9.068 -17.937 1.00 86.31 510 GLY A O 1
ATOM 3888 N N . GLN A 1 511 ? 24.248 -8.415 -16.019 1.00 83.06 511 GLN A N 1
ATOM 3889 C CA . GLN A 1 511 ? 23.395 -9.601 -15.904 1.00 83.06 511 GLN A CA 1
ATOM 3890 C C . GLN A 1 511 ? 22.202 -9.537 -16.859 1.00 83.06 511 GLN A C 1
ATOM 3892 O O . GLN A 1 511 ? 21.861 -10.538 -17.485 1.00 83.06 511 GLN A O 1
ATOM 3897 N N . ALA A 1 512 ? 21.601 -8.352 -17.013 1.00 82.81 512 ALA A N 1
ATOM 3898 C CA . ALA A 1 512 ? 20.562 -8.120 -18.011 1.00 82.81 512 ALA A CA 1
ATOM 3899 C C . ALA A 1 512 ? 21.079 -8.418 -19.428 1.00 82.81 512 ALA A C 1
ATOM 3901 O O . ALA A 1 512 ? 20.421 -9.129 -20.186 1.00 82.81 512 ALA A O 1
ATOM 3902 N N . ALA A 1 513 ? 22.289 -7.952 -19.760 1.00 89.94 513 ALA A N 1
ATOM 3903 C CA . ALA A 1 513 ? 22.936 -8.221 -21.041 1.00 89.94 513 ALA A CA 1
ATOM 3904 C C . ALA A 1 513 ? 23.120 -9.725 -21.290 1.00 89.94 513 ALA A C 1
ATOM 3906 O O . ALA A 1 513 ? 22.756 -10.195 -22.364 1.00 89.94 513 ALA A O 1
ATOM 3907 N N . ALA A 1 514 ? 23.573 -10.492 -20.292 1.00 91.38 514 ALA A N 1
ATOM 3908 C CA . ALA A 1 514 ? 23.734 -11.941 -20.423 1.00 91.38 514 ALA A CA 1
ATOM 3909 C C . ALA A 1 514 ? 22.410 -12.672 -20.723 1.00 91.38 514 ALA A C 1
ATOM 3911 O O . ALA A 1 514 ? 22.384 -13.596 -21.538 1.00 91.38 514 ALA A O 1
ATOM 3912 N N . LEU A 1 515 ? 21.295 -12.242 -20.117 1.00 84.88 515 LEU A N 1
ATOM 3913 C CA . LEU A 1 515 ? 19.973 -12.796 -20.428 1.00 84.88 515 LEU A CA 1
ATOM 3914 C C . LEU A 1 515 ? 19.486 -12.384 -21.823 1.00 84.88 515 LEU A C 1
ATOM 3916 O O . LEU A 1 515 ? 18.928 -13.205 -22.553 1.00 84.88 515 LEU A O 1
ATOM 3920 N N . PHE A 1 516 ? 19.715 -11.136 -22.233 1.00 92.38 516 PHE A N 1
ATOM 3921 C CA . PHE A 1 516 ? 19.372 -10.706 -23.587 1.00 92.38 516 PHE A CA 1
ATOM 3922 C C . PHE A 1 516 ? 20.234 -11.387 -24.658 1.00 92.38 516 PHE A C 1
ATOM 3924 O O . PHE A 1 516 ? 19.718 -11.700 -25.728 1.00 92.38 516 PHE A O 1
ATOM 3931 N N . ASP A 1 517 ? 21.501 -11.691 -24.376 1.00 93.31 517 ASP A N 1
ATOM 3932 C CA . ASP A 1 517 ? 22.385 -12.426 -25.285 1.00 93.31 517 ASP A CA 1
ATOM 3933 C C . ASP A 1 517 ? 21.830 -13.812 -25.619 1.00 93.31 517 ASP A C 1
ATOM 3935 O O . ASP A 1 517 ? 21.756 -14.187 -26.796 1.00 93.31 517 ASP A O 1
ATOM 3939 N N . VAL A 1 518 ? 21.383 -14.559 -24.604 1.00 94.75 518 VAL A N 1
ATOM 3940 C CA . VAL A 1 518 ? 20.787 -15.882 -24.829 1.00 94.75 518 VAL A CA 1
ATOM 3941 C C . VAL A 1 518 ? 19.412 -15.792 -25.488 1.00 94.75 518 VAL A C 1
ATOM 3943 O O . VAL A 1 518 ? 19.104 -16.633 -26.330 1.00 94.75 518 VAL A O 1
ATOM 3946 N N . LEU A 1 519 ? 18.611 -14.758 -25.200 1.00 90.38 519 LEU A N 1
ATOM 3947 C CA . LEU A 1 519 ? 17.327 -14.531 -25.876 1.00 90.38 519 LEU A CA 1
ATOM 3948 C C . LEU A 1 519 ? 17.512 -14.248 -27.370 1.00 90.38 519 LEU A C 1
ATOM 3950 O O . LEU A 1 519 ? 16.831 -14.850 -28.196 1.00 90.38 519 LEU A O 1
ATOM 3954 N N . VAL A 1 520 ? 18.470 -13.392 -27.736 1.00 94.56 520 VAL A N 1
ATOM 3955 C CA . VAL A 1 520 ? 18.796 -13.101 -29.143 1.00 94.56 520 VAL A CA 1
ATOM 3956 C C . VAL A 1 520 ? 19.243 -14.371 -29.875 1.00 94.56 520 VAL A C 1
ATOM 3958 O O . VAL A 1 520 ? 18.874 -14.591 -31.035 1.00 94.56 520 VAL A O 1
ATOM 3961 N N . ALA A 1 521 ? 20.020 -15.224 -29.205 1.00 92.12 521 ALA A N 1
ATOM 3962 C CA . ALA A 1 521 ? 20.504 -16.472 -29.779 1.00 92.12 521 ALA A CA 1
ATOM 3963 C C . ALA A 1 521 ? 19.394 -17.529 -29.930 1.00 92.12 521 ALA A C 1
ATOM 3965 O O . ALA A 1 521 ? 19.326 -18.188 -30.970 1.00 92.12 521 ALA A O 1
ATOM 3966 N N . ARG A 1 522 ? 18.529 -17.690 -28.919 1.00 91.38 522 ARG A N 1
ATOM 3967 C CA . ARG A 1 522 ? 17.658 -18.868 -28.757 1.00 91.38 522 ARG A CA 1
ATOM 3968 C C . ARG A 1 522 ? 16.153 -18.624 -28.922 1.00 91.38 522 ARG A C 1
ATOM 3970 O O . ARG A 1 522 ? 15.432 -19.608 -29.022 1.00 91.38 522 ARG A O 1
ATOM 3977 N N . ASP A 1 523 ? 15.675 -17.381 -29.027 1.00 82.62 523 ASP A N 1
ATOM 3978 C CA . ASP A 1 523 ? 14.270 -17.059 -29.354 1.00 82.62 523 ASP A CA 1
ATOM 3979 C C . ASP A 1 523 ? 14.186 -16.341 -30.722 1.00 82.62 523 ASP A C 1
ATOM 3981 O O . ASP A 1 523 ? 14.194 -15.108 -30.781 1.00 82.62 523 ASP A O 1
ATOM 3985 N N . PRO A 1 524 ? 14.135 -17.081 -31.853 1.00 85.75 524 PRO A N 1
ATOM 3986 C CA . PRO A 1 524 ? 14.031 -16.485 -33.185 1.00 85.75 524 PRO A CA 1
ATOM 3987 C C . PRO A 1 524 ? 12.770 -15.635 -33.369 1.00 85.75 524 PRO A C 1
ATOM 3989 O O . PRO A 1 524 ? 12.834 -14.611 -34.044 1.00 85.75 524 PRO A O 1
ATOM 3992 N N . ALA A 1 525 ? 11.652 -16.031 -32.749 1.00 78.56 525 ALA A N 1
ATOM 3993 C CA . ALA A 1 525 ? 10.361 -15.359 -32.893 1.00 78.56 525 ALA A CA 1
ATOM 3994 C C . ALA A 1 525 ? 10.362 -13.959 -32.265 1.00 78.56 525 ALA A C 1
ATOM 3996 O O . ALA A 1 525 ? 9.693 -13.056 -32.760 1.00 78.56 525 ALA A O 1
ATOM 3997 N N . ARG A 1 526 ? 11.134 -13.757 -31.191 1.00 80.62 526 ARG A N 1
ATOM 3998 C CA . ARG A 1 526 ? 11.267 -12.457 -30.510 1.00 80.62 526 ARG A CA 1
ATOM 3999 C C . ARG A 1 526 ? 12.648 -11.832 -30.666 1.00 80.62 526 ARG A C 1
ATOM 4001 O O . ARG A 1 526 ? 12.978 -10.891 -29.944 1.00 80.62 526 ARG A O 1
ATOM 4008 N N . ARG A 1 527 ? 13.457 -12.309 -31.615 1.00 86.94 527 ARG A N 1
ATOM 4009 C CA . ARG A 1 527 ? 14.848 -11.870 -31.799 1.00 86.94 527 ARG A CA 1
ATOM 4010 C C . ARG A 1 527 ? 14.966 -10.365 -32.034 1.00 86.94 527 ARG A C 1
ATOM 4012 O O . ARG A 1 527 ? 15.831 -9.739 -31.429 1.00 86.94 527 ARG A O 1
ATOM 4019 N N . ALA A 1 528 ? 14.093 -9.785 -32.860 1.00 84.94 528 ALA A N 1
ATOM 4020 C CA . ALA A 1 528 ? 14.068 -8.341 -33.101 1.00 84.94 528 ALA A CA 1
ATOM 4021 C C . ALA A 1 528 ? 13.800 -7.563 -31.800 1.00 84.94 528 ALA A C 1
ATOM 4023 O O . ALA A 1 528 ? 14.569 -6.678 -31.437 1.00 84.94 528 ALA A O 1
ATOM 4024 N N . GLN A 1 529 ? 12.785 -7.966 -31.028 1.00 83.69 529 GLN A N 1
ATOM 4025 C CA . GLN A 1 529 ? 12.471 -7.364 -29.728 1.00 83.69 529 GLN A CA 1
ATOM 4026 C C . GLN A 1 529 ? 13.625 -7.514 -28.721 1.00 83.69 529 GLN A C 1
ATOM 4028 O O . GLN A 1 529 ? 13.964 -6.558 -28.026 1.00 83.69 529 GLN A O 1
ATOM 4033 N N . ALA A 1 530 ? 14.253 -8.690 -28.648 1.00 84.06 530 ALA A N 1
ATOM 4034 C CA . ALA A 1 530 ? 15.389 -8.937 -27.762 1.00 84.06 530 ALA A CA 1
ATOM 4035 C C . ALA A 1 530 ? 16.608 -8.071 -28.129 1.00 84.06 530 ALA A C 1
ATOM 4037 O O . ALA A 1 530 ? 17.272 -7.556 -27.232 1.00 84.06 530 ALA A O 1
ATOM 4038 N N . LEU A 1 531 ? 16.862 -7.849 -29.425 1.00 90.06 531 LEU A N 1
ATOM 4039 C CA . LEU A 1 531 ? 17.895 -6.924 -29.903 1.00 90.06 531 LEU A CA 1
ATOM 4040 C C . LEU A 1 531 ? 17.593 -5.473 -29.509 1.00 90.06 531 LEU A C 1
ATOM 4042 O O . LEU A 1 531 ? 18.504 -4.782 -29.064 1.00 90.06 531 LEU A O 1
ATOM 4046 N N . VAL A 1 532 ? 16.333 -5.022 -29.589 1.00 86.25 532 VAL A N 1
ATOM 4047 C CA . VAL A 1 532 ? 15.952 -3.679 -29.107 1.00 86.25 532 VAL A CA 1
ATOM 4048 C C . VAL A 1 532 ? 16.261 -3.530 -27.619 1.00 86.25 532 VAL A C 1
ATOM 4050 O O . VAL A 1 532 ? 16.913 -2.568 -27.223 1.00 86.25 532 VAL A O 1
ATOM 4053 N N . MET A 1 533 ? 15.846 -4.495 -26.796 1.00 84.81 533 MET A N 1
ATOM 4054 C CA . MET A 1 533 ? 16.045 -4.440 -25.342 1.00 84.81 533 MET A CA 1
ATOM 4055 C C . MET A 1 533 ? 17.524 -4.553 -24.941 1.00 84.81 533 MET A C 1
ATOM 4057 O O . MET A 1 533 ? 17.982 -3.840 -24.039 1.00 84.81 533 MET A O 1
ATOM 4061 N N . ARG A 1 534 ? 18.309 -5.379 -25.649 1.00 88.56 534 ARG A N 1
ATOM 4062 C CA . ARG A 1 534 ? 19.767 -5.439 -25.474 1.00 88.56 534 ARG A CA 1
ATOM 4063 C C . ARG A 1 534 ? 20.436 -4.131 -25.873 1.00 88.56 534 ARG A C 1
ATOM 4065 O O . ARG A 1 534 ? 21.266 -3.631 -25.119 1.00 88.56 534 ARG A O 1
ATOM 4072 N N . GLY A 1 535 ? 20.027 -3.554 -27.002 1.00 88.81 535 GLY A N 1
ATOM 4073 C CA . GLY A 1 535 ? 20.489 -2.253 -27.469 1.00 88.81 535 GLY A CA 1
ATOM 4074 C C . GLY A 1 535 ? 20.262 -1.176 -26.412 1.00 88.81 535 GLY A C 1
ATOM 4075 O O . GLY A 1 535 ? 21.207 -0.501 -26.018 1.00 88.81 535 GLY A O 1
ATOM 4076 N N . THR A 1 536 ? 19.054 -1.090 -25.848 1.00 83.56 536 THR A N 1
ATOM 4077 C CA . THR A 1 536 ? 18.745 -0.175 -24.736 1.00 83.56 536 THR A CA 1
ATOM 4078 C C . THR A 1 536 ? 19.611 -0.444 -23.502 1.00 83.56 536 THR A C 1
ATOM 4080 O O . THR A 1 536 ? 20.119 0.494 -22.894 1.00 83.56 536 THR A O 1
ATOM 4083 N N . THR A 1 537 ? 19.844 -1.711 -23.142 1.00 84.38 537 THR A N 1
ATOM 4084 C CA . TH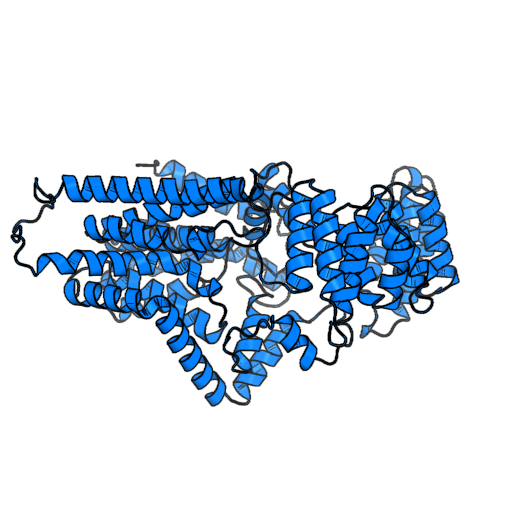R A 1 537 ? 20.728 -2.069 -22.014 1.00 84.38 537 THR A CA 1
ATOM 4085 C C . THR A 1 537 ? 22.163 -1.598 -22.261 1.00 84.38 537 THR A C 1
ATOM 4087 O O . THR A 1 537 ? 22.798 -1.063 -21.355 1.00 84.38 537 THR A O 1
ATOM 4090 N N . ARG A 1 538 ? 22.666 -1.738 -23.491 1.00 88.19 538 ARG A N 1
ATOM 4091 C CA . ARG A 1 538 ? 23.999 -1.268 -23.891 1.00 88.19 538 ARG A CA 1
ATOM 4092 C C . ARG A 1 538 ? 24.108 0.254 -23.894 1.00 88.19 538 ARG A C 1
ATOM 4094 O O . ARG A 1 538 ? 25.130 0.765 -23.449 1.00 88.19 538 ARG A O 1
ATOM 4101 N N . VAL A 1 539 ? 23.053 0.979 -24.290 1.00 81.94 539 VAL A N 1
ATOM 4102 C CA . VAL A 1 539 ? 22.999 2.447 -24.141 1.00 81.94 539 VAL A CA 1
ATOM 4103 C C . VAL A 1 539 ? 23.160 2.843 -22.675 1.00 81.94 539 VAL A C 1
ATOM 4105 O O . VAL A 1 539 ? 24.013 3.673 -22.367 1.00 81.94 539 VAL A O 1
ATOM 4108 N N . LEU A 1 540 ? 22.396 2.217 -21.772 1.00 80.25 540 LEU A N 1
ATOM 4109 C CA . LEU A 1 540 ? 22.493 2.469 -20.328 1.00 80.25 540 LEU A CA 1
ATOM 4110 C C . LEU A 1 540 ? 23.878 2.108 -19.770 1.00 80.25 540 LEU A C 1
ATOM 4112 O O . LEU A 1 540 ? 24.360 2.760 -18.850 1.00 80.25 540 LEU A O 1
ATOM 4116 N N . ALA A 1 541 ? 24.536 1.099 -20.346 1.00 81.19 541 ALA A N 1
ATOM 4117 C CA . ALA A 1 541 ? 25.883 0.676 -19.963 1.00 81.19 541 ALA A CA 1
ATOM 4118 C C . ALA A 1 541 ? 26.998 1.543 -20.580 1.00 81.19 541 ALA A C 1
ATOM 4120 O O . ALA A 1 541 ? 28.173 1.306 -20.310 1.00 81.19 541 ALA A O 1
ATOM 4121 N N . GLY A 1 542 ? 26.653 2.522 -21.423 1.00 86.19 542 GLY A N 1
ATOM 4122 C CA . GLY A 1 542 ? 27.605 3.382 -22.129 1.00 86.19 542 GLY A CA 1
ATOM 4123 C C . GLY A 1 542 ? 28.224 2.768 -23.393 1.00 86.19 542 GLY A C 1
ATOM 4124 O O . GLY A 1 542 ? 28.979 3.450 -24.088 1.00 86.19 542 GLY A O 1
ATOM 4125 N N . ASP A 1 543 ? 27.880 1.528 -23.754 1.00 90.06 543 ASP A N 1
ATOM 4126 C CA . ASP A 1 543 ? 28.320 0.877 -24.993 1.00 90.06 543 ASP A CA 1
ATOM 4127 C C . ASP A 1 543 ? 27.491 1.360 -26.194 1.00 90.06 543 ASP A C 1
ATOM 4129 O O . ASP A 1 543 ? 26.618 0.675 -26.735 1.00 90.06 543 ASP A O 1
ATOM 4133 N N . LYS A 1 544 ? 27.776 2.593 -26.623 1.00 89.12 544 LYS A N 1
ATOM 4134 C CA . LYS A 1 544 ? 27.087 3.228 -27.754 1.00 89.12 544 LYS A CA 1
ATOM 4135 C C . LYS A 1 544 ? 27.303 2.483 -29.077 1.00 89.12 544 LYS A C 1
ATOM 4137 O O . LYS A 1 544 ? 26.418 2.508 -29.927 1.00 89.12 544 LYS A O 1
ATOM 4142 N N . LYS A 1 545 ? 28.455 1.823 -29.264 1.00 93.62 545 LYS A N 1
ATOM 4143 C CA . LYS A 1 545 ? 28.772 1.083 -30.498 1.00 93.62 545 LYS A CA 1
ATOM 4144 C C . LYS A 1 545 ? 27.962 -0.208 -30.582 1.00 93.62 545 LYS A C 1
ATOM 4146 O O . LYS A 1 545 ? 27.256 -0.408 -31.567 1.00 93.62 545 LYS A O 1
ATOM 4151 N N . GLY A 1 546 ? 27.984 -1.027 -29.531 1.00 92.00 546 GLY A N 1
ATOM 4152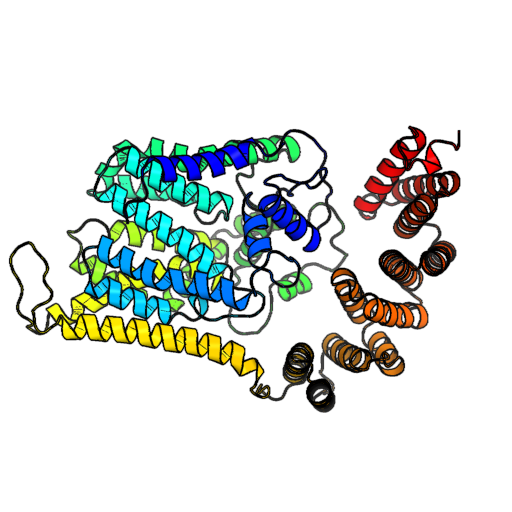 C CA . GLY A 1 546 ? 27.200 -2.259 -29.488 1.00 92.00 546 GLY A CA 1
ATOM 4153 C C . GLY A 1 546 ? 25.692 -2.002 -29.496 1.00 92.00 546 GLY A C 1
ATOM 4154 O O . GLY A 1 546 ? 24.940 -2.794 -30.065 1.00 92.00 546 GLY A O 1
ATOM 4155 N N . ALA A 1 547 ? 25.234 -0.885 -28.922 1.00 92.00 547 ALA A N 1
ATOM 4156 C CA . ALA A 1 547 ? 23.840 -0.464 -29.029 1.00 92.00 547 ALA A CA 1
ATOM 4157 C C . ALA A 1 547 ? 23.442 -0.087 -30.466 1.00 92.00 547 ALA A C 1
ATOM 4159 O O . ALA A 1 547 ? 22.360 -0.462 -30.916 1.00 92.00 547 ALA A O 1
ATOM 4160 N N . LEU A 1 548 ? 24.316 0.615 -31.200 1.00 94.56 548 LEU A N 1
ATOM 4161 C CA . LEU A 1 548 ? 24.082 0.978 -32.600 1.00 94.56 548 LEU A CA 1
ATOM 4162 C C . LEU A 1 548 ? 23.939 -0.274 -33.474 1.00 94.56 548 LEU A C 1
ATOM 4164 O O . LEU A 1 548 ? 23.007 -0.361 -34.273 1.00 94.56 548 LEU A O 1
ATOM 4168 N N . GLU A 1 549 ? 24.829 -1.250 -33.297 1.00 95.19 549 GLU A N 1
ATOM 4169 C CA . GLU A 1 549 ? 24.778 -2.531 -34.010 1.00 95.19 549 GLU A CA 1
ATOM 4170 C C . GLU A 1 549 ? 23.483 -3.295 -33.717 1.00 95.19 549 GLU A C 1
ATOM 4172 O O . GLU A 1 549 ? 22.816 -3.764 -34.640 1.00 95.19 549 GLU A O 1
ATOM 4177 N N . ASP A 1 550 ? 23.094 -3.393 -32.445 1.00 93.12 550 ASP A N 1
ATOM 4178 C CA . ASP A 1 550 ? 21.900 -4.133 -32.036 1.00 93.12 550 ASP A CA 1
ATOM 4179 C C . ASP A 1 550 ? 20.611 -3.505 -32.554 1.00 93.12 550 ASP A C 1
ATOM 4181 O O . ASP A 1 550 ? 19.757 -4.212 -33.088 1.00 93.12 550 ASP A O 1
ATOM 4185 N N . LEU A 1 551 ? 20.481 -2.183 -32.445 1.00 92.94 551 LEU A N 1
ATOM 4186 C CA . LEU A 1 551 ? 19.304 -1.461 -32.923 1.00 92.94 551 LEU A CA 1
ATOM 4187 C C . LEU A 1 551 ? 19.210 -1.485 -34.454 1.00 92.94 551 LEU A C 1
ATOM 4189 O O . LEU A 1 551 ? 18.118 -1.644 -34.997 1.00 92.94 551 LEU A O 1
ATOM 4193 N N . SER A 1 552 ? 20.345 -1.421 -35.156 1.00 95.44 552 SER A N 1
ATOM 4194 C CA . SER A 1 552 ? 20.382 -1.561 -36.619 1.00 95.44 552 SER A CA 1
ATOM 4195 C C . SER A 1 552 ? 19.982 -2.971 -37.057 1.00 95.44 552 SER A C 1
ATOM 4197 O O . SER A 1 552 ? 19.194 -3.140 -37.984 1.00 95.44 552 SER A O 1
ATOM 4199 N N . ARG A 1 553 ? 20.469 -4.006 -36.358 1.00 96.19 553 ARG A N 1
ATOM 4200 C CA . ARG A 1 553 ? 20.065 -5.398 -36.606 1.00 96.19 553 ARG A CA 1
ATOM 4201 C C . ARG A 1 553 ? 18.601 -5.649 -36.261 1.00 96.19 553 ARG A C 1
ATOM 4203 O O . ARG A 1 553 ? 17.966 -6.450 -36.937 1.00 96.19 553 ARG A O 1
ATOM 4210 N N . ALA A 1 554 ? 18.069 -4.987 -35.235 1.00 93.44 554 ALA A N 1
ATOM 4211 C CA . ALA A 1 554 ? 16.650 -5.058 -34.911 1.00 93.44 554 ALA A CA 1
ATOM 4212 C C . ALA A 1 554 ? 15.798 -4.519 -36.067 1.00 93.44 554 ALA A C 1
ATOM 4214 O O . ALA A 1 554 ? 14.874 -5.207 -36.480 1.00 93.44 554 ALA A O 1
ATOM 4215 N N . LEU A 1 555 ? 16.162 -3.366 -36.643 1.00 95.00 555 LEU A N 1
ATOM 4216 C CA . LEU A 1 555 ? 15.477 -2.790 -37.809 1.00 95.00 555 LEU A CA 1
ATOM 4217 C C . LEU A 1 555 ? 15.660 -3.605 -39.094 1.00 95.00 555 LEU A C 1
ATOM 4219 O O . LEU A 1 555 ? 14.776 -3.616 -39.940 1.00 95.00 555 LEU A O 1
ATOM 4223 N N . ALA A 1 556 ? 16.778 -4.315 -39.248 1.00 95.69 556 ALA A N 1
ATOM 4224 C CA . ALA A 1 556 ? 16.953 -5.238 -40.370 1.00 95.69 556 ALA A CA 1
ATOM 4225 C C . ALA A 1 556 ? 16.013 -6.457 -40.284 1.00 95.69 556 ALA A C 1
ATOM 4227 O O . ALA A 1 556 ? 15.664 -7.031 -41.312 1.00 95.69 556 ALA A O 1
ATOM 4228 N N . LEU A 1 557 ? 15.627 -6.869 -39.070 1.00 92.31 557 LEU A N 1
ATOM 4229 C CA . LEU A 1 557 ? 14.687 -7.973 -38.842 1.00 92.31 557 LEU A CA 1
ATOM 4230 C C . LEU A 1 557 ? 13.227 -7.509 -38.802 1.00 92.31 557 LEU A C 1
ATOM 4232 O O . LEU A 1 557 ? 12.349 -8.245 -39.238 1.00 92.31 557 LEU A O 1
ATOM 4236 N N . ASP A 1 558 ? 12.981 -6.322 -38.258 1.00 89.25 558 ASP A N 1
ATOM 4237 C CA . ASP A 1 558 ? 11.666 -5.697 -38.154 1.00 89.25 558 ASP A CA 1
ATOM 4238 C C . ASP A 1 558 ? 11.772 -4.204 -38.513 1.00 89.25 558 ASP A C 1
ATOM 4240 O O . ASP A 1 558 ? 11.978 -3.361 -37.628 1.00 89.25 558 ASP A O 1
ATOM 4244 N N . PRO A 1 559 ? 11.653 -3.866 -39.812 1.00 91.81 559 PRO A N 1
ATOM 4245 C CA . PRO A 1 559 ? 11.737 -2.485 -40.281 1.00 91.81 559 PRO A CA 1
ATOM 4246 C C . PRO A 1 559 ? 10.637 -1.574 -39.730 1.00 91.81 559 PRO A C 1
ATOM 4248 O O . PRO A 1 559 ? 10.836 -0.367 -39.676 1.00 91.81 559 PRO A O 1
ATOM 4251 N N . ALA A 1 560 ? 9.503 -2.132 -39.295 1.00 88.50 560 ALA A N 1
ATOM 4252 C CA . ALA A 1 560 ? 8.369 -1.376 -38.761 1.00 88.50 560 ALA A CA 1
ATOM 4253 C C . ALA A 1 560 ? 8.472 -1.138 -37.240 1.00 88.50 560 ALA A C 1
ATOM 4255 O O . ALA A 1 560 ? 7.571 -0.573 -36.613 1.00 88.50 560 ALA A O 1
ATOM 4256 N N . SER A 1 561 ? 9.571 -1.564 -36.608 1.00 82.44 561 SER A N 1
ATOM 4257 C CA . SER A 1 561 ? 9.757 -1.446 -35.164 1.00 82.44 561 SER A CA 1
ATOM 4258 C C . SER A 1 561 ? 9.909 0.011 -34.719 1.00 82.44 561 SER A C 1
ATOM 4260 O O . SER A 1 561 ? 11.004 0.583 -34.692 1.00 82.44 561 SER A O 1
ATOM 4262 N N . VAL A 1 562 ? 8.798 0.602 -34.273 1.00 81.69 562 VAL A N 1
ATOM 4263 C CA . VAL A 1 562 ? 8.745 1.965 -33.715 1.00 81.69 562 VAL A CA 1
ATOM 4264 C C . VAL A 1 562 ? 9.748 2.126 -32.563 1.00 81.69 562 VAL A C 1
ATOM 4266 O O . VAL A 1 562 ? 10.471 3.120 -32.494 1.00 81.69 562 VAL A O 1
ATOM 4269 N N . ALA A 1 563 ? 9.847 1.126 -31.680 1.00 78.06 563 ALA A N 1
ATOM 4270 C CA . ALA A 1 563 ? 10.769 1.146 -30.544 1.00 78.06 563 ALA A CA 1
ATOM 4271 C C . ALA A 1 563 ? 12.243 1.157 -30.986 1.00 78.06 563 ALA A C 1
ATOM 4273 O O . ALA A 1 563 ? 13.052 1.888 -30.412 1.00 78.06 563 ALA A O 1
ATOM 4274 N N . ALA A 1 564 ? 12.600 0.387 -32.021 1.00 83.25 564 ALA A N 1
ATOM 4275 C CA . ALA A 1 564 ? 13.955 0.389 -32.564 1.00 83.25 564 ALA A CA 1
ATOM 4276 C C . ALA A 1 564 ? 14.299 1.735 -33.220 1.00 83.25 564 ALA A C 1
ATOM 4278 O O . ALA A 1 564 ? 15.380 2.268 -32.970 1.00 83.25 564 ALA A O 1
ATOM 4279 N N . HIS A 1 565 ? 13.371 2.323 -33.984 1.00 84.25 565 HIS A N 1
ATOM 4280 C CA . HIS A 1 565 ? 13.553 3.645 -34.585 1.00 84.25 565 HIS A CA 1
ATOM 4281 C C . HIS A 1 565 ? 13.756 4.748 -33.539 1.00 84.25 565 HIS A C 1
ATOM 4283 O O . HIS A 1 565 ? 14.681 5.549 -33.676 1.00 84.25 565 HIS A O 1
ATOM 4289 N N . VAL A 1 566 ? 12.948 4.781 -32.474 1.00 80.50 566 VAL A N 1
ATOM 4290 C CA . VAL A 1 566 ? 13.103 5.781 -31.404 1.00 80.50 566 VAL A CA 1
ATOM 4291 C C . VAL A 1 566 ? 14.417 5.595 -30.657 1.00 80.50 566 VAL A C 1
ATOM 4293 O O . VAL A 1 566 ? 15.166 6.556 -30.497 1.00 80.50 566 VAL A O 1
ATOM 4296 N N . ASN A 1 567 ? 14.738 4.369 -30.241 1.00 81.75 567 ASN A N 1
ATOM 4297 C CA . ASN A 1 567 ? 15.961 4.104 -29.484 1.00 81.75 567 ASN A CA 1
ATOM 4298 C C . ASN A 1 567 ? 17.220 4.405 -30.310 1.00 81.75 567 ASN A C 1
ATOM 4300 O O . ASN A 1 567 ? 18.192 4.943 -29.777 1.00 81.75 567 ASN A O 1
ATOM 4304 N N . LEU A 1 568 ? 17.199 4.105 -31.612 1.00 86.88 568 LEU A N 1
ATOM 4305 C CA . LEU A 1 568 ? 18.295 4.427 -32.522 1.00 86.88 568 LEU A CA 1
ATOM 4306 C C . LEU A 1 568 ? 18.408 5.936 -32.753 1.00 86.88 568 LEU A C 1
ATOM 4308 O O . LEU A 1 568 ? 19.512 6.474 -32.705 1.00 86.88 568 LEU A O 1
ATOM 4312 N N . GLY A 1 569 ? 17.279 6.626 -32.933 1.00 84.62 569 GLY A N 1
ATOM 4313 C CA . GLY A 1 569 ? 17.231 8.083 -33.039 1.00 84.62 569 GLY A CA 1
ATOM 4314 C C . GLY A 1 569 ? 17.840 8.771 -31.817 1.00 84.62 569 GLY A C 1
ATOM 4315 O O . GLY A 1 569 ? 18.753 9.586 -31.959 1.00 84.62 569 GLY A O 1
ATOM 4316 N N . SER A 1 570 ? 17.423 8.377 -30.612 1.00 80.19 570 SER A N 1
ATOM 4317 C CA . SER A 1 570 ? 17.951 8.918 -29.352 1.00 80.19 570 SER A CA 1
ATOM 4318 C C . SER A 1 570 ? 19.442 8.624 -29.171 1.00 80.19 570 SER A C 1
ATOM 4320 O O . SER A 1 570 ? 20.211 9.489 -28.745 1.00 80.19 570 SER A O 1
ATOM 4322 N N . LEU A 1 571 ? 19.890 7.418 -29.539 1.00 84.12 571 LEU A N 1
ATOM 4323 C CA . LEU A 1 571 ? 21.304 7.055 -29.494 1.00 84.12 571 LEU A CA 1
ATOM 4324 C C . LEU A 1 571 ? 22.136 7.917 -30.456 1.00 84.12 571 LEU A C 1
ATOM 4326 O O . LEU A 1 571 ? 23.166 8.456 -30.049 1.00 84.12 571 LEU A O 1
ATOM 4330 N N . LEU A 1 572 ? 21.686 8.084 -31.703 1.00 85.19 572 LEU A N 1
ATOM 4331 C CA . LEU A 1 572 ? 22.338 8.917 -32.720 1.00 85.19 572 LEU A CA 1
ATOM 4332 C C . LEU A 1 572 ? 22.395 10.389 -32.301 1.00 85.19 572 LEU A C 1
ATOM 4334 O O . LEU A 1 572 ? 23.438 11.026 -32.453 1.00 85.19 572 LEU A O 1
ATOM 4338 N N . GLU A 1 573 ? 21.323 10.912 -31.708 1.00 77.56 573 GLU A N 1
ATOM 4339 C CA . GLU A 1 573 ? 21.297 12.260 -31.141 1.00 77.56 573 GLU A CA 1
ATOM 4340 C C . GLU A 1 573 ? 22.334 12.415 -30.019 1.00 77.56 573 GLU A C 1
ATOM 4342 O O . GLU A 1 573 ? 23.119 13.364 -30.033 1.00 77.56 573 GLU A O 1
ATOM 4347 N N . SER A 1 574 ? 22.429 11.439 -29.107 1.00 81.81 574 SER A N 1
ATOM 4348 C CA . SER A 1 574 ? 23.445 11.428 -28.038 1.00 81.81 574 SER A CA 1
ATOM 4349 C C . SER A 1 574 ? 24.892 11.343 -28.554 1.00 81.81 574 SER A C 1
ATOM 4351 O O . SER A 1 574 ? 25.843 11.531 -27.789 1.00 81.81 574 SER A O 1
ATOM 4353 N N . MET A 1 575 ? 25.071 10.998 -29.832 1.00 82.25 575 MET A N 1
ATOM 4354 C CA . MET A 1 575 ? 26.352 10.975 -30.544 1.00 82.25 575 MET A CA 1
ATOM 4355 C C . MET A 1 575 ? 26.550 12.206 -31.443 1.00 82.25 575 MET A C 1
ATOM 4357 O O . MET A 1 575 ? 27.563 12.294 -32.129 1.00 82.25 575 MET A O 1
ATOM 4361 N N . GLY A 1 576 ? 25.605 13.153 -31.464 1.00 81.69 576 GLY A N 1
ATOM 4362 C CA . GLY A 1 576 ? 25.651 14.349 -32.311 1.00 81.69 576 GLY A CA 1
ATOM 4363 C C . GLY A 1 576 ? 25.296 14.109 -33.783 1.00 81.69 576 GLY A C 1
ATOM 4364 O O . GLY A 1 576 ? 25.440 15.014 -34.601 1.00 81.69 576 GLY A O 1
ATOM 4365 N N . ARG A 1 577 ? 24.800 12.920 -34.149 1.00 86.38 577 ARG A N 1
ATOM 4366 C CA . ARG A 1 577 ? 24.395 12.554 -35.522 1.00 86.38 577 ARG A CA 1
ATOM 4367 C C . ARG A 1 577 ? 22.937 12.938 -35.782 1.00 86.38 577 ARG A C 1
ATOM 4369 O O . ARG A 1 577 ? 22.081 12.104 -36.071 1.00 86.38 577 ARG A O 1
ATOM 4376 N N . CYS A 1 578 ? 22.638 14.227 -35.654 1.00 80.50 578 CYS A N 1
ATOM 4377 C CA . CYS A 1 578 ? 21.261 14.712 -35.508 1.00 80.50 578 CYS A CA 1
ATOM 4378 C C . CYS A 1 578 ? 20.422 14.598 -36.794 1.00 80.50 578 CYS A C 1
ATOM 4380 O O . CYS A 1 578 ? 19.217 14.374 -36.716 1.00 80.50 578 CYS A O 1
ATOM 4382 N N . ARG A 1 579 ? 21.049 14.680 -37.980 1.00 82.12 579 ARG A N 1
ATOM 4383 C CA . ARG A 1 579 ? 20.358 14.464 -39.269 1.00 82.12 579 ARG A CA 1
ATOM 4384 C C . ARG A 1 579 ? 19.836 13.032 -39.404 1.00 82.12 579 ARG A C 1
ATOM 4386 O O . ARG A 1 579 ? 18.711 12.820 -39.845 1.00 82.12 579 ARG A O 1
ATOM 4393 N N . GLU A 1 580 ? 20.635 12.058 -38.984 1.00 86.50 580 GLU A N 1
ATOM 4394 C CA . GLU A 1 580 ? 20.252 10.645 -39.011 1.00 86.50 580 GLU A CA 1
ATOM 4395 C C . GLU A 1 580 ? 19.221 10.338 -37.924 1.00 86.50 580 GLU A C 1
ATOM 4397 O O . GLU A 1 580 ? 18.223 9.674 -38.198 1.00 86.50 580 GLU A O 1
ATOM 4402 N N . ALA A 1 581 ? 19.397 10.909 -36.726 1.00 82.50 581 ALA A N 1
ATOM 4403 C CA . ALA A 1 581 ? 18.413 10.819 -35.651 1.00 82.50 581 ALA A CA 1
ATOM 4404 C C . ALA A 1 581 ? 17.021 11.291 -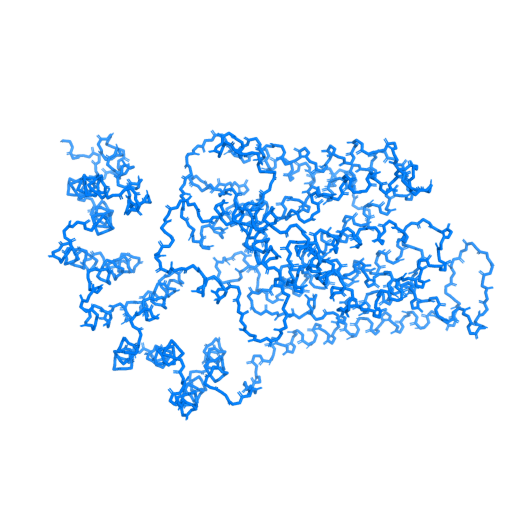36.105 1.00 82.50 581 ALA A C 1
ATOM 4406 O O . ALA A 1 581 ? 16.035 10.578 -35.925 1.00 82.50 581 ALA A O 1
ATOM 4407 N N . LEU A 1 582 ? 16.949 12.446 -36.780 1.00 81.44 582 LEU A N 1
ATOM 4408 C CA . LEU A 1 582 ? 15.701 12.995 -37.311 1.00 81.44 582 LEU A CA 1
ATOM 4409 C C . LEU A 1 582 ? 15.033 12.059 -38.331 1.00 81.44 582 LEU A C 1
ATOM 4411 O O . LEU A 1 582 ? 13.810 11.922 -38.326 1.00 81.44 582 LEU A O 1
ATOM 4415 N N . SER A 1 583 ? 15.817 11.389 -39.180 1.00 87.69 583 SER A N 1
ATOM 4416 C CA . SER A 1 583 ? 15.300 10.403 -40.139 1.00 87.69 583 SER A CA 1
ATOM 4417 C C . SER A 1 583 ? 14.642 9.208 -39.438 1.00 87.69 583 SER A C 1
ATOM 4419 O O . SER A 1 583 ? 13.548 8.775 -39.821 1.00 87.69 583 SER A O 1
ATOM 4421 N N . HIS A 1 584 ? 15.259 8.707 -38.363 1.00 86.38 584 HIS A N 1
ATOM 4422 C CA . HIS A 1 584 ? 14.680 7.619 -37.578 1.00 86.38 584 HIS A CA 1
ATOM 4423 C C . HIS A 1 584 ? 13.442 8.060 -36.793 1.00 86.38 584 HIS A C 1
ATOM 4425 O O . HIS A 1 584 ? 12.469 7.313 -36.784 1.00 86.38 584 HIS A O 1
ATOM 4431 N N . PHE A 1 585 ? 13.406 9.272 -36.228 1.00 81.00 585 PHE A N 1
ATOM 4432 C CA . PHE A 1 585 ? 12.195 9.788 -35.577 1.00 81.00 585 PHE A CA 1
ATOM 4433 C C . PHE A 1 585 ? 11.038 9.985 -36.563 1.00 81.00 585 PHE A C 1
ATOM 4435 O O . PHE A 1 585 ? 9.917 9.585 -36.263 1.00 81.00 585 PHE A O 1
ATOM 4442 N N . ARG A 1 586 ? 11.301 10.500 -37.774 1.00 85.38 586 ARG A N 1
ATOM 4443 C CA . ARG A 1 586 ? 10.288 10.580 -38.845 1.00 85.38 586 ARG A CA 1
ATOM 4444 C C . ARG A 1 586 ? 9.750 9.203 -39.223 1.00 85.38 586 ARG A C 1
ATOM 4446 O O . ARG A 1 586 ? 8.552 9.048 -39.427 1.00 85.38 586 ARG A O 1
ATOM 4453 N N . SER A 1 587 ? 10.627 8.207 -39.306 1.00 86.75 587 SER A N 1
ATOM 4454 C CA . SER A 1 587 ? 10.221 6.830 -39.597 1.00 86.75 587 SER A CA 1
ATOM 4455 C C . SER A 1 587 ? 9.398 6.241 -38.449 1.00 86.75 587 SER A C 1
ATOM 4457 O O . SER A 1 587 ? 8.326 5.720 -38.710 1.00 86.75 587 SER A O 1
ATOM 4459 N N . ALA A 1 588 ? 9.794 6.441 -37.186 1.00 82.62 588 ALA A N 1
ATOM 4460 C CA . ALA A 1 588 ? 8.998 6.026 -36.027 1.00 82.62 588 ALA A CA 1
ATOM 4461 C C . ALA A 1 588 ? 7.575 6.608 -36.039 1.00 82.62 588 ALA A C 1
ATOM 4463 O O . ALA A 1 588 ? 6.632 5.887 -35.726 1.00 82.62 588 ALA A O 1
ATOM 4464 N N . VAL A 1 589 ? 7.415 7.889 -36.399 1.00 82.12 589 VAL A N 1
ATOM 4465 C CA . VAL A 1 589 ? 6.092 8.526 -36.518 1.00 82.12 589 VAL A CA 1
ATOM 4466 C C . VAL A 1 589 ? 5.275 7.882 -37.637 1.00 82.12 589 VAL A C 1
ATOM 4468 O O . VAL A 1 589 ? 4.142 7.485 -37.388 1.00 82.12 589 VAL A O 1
ATOM 4471 N N . ARG A 1 590 ? 5.857 7.713 -38.832 1.00 85.69 590 ARG A N 1
ATOM 4472 C CA . ARG A 1 590 ? 5.170 7.087 -39.974 1.00 85.69 590 ARG A CA 1
ATOM 4473 C C . ARG A 1 590 ? 4.724 5.658 -39.679 1.00 85.69 590 ARG A C 1
ATOM 4475 O O . ARG A 1 590 ? 3.564 5.332 -39.901 1.00 85.69 590 ARG A O 1
ATOM 4482 N N . GLU A 1 591 ? 5.625 4.828 -39.156 1.00 83.12 591 GLU A N 1
ATOM 4483 C CA . GLU A 1 591 ? 5.305 3.435 -38.832 1.00 83.12 591 GLU A CA 1
ATOM 4484 C C . GLU A 1 591 ? 4.213 3.372 -37.758 1.00 83.12 591 GLU A C 1
ATOM 4486 O O . GLU A 1 591 ? 3.248 2.629 -37.902 1.00 83.12 591 GLU A O 1
ATOM 4491 N N . ALA A 1 592 ? 4.286 4.216 -36.725 1.00 74.25 592 ALA A N 1
ATOM 4492 C CA . ALA A 1 592 ? 3.264 4.272 -35.683 1.00 74.25 592 ALA A CA 1
ATOM 4493 C C . ALA A 1 592 ? 1.889 4.745 -36.183 1.00 74.25 592 ALA A C 1
ATOM 4495 O O . ALA A 1 592 ? 0.881 4.271 -35.673 1.00 74.25 592 ALA A O 1
ATOM 4496 N N . GLU A 1 593 ? 1.835 5.652 -37.161 1.00 77.81 593 GLU A N 1
ATOM 4497 C CA . GLU A 1 593 ? 0.587 6.121 -37.786 1.00 77.81 593 GLU A CA 1
ATOM 4498 C C . GLU A 1 593 ? -0.016 5.092 -38.751 1.00 77.81 593 GLU A C 1
ATOM 4500 O O . GLU A 1 593 ? -1.214 5.128 -39.019 1.00 77.81 593 GLU A O 1
ATOM 4505 N N . SER A 1 594 ? 0.801 4.159 -39.247 1.00 78.69 594 SER A N 1
ATOM 4506 C CA . SER A 1 594 ? 0.346 3.034 -40.070 1.00 78.69 594 SER A CA 1
ATOM 4507 C C . SER A 1 594 ? -0.175 1.843 -39.254 1.00 78.69 594 SER A C 1
ATOM 4509 O O . SER A 1 594 ? -0.832 0.957 -39.805 1.00 78.69 594 SER A O 1
ATOM 4511 N N . LEU A 1 595 ? 0.106 1.806 -37.945 1.00 69.56 595 LEU A N 1
ATOM 4512 C CA . LEU A 1 595 ? -0.375 0.757 -37.048 1.00 69.56 595 LEU A CA 1
ATOM 4513 C C . LEU A 1 595 ? -1.847 0.995 -36.669 1.00 69.56 595 LEU A C 1
ATOM 4515 O O . LEU A 1 595 ? -2.253 2.140 -36.468 1.00 69.56 595 LEU A O 1
ATOM 4519 N N . PRO A 1 596 ? -2.654 -0.072 -36.516 1.00 64.88 596 PRO A N 1
ATOM 4520 C CA . PRO A 1 596 ? -4.013 0.056 -36.001 1.00 64.88 596 PRO A CA 1
ATOM 4521 C C . PRO A 1 596 ? -4.007 0.654 -34.583 1.00 64.88 596 PRO A C 1
ATOM 4523 O O . PRO A 1 596 ? -3.041 0.496 -33.833 1.00 64.88 596 PRO A O 1
ATOM 4526 N N . GLU A 1 597 ? -5.080 1.371 -34.235 1.00 52.91 597 GLU A N 1
ATOM 4527 C CA . GLU A 1 597 ? -5.170 2.267 -33.067 1.00 52.91 597 GLU A CA 1
ATOM 4528 C C . GLU A 1 597 ? -4.853 1.576 -31.721 1.00 52.91 597 GLU A C 1
ATOM 4530 O O . GLU A 1 597 ? -4.331 2.198 -30.798 1.00 52.91 597 GLU A O 1
ATOM 4535 N N . ASP A 1 598 ? -5.076 0.261 -31.638 1.00 47.28 598 ASP A N 1
ATOM 4536 C CA . ASP A 1 598 ? -4.789 -0.621 -30.498 1.00 47.28 598 ASP A CA 1
ATOM 4537 C C . ASP A 1 598 ? -3.302 -1.003 -30.346 1.00 47.28 598 ASP A C 1
ATOM 4539 O O . ASP A 1 598 ? -2.866 -1.422 -29.270 1.00 47.28 598 ASP A O 1
ATOM 4543 N N . ARG A 1 599 ? -2.510 -0.867 -31.417 1.00 47.22 599 ARG A N 1
ATOM 4544 C CA . ARG A 1 599 ? -1.080 -1.214 -31.477 1.00 47.22 599 ARG A CA 1
ATOM 4545 C C . ARG A 1 599 ? -0.159 -0.006 -31.527 1.00 47.22 599 ARG A C 1
ATOM 4547 O O . ARG A 1 599 ? 1.057 -0.198 -31.531 1.00 47.22 599 ARG A O 1
ATOM 4554 N N . ILE A 1 600 ? -0.702 1.213 -31.525 1.00 50.69 600 ILE A N 1
ATOM 4555 C CA . ILE A 1 600 ? 0.089 2.444 -31.481 1.00 50.69 600 ILE A CA 1
ATOM 4556 C C . ILE A 1 600 ? 0.876 2.473 -30.161 1.00 50.69 600 ILE A C 1
ATOM 4558 O O . ILE A 1 600 ? 0.283 2.594 -29.084 1.00 50.69 600 ILE A O 1
ATOM 4562 N N . PRO A 1 601 ? 2.220 2.407 -30.182 1.00 52.56 601 PRO A N 1
ATOM 4563 C CA . PRO A 1 601 ? 3.010 2.473 -28.962 1.00 52.56 601 PRO A CA 1
ATOM 4564 C C . PRO A 1 601 ? 3.039 3.931 -28.477 1.00 52.56 601 PRO A C 1
ATOM 4566 O O . PRO A 1 601 ? 3.966 4.682 -28.781 1.00 52.56 601 PRO A O 1
ATOM 4569 N N . GLY A 1 602 ? 2.005 4.353 -27.740 1.00 52.88 602 GLY A N 1
ATOM 4570 C CA . GLY A 1 602 ? 1.739 5.765 -27.425 1.00 52.88 602 GLY A CA 1
ATOM 4571 C C . GLY A 1 602 ? 2.925 6.529 -26.819 1.00 52.88 602 GLY A C 1
ATOM 4572 O O . GLY A 1 602 ? 3.135 7.693 -27.150 1.00 52.88 602 GLY A O 1
ATOM 4573 N N . HIS A 1 603 ? 3.759 5.869 -26.006 1.00 53.72 603 HIS A N 1
ATOM 4574 C CA . HIS A 1 603 ? 4.984 6.464 -25.456 1.00 53.72 603 HIS A CA 1
ATOM 4575 C C . HIS A 1 603 ? 6.072 6.696 -26.516 1.00 53.72 603 HIS A C 1
ATOM 4577 O O . HIS A 1 603 ? 6.627 7.791 -26.586 1.00 53.72 603 HIS A O 1
ATOM 4583 N N . TYR A 1 604 ? 6.349 5.706 -27.370 1.00 54.47 604 TYR A N 1
ATOM 4584 C CA . TYR A 1 604 ? 7.358 5.844 -28.422 1.00 54.47 604 TYR A CA 1
ATOM 4585 C C . TYR A 1 604 ? 6.916 6.832 -29.502 1.00 54.47 604 TYR A C 1
ATOM 4587 O O . TYR A 1 604 ? 7.744 7.598 -29.980 1.00 54.47 604 TYR A O 1
ATOM 4595 N N . LEU A 1 605 ? 5.623 6.890 -29.832 1.00 64.12 605 LEU A N 1
ATOM 4596 C CA . LEU A 1 605 ? 5.089 7.901 -30.747 1.00 64.12 605 LEU A CA 1
ATOM 4597 C C . LEU A 1 605 ? 5.186 9.315 -30.153 1.00 64.12 605 LEU A C 1
ATOM 4599 O O . LEU A 1 605 ? 5.607 10.244 -30.841 1.00 64.12 605 LEU A O 1
ATOM 4603 N N . ALA A 1 606 ? 4.844 9.488 -28.873 1.00 60.47 606 ALA A N 1
ATOM 4604 C CA . ALA A 1 606 ? 4.978 10.775 -28.195 1.00 60.47 606 ALA A CA 1
ATOM 4605 C C . ALA A 1 606 ? 6.442 11.239 -28.135 1.00 60.47 606 ALA A C 1
ATOM 4607 O O . ALA A 1 606 ? 6.725 12.394 -28.449 1.00 60.47 606 ALA A O 1
ATOM 4608 N N . LEU A 1 607 ? 7.376 10.337 -27.805 1.00 57.50 607 LEU A N 1
ATOM 4609 C CA . LEU A 1 607 ? 8.811 10.624 -27.845 1.00 57.50 607 LEU A CA 1
ATOM 4610 C C . LEU A 1 607 ? 9.281 10.943 -29.265 1.00 57.50 607 LEU A C 1
ATOM 4612 O O . LEU A 1 607 ? 9.965 11.943 -29.458 1.00 57.50 607 LEU A O 1
ATOM 4616 N N . ALA A 1 608 ? 8.892 10.150 -30.266 1.00 62.84 608 ALA A N 1
ATOM 4617 C CA . ALA A 1 608 ? 9.268 10.383 -31.658 1.00 62.84 608 ALA A CA 1
ATOM 4618 C C . ALA A 1 608 ? 8.817 11.767 -32.143 1.00 62.84 608 ALA A C 1
ATOM 4620 O O . ALA A 1 608 ? 9.622 12.490 -32.723 1.00 62.84 608 ALA A O 1
ATOM 4621 N N . ARG A 1 609 ? 7.572 12.167 -31.846 1.00 69.38 609 ARG A N 1
ATOM 4622 C CA . ARG A 1 609 ? 7.036 13.502 -32.166 1.00 69.38 609 ARG A CA 1
ATOM 4623 C C . ARG A 1 609 ? 7.762 14.612 -31.407 1.00 69.38 609 ARG A C 1
ATOM 4625 O O . ARG A 1 609 ? 8.134 15.610 -32.010 1.00 69.38 609 ARG A O 1
ATOM 4632 N N . LEU A 1 610 ? 8.020 14.424 -30.111 1.00 65.44 610 LEU A N 1
ATOM 4633 C CA . LEU A 1 610 ? 8.750 15.393 -29.289 1.00 65.44 610 LEU A CA 1
ATOM 4634 C C . LEU A 1 610 ? 10.169 15.633 -29.824 1.00 65.44 610 LEU A C 1
ATOM 4636 O O . LEU A 1 610 ? 10.582 16.779 -29.993 1.00 65.44 610 LEU A O 1
ATOM 4640 N N . TYR A 1 611 ? 10.915 14.560 -30.092 1.00 63.66 611 TYR A N 1
ATOM 4641 C CA . TYR A 1 611 ? 12.278 14.655 -30.607 1.00 63.66 611 TYR A CA 1
ATOM 4642 C C . TYR A 1 611 ? 12.317 15.182 -32.040 1.00 63.66 611 TYR A C 1
ATOM 4644 O O . TYR A 1 611 ? 13.200 15.977 -32.362 1.00 63.66 611 TYR A O 1
ATOM 4652 N N . HIS A 1 612 ? 11.353 14.794 -32.878 1.00 69.50 612 HIS A N 1
ATOM 4653 C CA . HIS A 1 612 ? 11.181 15.340 -34.220 1.00 69.50 612 HIS A CA 1
ATOM 4654 C C . HIS A 1 612 ? 10.981 16.862 -34.179 1.00 69.50 612 HIS A C 1
ATOM 4656 O O . HIS A 1 612 ? 11.805 17.591 -34.730 1.00 69.50 612 HIS A O 1
ATOM 4662 N N . ASP A 1 613 ? 9.982 17.345 -33.436 1.00 70.00 613 ASP A N 1
ATOM 4663 C CA . ASP A 1 613 ? 9.682 18.774 -33.297 1.00 70.00 613 ASP A CA 1
ATOM 4664 C C . ASP A 1 613 ? 10.856 19.562 -32.701 1.00 70.00 613 ASP A C 1
ATOM 4666 O O . ASP A 1 613 ? 11.159 20.674 -33.143 1.00 70.00 613 ASP A O 1
ATOM 4670 N N . ARG A 1 614 ? 11.531 18.998 -31.689 1.00 70.94 614 ARG A N 1
ATOM 4671 C CA . ARG A 1 614 ? 12.679 19.633 -31.027 1.00 70.94 614 ARG A CA 1
ATOM 4672 C C . ARG A 1 614 ? 13.855 19.806 -31.984 1.00 70.94 614 ARG A C 1
ATOM 4674 O O . ARG A 1 614 ? 14.472 20.873 -32.014 1.00 70.94 614 ARG A O 1
ATOM 4681 N N . LEU A 1 615 ? 14.177 18.766 -32.750 1.00 61.97 615 LEU A N 1
ATOM 4682 C CA . LEU A 1 615 ? 15.285 18.792 -33.702 1.00 61.97 615 LEU A CA 1
ATOM 4683 C C . LEU A 1 615 ? 14.972 19.671 -34.918 1.00 61.97 615 LEU A C 1
ATOM 4685 O O . LEU A 1 615 ? 15.860 20.398 -35.359 1.00 61.97 615 LEU A O 1
ATOM 4689 N N . GLU A 1 616 ? 13.728 19.694 -35.411 1.00 69.19 616 GLU A N 1
ATOM 4690 C CA . GLU A 1 616 ? 13.323 20.615 -36.487 1.00 69.19 616 GLU A CA 1
ATOM 4691 C C . GLU A 1 616 ? 13.400 22.086 -36.062 1.00 69.19 616 GLU A C 1
ATOM 4693 O O . GLU A 1 616 ? 13.849 22.937 -36.831 1.00 69.19 616 GLU A O 1
ATOM 4698 N N . LYS A 1 617 ? 13.046 22.395 -34.809 1.00 69.50 617 LYS A N 1
ATOM 4699 C CA . LYS A 1 617 ? 13.151 23.751 -34.245 1.00 69.50 617 LYS A CA 1
ATOM 4700 C C . LYS A 1 617 ? 14.583 24.146 -33.861 1.00 69.50 617 LYS A C 1
ATOM 4702 O O . LYS A 1 617 ? 14.796 25.259 -33.384 1.00 69.50 617 LYS A O 1
ATOM 4707 N N . GLY A 1 618 ? 15.570 23.266 -34.059 1.00 61.19 618 GLY A N 1
ATOM 4708 C CA . GLY A 1 618 ? 16.976 23.517 -33.723 1.00 61.19 618 GLY A CA 1
ATOM 4709 C C . GLY A 1 618 ? 17.267 23.558 -32.218 1.00 61.19 618 GLY A C 1
ATOM 4710 O O . GLY A 1 618 ? 18.310 24.061 -31.814 1.00 61.19 618 GLY A O 1
ATOM 4711 N N . GLN A 1 619 ? 16.368 23.025 -31.387 1.00 61.59 619 GLN A N 1
ATOM 4712 C CA . GLN A 1 619 ? 16.438 23.040 -29.918 1.00 61.59 619 GLN A CA 1
ATOM 4713 C C . GLN A 1 619 ? 17.137 21.787 -29.343 1.00 61.59 619 GLN A C 1
ATOM 4715 O O . GLN A 1 619 ? 16.875 21.376 -28.213 1.00 61.59 619 GLN A O 1
ATOM 4720 N N . GLY A 1 620 ? 17.989 21.133 -30.138 1.00 56.53 620 GLY A N 1
ATOM 4721 C CA . GLY A 1 620 ? 18.777 19.969 -29.724 1.00 56.53 620 GLY A CA 1
ATOM 4722 C C . GLY A 1 620 ? 20.073 20.343 -28.984 1.00 56.53 620 GLY A C 1
ATOM 4723 O O . GLY A 1 620 ? 20.367 21.527 -28.813 1.00 56.53 620 GLY A O 1
ATOM 4724 N N . PRO A 1 621 ? 20.882 19.350 -28.561 1.00 54.53 621 PRO A N 1
ATOM 4725 C CA . PRO A 1 621 ? 22.208 19.599 -27.989 1.00 54.53 621 PRO A CA 1
ATOM 4726 C C . PRO A 1 621 ? 23.049 20.522 -28.888 1.00 54.53 621 PRO A C 1
ATOM 4728 O O . PRO A 1 621 ? 22.857 20.542 -30.100 1.00 54.53 621 PRO A O 1
ATOM 4731 N N . ALA A 1 622 ? 24.007 21.273 -28.330 1.00 58.22 622 ALA A N 1
ATOM 4732 C CA . ALA A 1 622 ? 24.784 22.282 -29.074 1.00 58.22 622 ALA A CA 1
ATOM 4733 C C . ALA A 1 622 ? 25.475 21.744 -30.350 1.00 58.22 622 ALA A C 1
ATOM 4735 O O . ALA A 1 622 ? 25.690 22.491 -31.305 1.00 58.22 622 ALA A O 1
ATOM 4736 N N . SER A 1 623 ? 25.772 20.440 -30.395 1.00 55.38 623 SER A N 1
ATOM 4737 C CA . SER A 1 623 ? 26.252 19.719 -31.582 1.00 55.38 623 SER A CA 1
ATOM 4738 C C . SER A 1 623 ? 25.233 19.676 -32.733 1.00 55.38 623 SER A C 1
ATOM 4740 O O . SER A 1 623 ? 25.628 19.689 -33.895 1.00 55.38 623 SER A O 1
ATOM 4742 N N . CYS A 1 624 ? 23.935 19.686 -32.431 1.00 54.50 624 CYS A N 1
ATOM 4743 C CA . CYS A 1 624 ? 22.825 19.713 -33.385 1.00 54.50 624 CYS A CA 1
ATOM 4744 C C . CYS A 1 624 ? 22.447 21.127 -33.854 1.00 54.50 624 CYS A C 1
ATOM 4746 O O . CYS A 1 624 ? 21.881 21.272 -34.934 1.00 54.50 624 CYS A O 1
ATOM 4748 N N . ALA A 1 625 ? 22.776 22.173 -33.087 1.00 55.59 625 ALA A N 1
ATOM 4749 C CA . ALA A 1 625 ? 22.437 23.561 -33.424 1.00 55.59 625 ALA A CA 1
ATOM 4750 C C . ALA A 1 625 ? 23.189 24.099 -34.663 1.00 55.59 625 ALA A C 1
ATOM 4752 O O . ALA A 1 625 ? 22.775 25.092 -35.257 1.00 55.59 625 ALA A O 1
ATOM 4753 N N . ARG A 1 626 ? 24.283 23.438 -35.076 1.00 49.50 626 ARG A N 1
ATOM 4754 C CA . ARG A 1 626 ? 25.132 23.833 -36.219 1.00 49.50 626 ARG A CA 1
ATOM 4755 C C . ARG A 1 626 ? 24.831 23.099 -37.531 1.00 49.50 626 ARG A C 1
ATOM 4757 O O . ARG A 1 626 ? 25.522 23.338 -38.512 1.00 49.50 626 ARG A O 1
ATOM 4764 N N . ALA A 1 627 ? 23.842 22.205 -37.567 1.00 43.81 627 ALA A N 1
ATOM 4765 C CA . ALA A 1 627 ? 23.584 21.339 -38.724 1.00 43.81 627 ALA A CA 1
ATOM 4766 C C . ALA A 1 627 ? 22.566 21.897 -39.745 1.00 43.81 627 ALA A C 1
ATOM 4768 O O . ALA A 1 627 ? 22.079 21.112 -40.572 1.00 43.81 627 ALA A O 1
ATOM 4769 N N . LYS A 1 628 ? 22.244 23.201 -39.680 1.00 40.12 628 LYS A N 1
ATOM 4770 C CA . LYS A 1 628 ? 21.428 23.885 -40.698 1.00 40.12 628 LYS A CA 1
ATOM 4771 C C . LYS A 1 628 ? 22.135 23.899 -42.045 1.00 40.12 628 LYS A C 1
ATOM 4773 O O . LYS A 1 628 ? 23.337 24.235 -42.068 1.00 40.12 628 LYS A O 1
#

Nearest PDB structures (foldseek):
  3uq3-assembly1_A  TM=4.708E-01  e=1.486E-02  Saccharomyces cerevisiae S288C
  3fp4-assembly1_A  TM=2.499E-01  e=5.940E-05  Saccharomyces cerevisiae
  8sxg-assembly1_C  TM=2.291E-01  e=2.658E-03  Pseudomonas aeruginosa
  9hmf-assembly1_L  TM=1.765E-01  e=5.030E-02  Campylobacter jejuni
  6qdl-assembly1_A  TM=1.459E-01  e=4.291E+00  Caenorhabditis elegans

Mean predicted aligned error: 17.63 Å